Protein AF-A0A1Q7FDT1-F1 (afdb_monomer_lite)

pLDDT: mean 75.14, std 20.6, range [25.03, 98.06]

Radius of gyration: 31.57 Å; chains: 1; bounding box: 90×66×88 Å

Foldseek 3Di:
DALCVQLVQLLVLLVQLLVLCVVLVVCVDPPCNVVSNVVSPVSNVVSPVSNVCSCPVPHHHDDPVSNVSNVVSVVSVVVSVVVVLVVCCVPDVCSVVVVQLCCLPVVLVVVLSVCVVVVPVCSVVSNVVSVVSSVVVVVCCVVPVVPPPDPPDPPDDDDDDDDPDAFPAEAEKEQDAPLLDPPDAGIPPFAAEDEARHKYKYFYQYQDWWWWAWPDPPDDIQQTAHHGGMGMDGRNPPDAAKTKTATLVHRRGIGIYGYHHDPDPDPDDDDDDDDDDDDDDDDDDDDDDDDDDDDDDPPDPDPDQPAAEWEQDAVLLPLPDPDGTVVQEAEEAAFHKYKYFYQYQDKWKWAWADQDPNRTDGPSPDIQRIAHHGRMDMDHHHDADKTKTATSSRRSGIGIYGYD

Structure (mmCIF, N/CA/C/O backbone):
data_AF-A0A1Q7FDT1-F1
#
_entry.id   AF-A0A1Q7FDT1-F1
#
loop_
_atom_site.group_PDB
_atom_site.id
_atom_site.type_symbol
_atom_site.label_atom_id
_atom_site.label_alt_id
_atom_site.label_comp_id
_atom_site.label_asym_id
_atom_site.label_entity_id
_atom_site.label_seq_id
_atom_site.pdbx_PDB_ins_code
_atom_site.Cartn_x
_atom_site.Cartn_y
_atom_site.Cartn_z
_atom_site.occupancy
_atom_site.B_iso_or_equiv
_atom_site.auth_seq_id
_atom_site.auth_comp_id
_atom_site.auth_asym_id
_atom_site.auth_atom_id
_atom_site.pdbx_PDB_model_num
ATOM 1 N N . MET A 1 1 ? 12.452 3.078 -48.677 1.00 67.19 1 MET A N 1
ATOM 2 C CA . MET A 1 1 ? 11.956 3.765 -47.469 1.00 67.19 1 MET A CA 1
ATOM 3 C C . MET A 1 1 ? 13.178 4.310 -46.758 1.00 67.19 1 MET A C 1
ATOM 5 O O . MET A 1 1 ? 14.111 3.542 -46.562 1.00 67.19 1 MET A O 1
ATOM 9 N N . THR A 1 2 ? 13.249 5.619 -46.535 1.00 76.94 2 THR A N 1
ATOM 10 C CA . THR A 1 2 ? 14.420 6.261 -45.915 1.00 76.94 2 THR A CA 1
ATOM 11 C C . THR A 1 2 ? 14.437 6.009 -44.404 1.00 76.94 2 THR A C 1
ATOM 13 O O . THR A 1 2 ? 13.381 5.754 -43.825 1.00 76.94 2 THR A O 1
ATOM 16 N N . ASP A 1 3 ? 15.599 6.132 -43.746 1.00 71.25 3 ASP A N 1
ATOM 17 C CA . ASP A 1 3 ? 15.705 6.088 -42.272 1.00 71.25 3 ASP A CA 1
ATOM 18 C C . ASP A 1 3 ? 14.681 7.032 -41.613 1.00 71.25 3 ASP A C 1
ATOM 20 O O . ASP A 1 3 ? 14.102 6.738 -40.571 1.00 71.25 3 ASP A O 1
ATOM 24 N N . TRP A 1 4 ? 14.419 8.171 -42.258 1.00 79.06 4 TRP A N 1
ATOM 25 C CA . TRP A 1 4 ? 13.480 9.185 -41.794 1.00 79.06 4 TRP A CA 1
ATOM 26 C C . TRP A 1 4 ? 12.022 8.712 -41.816 1.00 79.06 4 TRP A C 1
ATOM 28 O O . TRP A 1 4 ? 11.289 8.961 -40.861 1.00 79.06 4 TRP A O 1
ATOM 38 N N . ASP A 1 5 ? 11.608 7.987 -42.855 1.00 81.62 5 ASP A N 1
ATOM 39 C CA . ASP A 1 5 ? 10.232 7.484 -42.993 1.00 81.62 5 ASP A CA 1
ATOM 40 C C . ASP A 1 5 ? 9.890 6.438 -41.917 1.00 81.62 5 ASP A C 1
ATOM 42 O O . ASP A 1 5 ? 8.732 6.271 -41.548 1.00 81.62 5 ASP A O 1
ATOM 46 N N . LEU A 1 6 ? 10.908 5.754 -41.388 1.00 76.62 6 LEU A N 1
ATOM 47 C CA . LEU A 1 6 ? 10.766 4.744 -40.335 1.00 76.62 6 LEU A CA 1
ATOM 48 C C . LEU A 1 6 ? 10.873 5.337 -38.928 1.00 76.62 6 LEU A C 1
ATOM 50 O O . LEU A 1 6 ? 10.201 4.877 -38.008 1.00 76.62 6 LEU A O 1
ATOM 54 N N . LEU A 1 7 ? 11.711 6.362 -38.753 1.00 80.81 7 LEU A N 1
ATOM 55 C CA . LEU A 1 7 ? 11.930 7.012 -37.459 1.00 80.81 7 LEU A CA 1
ATOM 56 C C . LEU A 1 7 ? 10.836 8.017 -37.107 1.00 80.81 7 LEU A C 1
ATOM 58 O O . LEU A 1 7 ? 10.502 8.162 -35.934 1.00 80.81 7 LEU A O 1
ATOM 62 N N . THR A 1 8 ? 10.282 8.728 -38.091 1.00 86.44 8 THR A N 1
ATOM 63 C CA . THR A 1 8 ? 9.351 9.839 -37.838 1.00 86.44 8 THR A CA 1
ATOM 64 C C . THR A 1 8 ? 8.101 9.462 -37.039 1.00 86.44 8 THR A C 1
ATOM 66 O O . THR A 1 8 ? 7.791 10.204 -36.101 1.00 86.44 8 THR A O 1
ATOM 69 N N . PRO A 1 9 ? 7.413 8.329 -37.293 1.00 86.62 9 PRO A N 1
ATOM 70 C CA . PRO A 1 9 ? 6.263 7.938 -36.481 1.00 86.62 9 PRO A CA 1
ATOM 71 C C . PRO A 1 9 ? 6.684 7.603 -35.046 1.00 86.62 9 PRO A C 1
ATOM 73 O O . PRO A 1 9 ? 6.027 8.014 -34.092 1.00 86.62 9 PRO A O 1
ATOM 76 N N . GLY A 1 10 ? 7.821 6.917 -34.886 1.00 86.81 10 GLY A N 1
ATOM 77 C CA . GLY A 1 10 ? 8.360 6.537 -33.582 1.00 86.81 10 GLY A CA 1
ATOM 78 C C . GLY A 1 10 ? 8.782 7.734 -32.738 1.00 86.81 10 GLY A C 1
ATOM 79 O O . GLY A 1 10 ? 8.407 7.827 -31.571 1.00 86.81 10 GLY A O 1
ATOM 80 N N . ILE A 1 11 ? 9.496 8.690 -33.334 1.00 86.25 11 ILE A N 1
ATOM 81 C CA . ILE A 1 11 ? 9.904 9.941 -32.683 1.00 86.25 11 ILE A CA 1
ATOM 82 C C . ILE A 1 11 ? 8.674 10.736 -32.236 1.00 86.25 11 ILE A C 1
ATOM 84 O O . ILE A 1 11 ? 8.596 11.120 -31.071 1.00 86.25 11 ILE A O 1
ATOM 88 N N . GLY A 1 12 ? 7.697 10.936 -33.127 1.00 86.38 12 GLY A N 1
ATOM 89 C CA . GLY A 1 12 ? 6.487 11.702 -32.821 1.00 86.38 12 GLY A CA 1
ATOM 90 C C . GLY A 1 12 ? 5.678 11.093 -31.676 1.00 86.38 12 GLY A C 1
ATOM 91 O O . GLY A 1 12 ? 5.370 11.780 -30.704 1.00 86.38 12 GLY A O 1
ATOM 92 N N . LEU A 1 13 ? 5.392 9.791 -31.750 1.00 89.19 13 LEU A N 1
ATOM 93 C CA . LEU A 1 13 ? 4.628 9.080 -30.720 1.00 89.19 13 LEU A CA 1
ATOM 94 C C . LEU A 1 13 ? 5.377 9.027 -29.382 1.00 89.19 13 LEU A C 1
ATOM 96 O O . LEU A 1 13 ? 4.776 9.256 -28.335 1.00 89.19 13 LEU A O 1
ATOM 100 N N . THR A 1 14 ? 6.695 8.810 -29.403 1.00 87.19 14 THR A N 1
ATOM 101 C CA . THR A 1 14 ? 7.515 8.810 -28.182 1.00 87.19 14 THR A CA 1
ATOM 102 C C . THR A 1 14 ? 7.484 10.179 -27.507 1.00 87.19 14 THR A C 1
ATOM 104 O O . THR A 1 14 ? 7.248 10.266 -26.306 1.00 87.19 14 THR A O 1
ATOM 107 N N . SER A 1 15 ? 7.665 11.260 -28.271 1.00 85.31 15 SER A N 1
ATOM 108 C CA . SER A 1 15 ? 7.631 12.625 -27.740 1.00 85.31 15 SER A CA 1
ATOM 109 C C . SER A 1 15 ? 6.257 13.006 -27.182 1.00 85.31 15 SER A C 1
ATOM 111 O O . SER A 1 15 ? 6.191 13.574 -26.093 1.00 85.31 15 SER A O 1
ATOM 113 N N . ILE A 1 16 ? 5.168 12.655 -27.875 1.00 87.00 16 ILE A N 1
ATOM 114 C CA . ILE A 1 16 ? 3.797 12.876 -27.383 1.00 87.00 16 ILE A CA 1
ATOM 115 C C . ILE A 1 16 ? 3.563 12.094 -26.088 1.00 87.00 16 ILE A C 1
ATOM 117 O O . ILE A 1 16 ? 3.038 12.648 -25.124 1.00 87.00 16 ILE A O 1
ATOM 121 N N . GLY A 1 17 ? 4.001 10.834 -26.039 1.00 84.88 17 GLY A N 1
ATOM 122 C CA . GLY A 1 17 ? 3.898 9.995 -24.852 1.00 84.88 17 GLY A CA 1
ATOM 123 C C . GLY A 1 17 ? 4.647 10.569 -23.646 1.00 84.88 17 GLY A C 1
ATOM 124 O O . GLY A 1 17 ? 4.066 10.671 -22.571 1.00 84.88 17 GLY A O 1
ATOM 125 N N . ILE A 1 18 ? 5.894 11.027 -23.822 1.00 82.38 18 ILE A N 1
ATOM 126 C CA . ILE A 1 18 ? 6.688 11.661 -22.748 1.00 82.38 18 ILE A CA 1
ATOM 127 C C . ILE A 1 18 ? 5.983 12.907 -22.204 1.00 82.38 18 ILE A C 1
ATOM 129 O O . ILE A 1 18 ? 5.871 13.071 -20.991 1.00 82.38 18 ILE A O 1
ATOM 133 N N . VAL A 1 19 ? 5.493 13.781 -23.089 1.00 82.88 19 VAL A N 1
ATOM 134 C CA . VAL A 1 19 ? 4.781 15.003 -22.685 1.00 82.88 19 VAL A CA 1
ATOM 135 C C . VAL A 1 19 ? 3.487 14.656 -21.953 1.00 82.88 19 VAL A C 1
ATOM 137 O O . VAL A 1 19 ? 3.210 15.239 -20.908 1.00 82.88 19 VAL A O 1
ATOM 140 N N . GLY A 1 20 ? 2.729 13.675 -22.449 1.00 80.75 20 GLY A N 1
ATOM 141 C CA . GLY A 1 20 ? 1.513 13.192 -21.799 1.00 80.75 20 GLY A CA 1
ATOM 142 C C . GLY A 1 20 ? 1.780 12.643 -20.398 1.00 80.75 20 GLY A C 1
ATOM 143 O O . GLY A 1 20 ? 1.111 13.039 -19.448 1.00 80.75 20 GLY A O 1
ATOM 144 N N . VAL A 1 21 ? 2.822 11.820 -20.232 1.00 76.19 21 VAL A N 1
ATOM 145 C CA . VAL A 1 21 ? 3.246 11.321 -18.913 1.00 76.19 21 VAL A CA 1
ATOM 146 C C . VAL A 1 21 ? 3.679 12.475 -18.004 1.00 76.19 21 VAL A C 1
ATOM 148 O O . VAL A 1 21 ? 3.282 12.505 -16.843 1.00 76.19 21 VAL A O 1
ATOM 151 N N . GLY A 1 22 ? 4.432 13.451 -18.516 1.00 73.25 22 GLY A N 1
ATOM 152 C CA . GLY A 1 22 ? 4.879 14.619 -17.750 1.00 73.25 22 GLY A CA 1
ATOM 153 C C . GLY A 1 22 ? 3.737 15.500 -17.251 1.00 73.25 22 GLY A C 1
ATOM 154 O O . GLY A 1 22 ? 3.700 15.840 -16.072 1.00 73.25 22 GLY A O 1
ATOM 155 N N . ILE A 1 23 ? 2.778 15.829 -18.119 1.00 76.50 23 ILE A N 1
ATOM 156 C CA . ILE A 1 23 ? 1.576 16.594 -17.748 1.00 76.50 23 ILE A CA 1
ATOM 157 C C . ILE A 1 23 ? 0.754 15.821 -16.719 1.00 76.50 23 ILE A C 1
ATOM 159 O O . ILE A 1 23 ? 0.248 16.406 -15.760 1.00 76.50 23 ILE A O 1
ATOM 163 N N . SER A 1 24 ? 0.654 14.505 -16.902 1.00 69.75 24 SER A N 1
ATOM 164 C CA . SER A 1 24 ? -0.118 13.656 -16.010 1.00 69.75 24 SER A CA 1
ATOM 165 C C . SER A 1 24 ? 0.511 13.579 -14.613 1.00 69.75 24 SER A C 1
ATOM 167 O O . SER A 1 24 ? -0.172 13.756 -13.609 1.00 69.75 24 SER A O 1
ATOM 169 N N . LEU A 1 25 ? 1.838 13.442 -14.534 1.00 69.69 25 LEU A N 1
ATOM 170 C CA . LEU A 1 25 ? 2.579 13.486 -13.268 1.00 69.69 25 LEU A CA 1
ATOM 171 C C . LEU A 1 25 ? 2.578 14.879 -12.610 1.00 69.69 25 LEU A C 1
ATOM 173 O O . LEU A 1 25 ? 2.716 14.972 -11.395 1.00 69.69 25 LEU A O 1
ATOM 177 N N . ALA A 1 26 ? 2.392 15.958 -13.377 1.00 71.19 26 ALA A N 1
ATOM 178 C CA . ALA A 1 26 ? 2.308 17.323 -12.854 1.00 71.19 26 ALA A CA 1
ATOM 179 C C . ALA A 1 26 ? 0.945 17.664 -12.211 1.00 71.19 26 ALA A C 1
ATOM 181 O O . ALA A 1 26 ? 0.790 18.752 -11.658 1.00 71.19 26 ALA A O 1
ATOM 182 N N . GLY A 1 27 ? -0.050 16.769 -12.279 1.00 63.94 27 GLY A N 1
ATOM 183 C CA . GLY A 1 27 ? -1.329 16.930 -11.577 1.00 63.94 27 GLY A CA 1
ATOM 184 C C . GLY A 1 27 ? -2.238 18.042 -12.118 1.00 63.94 27 GLY A C 1
ATOM 185 O O . GLY A 1 27 ? -3.147 18.483 -11.419 1.00 63.94 27 GLY A O 1
ATOM 186 N N . ILE A 1 28 ? -2.022 18.499 -13.357 1.00 66.00 28 ILE A N 1
ATOM 187 C CA . ILE A 1 28 ? -2.653 19.717 -13.902 1.00 66.00 28 ILE A CA 1
ATOM 188 C C . ILE A 1 28 ? -4.161 19.527 -14.237 1.00 66.00 28 ILE A C 1
ATOM 190 O O . ILE A 1 28 ? -4.861 20.518 -14.432 1.00 66.00 28 ILE A O 1
ATOM 194 N N . ALA A 1 29 ? -4.727 18.302 -14.235 1.00 50.84 29 ALA A N 1
ATOM 195 C CA . ALA A 1 29 ? -6.173 18.081 -14.468 1.00 50.84 29 ALA A CA 1
ATOM 196 C C . ALA A 1 29 ? -6.737 16.743 -13.917 1.00 50.84 29 ALA A C 1
ATOM 198 O O . ALA A 1 29 ? -6.808 15.748 -14.633 1.00 50.84 29 ALA A O 1
ATOM 199 N N . LYS A 1 30 ? -7.218 16.720 -12.665 1.00 53.75 30 LYS A N 1
ATOM 200 C CA . LYS A 1 30 ? -7.530 15.500 -11.875 1.00 53.75 30 LYS A CA 1
ATOM 201 C C . LYS A 1 30 ? -8.511 14.470 -12.482 1.00 53.75 30 LYS A C 1
ATOM 203 O O . LYS A 1 30 ? -8.391 13.298 -12.162 1.00 53.75 30 LYS A O 1
ATOM 208 N N . THR A 1 31 ? -9.459 14.854 -13.342 1.00 51.06 31 THR A N 1
ATOM 209 C CA . THR A 1 31 ? -10.462 13.927 -13.928 1.00 51.06 31 THR A CA 1
ATOM 210 C C . THR A 1 31 ? -10.051 13.315 -15.270 1.00 51.06 31 THR A C 1
ATOM 212 O O . THR A 1 31 ? -10.687 12.376 -15.738 1.00 51.06 31 THR A O 1
ATOM 215 N N . PHE A 1 32 ? -8.986 13.824 -15.892 1.00 50.81 32 PHE A N 1
ATOM 216 C CA . PHE A 1 32 ? -8.460 13.331 -17.171 1.00 50.81 32 PHE A CA 1
ATOM 217 C C . PHE A 1 32 ? -7.266 12.366 -16.974 1.00 50.81 32 PHE A C 1
ATOM 219 O O . PHE A 1 32 ? -6.875 11.650 -17.892 1.00 50.81 32 PHE A O 1
ATOM 226 N N . ILE A 1 33 ? -6.711 12.321 -15.758 1.00 55.12 33 ILE A N 1
ATOM 227 C CA . ILE A 1 33 ? -5.414 11.723 -15.391 1.00 55.12 33 ILE A CA 1
ATOM 228 C C . ILE A 1 33 ? -5.405 10.187 -15.475 1.00 55.12 33 ILE A C 1
ATOM 230 O O . ILE A 1 33 ? -4.479 9.630 -16.064 1.00 55.12 33 ILE A O 1
ATOM 234 N N . ASP A 1 34 ? -6.441 9.492 -14.993 1.00 54.19 34 ASP A N 1
ATOM 235 C CA . ASP A 1 34 ? -6.430 8.016 -14.937 1.00 54.19 34 ASP A CA 1
ATOM 236 C C . ASP A 1 34 ? -6.453 7.370 -16.334 1.00 54.19 34 ASP A C 1
ATOM 238 O O . ASP A 1 34 ? -5.762 6.383 -16.593 1.00 54.19 34 ASP A O 1
ATOM 242 N N . GLY A 1 35 ? -7.181 7.975 -17.281 1.00 60.34 35 GLY A N 1
ATOM 243 C CA . GLY A 1 35 ? -7.174 7.558 -18.688 1.00 60.34 35 GLY A CA 1
ATOM 244 C C . GLY A 1 35 ? -5.940 8.052 -19.452 1.00 60.34 35 GLY A C 1
ATOM 245 O O . GLY A 1 35 ? -5.367 7.317 -20.259 1.00 60.34 35 GLY A O 1
ATOM 246 N N . MET A 1 36 ? -5.494 9.285 -19.188 1.00 68.81 36 MET A N 1
ATOM 247 C CA . MET A 1 36 ? -4.364 9.900 -19.891 1.00 68.81 36 MET A CA 1
ATOM 248 C C . MET A 1 36 ? -3.031 9.237 -19.544 1.00 68.81 36 MET A C 1
ATOM 250 O O . MET A 1 36 ? -2.189 9.128 -20.432 1.00 68.81 36 MET A O 1
ATOM 254 N N . HIS A 1 37 ? -2.841 8.727 -18.323 1.00 70.44 37 HIS A N 1
ATOM 255 C CA . HIS A 1 37 ? -1.645 7.959 -17.964 1.00 70.44 37 HIS A CA 1
ATOM 256 C C . HIS A 1 37 ? -1.489 6.708 -18.829 1.00 70.44 37 HIS A C 1
ATOM 258 O O . HIS A 1 37 ? -0.452 6.529 -19.469 1.00 70.44 37 HIS A O 1
ATOM 264 N N . ALA A 1 38 ? -2.524 5.866 -18.887 1.00 74.56 38 ALA A N 1
ATOM 265 C CA . ALA A 1 38 ? -2.483 4.617 -19.641 1.00 74.56 38 ALA A CA 1
ATOM 266 C C . ALA A 1 38 ? -2.302 4.873 -21.144 1.00 74.56 38 ALA A C 1
ATOM 268 O O . ALA A 1 38 ? -1.466 4.240 -21.789 1.00 74.56 38 ALA A O 1
ATOM 269 N N . VAL A 1 39 ? -3.025 5.854 -21.695 1.00 82.88 39 VAL A N 1
ATOM 270 C CA . VAL A 1 39 ? -2.921 6.214 -23.115 1.00 82.88 39 VAL A CA 1
ATOM 271 C C . VAL A 1 39 ? -1.562 6.838 -23.437 1.00 82.88 39 VAL A C 1
ATOM 273 O O . VAL A 1 39 ? -0.982 6.512 -24.470 1.00 82.88 39 VAL A O 1
ATOM 276 N N . SER A 1 40 ? -1.004 7.681 -22.565 1.00 84.44 40 SER A N 1
ATOM 277 C CA . SER A 1 40 ? 0.315 8.297 -22.781 1.00 84.44 40 SER A CA 1
ATOM 278 C C . SER A 1 40 ? 1.442 7.275 -22.683 1.00 84.44 40 SER A C 1
ATOM 280 O O . SER A 1 40 ? 2.346 7.294 -23.515 1.00 84.44 40 SER A O 1
ATOM 282 N N . LEU A 1 41 ? 1.365 6.338 -21.731 1.00 80.88 41 LEU A N 1
ATOM 283 C CA . LEU A 1 41 ? 2.314 5.227 -21.619 1.00 80.88 41 LEU A CA 1
ATOM 284 C C . LEU A 1 41 ? 2.227 4.287 -22.822 1.00 80.88 41 LEU A C 1
ATOM 286 O O . LEU A 1 41 ? 3.258 3.906 -23.371 1.00 80.88 41 LEU A O 1
ATOM 290 N N . LEU A 1 42 ? 1.018 3.958 -23.281 1.00 85.12 42 LEU A N 1
ATOM 291 C CA . LEU A 1 42 ? 0.822 3.149 -24.483 1.00 85.12 42 LEU A CA 1
ATOM 292 C C . LEU A 1 42 ? 1.348 3.867 -25.736 1.00 85.12 42 LEU A C 1
ATOM 294 O O . LEU A 1 42 ? 2.035 3.261 -26.553 1.00 85.12 42 LEU A O 1
ATOM 298 N N . THR A 1 43 ? 1.088 5.170 -25.864 1.00 88.88 43 THR A N 1
ATOM 299 C CA . THR A 1 43 ? 1.583 6.005 -26.973 1.00 88.88 43 THR A CA 1
ATOM 300 C C . THR A 1 43 ? 3.110 6.082 -26.960 1.00 88.88 43 THR A C 1
ATOM 302 O O . THR A 1 43 ? 3.747 5.904 -27.998 1.00 88.88 43 THR A O 1
ATOM 305 N N . MET A 1 44 ? 3.708 6.259 -25.779 1.00 87.69 44 MET A N 1
ATOM 306 C CA . MET A 1 44 ? 5.156 6.223 -25.582 1.00 87.69 44 MET A CA 1
ATOM 307 C C . MET A 1 44 ? 5.734 4.856 -25.963 1.00 87.69 44 MET A C 1
ATOM 309 O O . MET A 1 44 ? 6.726 4.798 -26.683 1.00 87.69 44 MET A O 1
ATOM 313 N N . LEU A 1 45 ? 5.108 3.759 -25.524 1.00 85.25 45 LEU A N 1
ATOM 314 C CA . LEU A 1 45 ? 5.538 2.390 -25.815 1.00 85.25 45 LEU A CA 1
ATOM 315 C C . LEU A 1 45 ? 5.509 2.097 -27.318 1.00 85.25 45 LEU A C 1
ATOM 317 O O . LEU A 1 45 ? 6.504 1.634 -27.873 1.00 85.25 45 LEU A O 1
ATOM 321 N N . ILE A 1 46 ? 4.395 2.401 -27.987 1.00 85.75 46 ILE A N 1
ATOM 322 C CA . ILE A 1 46 ? 4.250 2.232 -29.439 1.00 85.75 46 ILE A CA 1
ATOM 323 C C . ILE A 1 46 ? 5.290 3.091 -30.170 1.00 85.75 46 ILE A C 1
ATOM 325 O O . ILE A 1 46 ? 5.946 2.618 -31.100 1.00 85.75 46 ILE A O 1
ATOM 329 N N . GLY A 1 47 ? 5.500 4.327 -29.710 1.00 86.50 47 GLY A N 1
ATOM 330 C CA . GLY A 1 47 ? 6.551 5.198 -30.221 1.00 86.50 47 GLY A CA 1
ATOM 331 C C . GLY A 1 47 ? 7.943 4.586 -30.095 1.00 86.50 47 GLY A C 1
ATOM 332 O O . GLY A 1 47 ? 8.688 4.584 -31.073 1.00 86.50 47 GLY A O 1
ATOM 333 N N . MET A 1 48 ? 8.275 4.002 -28.942 1.00 84.94 48 MET A N 1
ATOM 334 C CA . MET A 1 48 ? 9.568 3.356 -28.713 1.00 84.94 48 MET A CA 1
ATOM 335 C C . MET A 1 48 ? 9.766 2.107 -29.578 1.00 84.94 48 MET A C 1
ATOM 337 O O . MET A 1 48 ? 10.882 1.870 -30.034 1.00 84.94 48 MET A O 1
ATOM 341 N N . ILE A 1 49 ? 8.707 1.344 -29.867 1.00 83.25 49 ILE A N 1
ATOM 342 C CA . ILE A 1 49 ? 8.769 0.191 -30.782 1.00 83.25 49 ILE A CA 1
ATOM 343 C C . ILE A 1 49 ? 9.142 0.654 -32.195 1.00 83.25 49 ILE A C 1
ATOM 345 O O . ILE A 1 49 ? 10.089 0.133 -32.791 1.00 83.25 49 ILE A O 1
ATOM 349 N N . PHE A 1 50 ? 8.452 1.671 -32.718 1.00 82.00 50 PHE A N 1
ATOM 350 C CA . PHE A 1 50 ? 8.771 2.223 -34.036 1.00 82.00 50 PHE A CA 1
ATOM 351 C C . PHE A 1 50 ? 10.148 2.890 -34.057 1.00 82.00 50 PHE A C 1
ATOM 353 O O . PHE A 1 50 ? 10.921 2.668 -34.989 1.00 82.00 50 PHE A O 1
ATOM 360 N N . LEU A 1 51 ? 10.500 3.628 -33.002 1.00 82.62 51 LEU A N 1
ATOM 361 C CA . LEU A 1 51 ? 11.807 4.262 -32.856 1.00 82.62 51 LEU A CA 1
ATOM 362 C C . LEU A 1 51 ? 12.933 3.223 -32.871 1.00 82.62 51 LEU A C 1
ATOM 364 O O . LEU A 1 51 ? 13.897 3.396 -33.609 1.00 82.62 51 LEU A O 1
ATOM 368 N N . ALA A 1 52 ? 12.793 2.127 -32.122 1.00 78.12 52 ALA A N 1
ATOM 369 C CA . ALA A 1 52 ? 13.755 1.030 -32.109 1.00 78.12 52 ALA A CA 1
ATOM 370 C C . ALA A 1 52 ? 13.859 0.363 -33.486 1.00 78.12 52 ALA A C 1
ATOM 372 O O . ALA A 1 52 ? 14.962 0.147 -33.985 1.00 78.12 52 ALA A O 1
ATOM 373 N N . SER A 1 53 ? 12.726 0.100 -34.146 1.00 74.56 53 SER A N 1
ATOM 374 C CA . SER A 1 53 ? 12.730 -0.494 -35.486 1.00 74.56 53 SER A CA 1
ATOM 375 C C . SER A 1 53 ? 13.448 0.390 -36.516 1.00 74.56 53 SER A C 1
ATOM 377 O O . SER A 1 53 ? 14.244 -0.116 -37.303 1.00 74.56 53 SER A O 1
ATOM 379 N N . GLY A 1 54 ? 13.255 1.713 -36.460 1.00 73.00 54 GLY A N 1
ATOM 380 C CA . GLY A 1 54 ? 13.940 2.670 -37.330 1.00 73.00 54 GLY A CA 1
ATOM 381 C C . GLY A 1 54 ? 15.416 2.867 -36.977 1.00 73.00 54 GLY A C 1
ATOM 382 O O . GLY A 1 54 ? 16.227 3.100 -37.868 1.00 73.00 54 GLY A O 1
ATOM 383 N N . LEU A 1 55 ? 15.784 2.735 -35.699 1.00 73.81 55 LEU A N 1
ATOM 384 C CA . LEU A 1 55 ? 17.161 2.891 -35.222 1.00 73.81 55 LEU A CA 1
ATOM 385 C C . LEU A 1 55 ? 18.071 1.724 -35.627 1.00 73.81 55 LEU A C 1
ATOM 387 O O . LEU A 1 55 ? 19.283 1.906 -35.734 1.00 73.81 55 LEU A O 1
ATOM 391 N N . PHE A 1 56 ? 17.495 0.534 -35.820 1.00 69.62 56 PHE A N 1
ATOM 392 C CA . PHE A 1 56 ? 18.250 -0.699 -36.045 1.00 69.62 56 PHE A CA 1
ATOM 393 C C . PHE A 1 56 ? 18.015 -1.353 -37.413 1.00 69.62 56 PHE A C 1
ATOM 395 O O . PHE A 1 56 ? 18.690 -2.340 -37.698 1.00 69.62 56 PHE A O 1
ATOM 402 N N . LYS A 1 57 ? 17.125 -0.827 -38.276 1.00 66.62 57 LYS A N 1
ATOM 403 C CA . LYS A 1 57 ? 16.805 -1.469 -39.568 1.00 66.62 57 LYS A CA 1
ATOM 404 C C . LYS A 1 57 ? 18.039 -1.669 -40.456 1.00 66.62 57 LYS A C 1
ATOM 406 O O . LYS A 1 57 ? 18.221 -2.762 -40.975 1.00 66.62 57 LYS A O 1
ATOM 411 N N . ASP A 1 58 ? 18.878 -0.637 -40.586 1.00 67.56 58 ASP A N 1
ATOM 412 C CA . ASP A 1 58 ? 20.084 -0.641 -41.437 1.00 67.56 58 ASP A CA 1
ATOM 413 C C . ASP A 1 58 ? 21.334 -0.136 -40.671 1.00 67.56 58 ASP A C 1
ATOM 415 O O . ASP A 1 58 ? 22.338 0.262 -41.263 1.00 67.56 58 ASP A O 1
ATOM 419 N N . GLY A 1 59 ? 21.279 -0.144 -39.334 1.00 63.88 59 GLY A N 1
ATOM 420 C CA . GLY A 1 59 ? 22.269 0.486 -38.455 1.00 63.88 59 GLY A CA 1
ATOM 421 C C . GLY A 1 59 ? 21.907 1.918 -38.050 1.00 63.88 59 GLY A C 1
ATOM 422 O O . GLY A 1 59 ? 20.795 2.384 -38.286 1.00 63.88 59 GLY A O 1
ATOM 423 N N . PHE A 1 60 ? 22.840 2.612 -37.385 1.00 69.06 60 PHE A N 1
ATOM 424 C CA . PHE A 1 60 ? 22.578 3.944 -36.824 1.00 69.06 60 PHE A CA 1
ATOM 425 C C . PHE A 1 60 ? 22.189 4.943 -37.935 1.00 69.06 60 PHE A C 1
ATOM 427 O O . PHE A 1 60 ? 22.834 4.923 -38.988 1.00 69.06 60 PHE A O 1
ATOM 434 N N . PRO A 1 61 ? 21.220 5.857 -37.706 1.00 76.75 61 PRO A N 1
ATOM 435 C CA . PRO A 1 61 ? 20.692 6.730 -38.750 1.00 76.75 61 PRO A CA 1
ATOM 436 C C . PRO A 1 61 ? 21.796 7.454 -39.515 1.00 76.75 61 PRO A C 1
ATOM 438 O O . PRO A 1 61 ? 22.712 8.018 -38.913 1.00 76.75 61 PRO A O 1
ATOM 441 N N . SER A 1 62 ? 21.719 7.448 -40.843 1.00 75.19 62 SER A N 1
ATOM 442 C CA . SER A 1 62 ? 22.798 7.932 -41.712 1.00 75.19 62 SER A CA 1
ATOM 443 C C . SER A 1 62 ? 22.703 9.437 -41.993 1.00 75.19 62 SER A C 1
ATOM 445 O O . SER A 1 62 ? 23.718 10.147 -42.002 1.00 75.19 62 SER A O 1
ATOM 447 N N . THR A 1 63 ? 21.477 9.948 -42.140 1.00 83.25 63 THR A N 1
ATOM 448 C CA . THR A 1 63 ? 21.202 11.352 -42.474 1.00 83.25 63 THR A CA 1
ATOM 449 C C . THR A 1 63 ? 21.354 12.28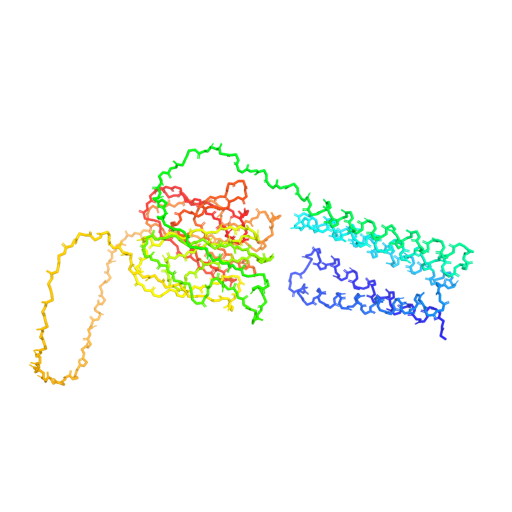0 -41.265 1.00 83.25 63 THR A C 1
ATOM 451 O O . THR A 1 63 ? 21.050 11.912 -40.131 1.00 83.25 63 THR A O 1
ATOM 454 N N . GLY A 1 64 ? 21.795 13.524 -41.497 1.00 79.44 64 GLY A N 1
ATOM 455 C CA . GLY A 1 64 ? 21.967 14.514 -40.424 1.00 79.44 64 GLY A CA 1
ATOM 456 C C . GLY A 1 64 ? 20.673 14.801 -39.655 1.00 79.44 64 GLY A C 1
ATOM 457 O O . GLY A 1 64 ? 20.683 14.839 -38.430 1.00 79.44 64 GLY A O 1
ATOM 458 N N . ARG A 1 65 ? 19.542 14.908 -40.367 1.00 80.31 65 ARG A N 1
ATOM 459 C CA . ARG A 1 65 ? 18.219 15.137 -39.761 1.00 80.31 65 ARG A CA 1
ATOM 460 C C . ARG A 1 65 ? 17.793 13.984 -38.853 1.00 80.31 65 ARG A C 1
ATOM 462 O O . ARG A 1 65 ? 17.370 14.230 -37.728 1.00 80.31 65 ARG A O 1
ATOM 469 N N . ALA A 1 66 ? 17.954 12.743 -39.313 1.00 77.81 66 ALA A N 1
ATOM 470 C CA . ALA A 1 66 ? 17.608 11.566 -38.525 1.00 77.81 66 ALA A CA 1
ATOM 471 C C . ALA A 1 66 ? 18.500 11.427 -37.281 1.00 77.81 66 ALA A C 1
ATOM 473 O O . ALA A 1 66 ? 17.987 11.188 -36.195 1.00 77.81 66 ALA A O 1
ATOM 474 N N . LYS A 1 67 ? 19.813 11.675 -37.404 1.00 79.31 67 LYS A N 1
ATOM 475 C CA . LYS A 1 67 ? 20.738 11.689 -36.256 1.00 79.31 67 LYS A CA 1
ATOM 476 C C . LYS A 1 67 ? 20.307 12.698 -35.198 1.00 79.31 67 LYS A C 1
ATOM 478 O O . LYS A 1 67 ? 20.150 12.332 -34.038 1.00 79.31 67 LYS A O 1
ATOM 483 N N . SER A 1 68 ? 20.104 13.955 -35.595 1.00 78.69 68 SER A N 1
ATOM 484 C CA . SER A 1 68 ? 19.718 15.020 -34.667 1.00 78.69 68 SER A CA 1
ATOM 485 C C . SER A 1 68 ? 18.400 14.708 -33.965 1.00 78.69 68 SER A C 1
ATOM 487 O O . SER A 1 68 ? 18.333 14.815 -32.745 1.00 78.69 68 SER A O 1
ATOM 489 N N . ALA A 1 69 ? 17.381 14.270 -34.708 1.00 77.62 69 ALA A N 1
ATOM 490 C CA . ALA A 1 69 ? 16.080 13.949 -34.131 1.00 77.62 69 ALA A CA 1
ATOM 491 C C . ALA A 1 69 ? 16.174 12.784 -33.129 1.00 77.62 69 ALA A C 1
ATOM 493 O O . ALA A 1 69 ? 15.698 12.909 -32.006 1.00 77.62 69 ALA A O 1
ATOM 494 N N . THR A 1 70 ? 16.887 11.709 -33.475 1.00 77.25 70 THR A N 1
ATOM 495 C CA . THR A 1 70 ? 17.131 10.578 -32.571 1.00 77.25 70 THR A CA 1
ATOM 496 C C . THR A 1 70 ? 17.854 10.997 -31.289 1.00 77.25 70 THR A C 1
ATOM 498 O O . THR A 1 70 ? 17.427 10.617 -30.200 1.00 77.25 70 THR A O 1
ATOM 501 N N . PHE A 1 71 ? 18.930 11.790 -31.380 1.00 80.62 71 PHE A N 1
ATOM 502 C CA . PHE A 1 71 ? 19.665 12.238 -30.190 1.00 80.62 71 PHE A CA 1
ATOM 503 C C . PHE A 1 71 ? 18.820 13.131 -29.284 1.00 80.62 71 PHE A C 1
ATOM 505 O O . PHE A 1 71 ? 18.885 12.989 -28.065 1.00 80.62 71 PHE A O 1
ATOM 512 N N . ILE A 1 72 ? 18.007 14.012 -29.867 1.00 79.31 72 ILE A N 1
ATOM 513 C CA . ILE A 1 72 ? 17.088 14.867 -29.114 1.00 79.31 72 ILE A CA 1
ATOM 514 C C . ILE A 1 72 ? 16.059 14.001 -28.374 1.00 79.31 72 ILE A C 1
ATOM 516 O O . ILE A 1 72 ? 15.897 14.152 -27.165 1.00 79.31 72 ILE A O 1
ATOM 520 N N . THR A 1 73 ? 15.415 13.048 -29.054 1.00 76.19 73 THR A N 1
ATOM 521 C CA . THR A 1 73 ? 14.415 12.159 -28.439 1.00 76.19 73 THR A CA 1
ATOM 522 C C . THR A 1 73 ? 15.010 11.292 -27.328 1.00 76.19 73 THR A C 1
ATOM 524 O O . THR A 1 73 ? 14.425 11.201 -26.250 1.00 76.19 73 THR A O 1
ATOM 527 N N . LEU A 1 74 ? 16.190 10.701 -27.542 1.00 78.94 74 LEU A N 1
ATOM 528 C CA . LEU A 1 74 ? 16.891 9.928 -26.508 1.00 78.94 74 LEU A CA 1
ATOM 529 C C . LEU A 1 74 ? 17.322 10.811 -25.329 1.00 78.94 74 LEU A C 1
ATOM 531 O O . LEU A 1 74 ? 17.188 10.402 -24.179 1.00 78.94 74 LEU A O 1
ATOM 535 N N . GLY A 1 75 ? 17.784 12.036 -25.593 1.00 78.69 75 GLY A N 1
ATOM 536 C CA . GLY A 1 75 ? 18.128 13.006 -24.554 1.00 78.69 75 GLY A CA 1
ATOM 537 C C . GLY A 1 75 ? 16.928 13.368 -23.677 1.00 78.69 75 GLY A C 1
ATOM 538 O O . GLY A 1 75 ? 17.052 13.403 -22.451 1.00 78.69 75 GLY A O 1
ATOM 539 N N . PHE A 1 76 ? 15.749 13.548 -24.281 1.00 79.25 76 PHE A N 1
ATOM 540 C CA . PHE A 1 76 ? 14.503 13.755 -23.542 1.00 79.25 76 PHE A CA 1
ATOM 541 C C . PHE A 1 76 ? 14.108 12.527 -22.720 1.00 79.25 76 PHE A C 1
ATOM 543 O O . PHE A 1 76 ? 13.777 12.685 -21.548 1.00 79.25 76 PHE A O 1
ATOM 550 N N . LEU A 1 77 ? 14.197 11.317 -23.283 1.00 78.56 77 LEU A N 1
ATOM 551 C CA . LEU A 1 77 ? 13.907 10.072 -22.560 1.00 78.56 77 LEU A CA 1
ATOM 552 C C . LEU A 1 77 ? 14.791 9.900 -21.323 1.00 78.56 77 LEU A C 1
ATOM 554 O O . LEU A 1 77 ? 14.286 9.592 -20.247 1.00 78.56 77 LEU A O 1
ATOM 558 N N . VAL A 1 78 ? 16.098 10.127 -21.463 1.00 80.31 78 VAL A N 1
ATOM 559 C CA . VAL A 1 78 ? 17.053 9.996 -20.354 1.00 80.31 78 VAL A CA 1
ATOM 560 C C . VAL A 1 78 ? 16.803 11.064 -19.295 1.00 80.31 78 VAL A C 1
ATOM 562 O O . VAL A 1 78 ? 16.725 10.743 -18.112 1.00 80.31 78 VAL A O 1
ATOM 565 N N . THR A 1 79 ? 16.628 12.322 -19.706 1.00 77.62 79 THR A N 1
ATOM 566 C CA . THR A 1 79 ? 16.381 13.433 -18.772 1.00 77.62 79 THR A CA 1
ATOM 567 C C . THR A 1 79 ? 15.078 13.232 -18.004 1.00 77.62 79 THR A C 1
ATOM 569 O O . THR A 1 79 ? 15.050 13.370 -16.783 1.00 77.62 79 THR A O 1
ATOM 572 N N . PHE A 1 80 ? 14.007 12.860 -18.706 1.00 76.38 80 PHE A N 1
ATOM 573 C CA . PHE A 1 80 ? 12.706 12.614 -18.098 1.00 76.38 80 PHE A CA 1
ATOM 574 C C . PHE A 1 80 ? 12.725 11.372 -17.203 1.00 76.38 80 PHE A C 1
ATOM 576 O O . PHE A 1 80 ? 12.228 11.421 -16.082 1.00 76.38 80 PHE A O 1
ATOM 583 N N . GLY A 1 81 ? 13.355 10.282 -17.651 1.00 76.81 81 GLY A N 1
ATOM 584 C CA . GLY A 1 81 ? 13.517 9.065 -16.857 1.00 76.81 81 GLY A CA 1
ATOM 585 C C . GLY A 1 81 ? 14.313 9.305 -15.574 1.00 76.81 81 GLY A C 1
ATOM 586 O O . GLY A 1 81 ? 13.936 8.807 -14.517 1.00 76.81 81 GLY A O 1
ATOM 587 N N . PHE A 1 82 ? 15.369 10.121 -15.638 1.00 75.75 82 PHE A N 1
ATOM 588 C CA . PHE A 1 82 ? 16.144 10.508 -14.460 1.00 75.75 82 PHE A CA 1
ATOM 589 C C . PHE A 1 82 ? 15.341 11.407 -13.511 1.00 75.75 82 PHE A C 1
ATOM 591 O O . PHE A 1 82 ? 15.325 11.162 -12.308 1.00 75.75 82 PHE A O 1
ATOM 598 N N . ALA A 1 83 ? 14.630 12.410 -14.034 1.00 72.75 83 ALA A N 1
ATOM 599 C CA . ALA A 1 83 ? 13.761 13.262 -13.223 1.00 72.75 83 ALA A CA 1
ATOM 600 C C . ALA A 1 83 ? 12.666 12.442 -12.516 1.00 72.75 83 ALA A C 1
ATOM 602 O O . ALA A 1 83 ? 12.485 12.577 -11.307 1.00 72.75 83 ALA A O 1
ATOM 603 N N . ALA A 1 84 ? 12.009 11.528 -13.238 1.00 69.50 84 ALA A N 1
ATOM 604 C CA . ALA A 1 84 ? 11.011 10.617 -12.681 1.00 69.50 84 ALA A CA 1
ATOM 605 C C . ALA A 1 84 ? 11.613 9.708 -11.594 1.00 69.50 84 ALA A C 1
ATOM 607 O O . ALA A 1 84 ? 11.050 9.577 -10.507 1.00 69.50 84 ALA A O 1
ATOM 608 N N . ALA A 1 85 ? 12.794 9.139 -11.841 1.00 67.12 85 ALA A N 1
ATOM 609 C CA . ALA A 1 85 ? 13.518 8.337 -10.861 1.00 67.12 85 ALA A CA 1
ATOM 610 C C . ALA A 1 85 ? 13.809 9.104 -9.561 1.00 67.12 85 ALA A C 1
ATOM 612 O O . ALA A 1 85 ? 13.592 8.564 -8.479 1.00 67.12 85 ALA A O 1
ATOM 613 N N . VAL A 1 86 ? 14.254 10.362 -9.657 1.00 69.62 86 VAL A N 1
ATOM 614 C CA . VAL A 1 86 ? 14.511 11.224 -8.491 1.00 69.62 86 VAL A CA 1
ATOM 615 C C . VAL A 1 86 ? 13.220 11.548 -7.736 1.00 69.62 86 VAL A C 1
ATOM 617 O O . VAL A 1 86 ? 13.220 11.571 -6.511 1.00 69.62 86 VAL A O 1
ATOM 620 N N . THR A 1 87 ? 12.104 11.763 -8.435 1.00 66.12 87 THR A N 1
ATOM 621 C CA . THR A 1 87 ? 10.817 12.009 -7.761 1.00 66.12 87 THR A CA 1
ATOM 622 C C . THR A 1 87 ? 10.278 10.771 -7.038 1.00 66.12 87 THR A C 1
ATOM 624 O O . THR A 1 87 ? 9.730 10.889 -5.946 1.00 66.12 87 THR A O 1
ATOM 627 N N . VAL A 1 88 ? 10.471 9.576 -7.606 1.00 64.56 88 VAL A N 1
ATOM 628 C CA . VAL A 1 88 ? 9.971 8.308 -7.045 1.00 64.56 88 VAL A CA 1
ATOM 629 C C . VAL A 1 88 ? 10.889 7.765 -5.943 1.00 64.56 88 VAL A C 1
ATOM 631 O O . VAL A 1 88 ? 10.438 7.026 -5.067 1.00 64.56 88 VAL A O 1
ATOM 634 N N . SER A 1 89 ? 12.168 8.146 -5.921 1.00 62.38 89 SER A N 1
ATOM 635 C CA . SER A 1 89 ? 13.129 7.622 -4.944 1.00 62.38 89 SER A CA 1
ATOM 636 C C . SER A 1 89 ? 12.849 8.002 -3.495 1.00 62.38 89 SER A C 1
ATOM 638 O O . SER A 1 89 ? 13.284 7.288 -2.594 1.00 62.38 89 SER A O 1
ATOM 640 N N . GLY A 1 90 ? 12.075 9.064 -3.259 1.00 61.00 90 GLY A N 1
ATOM 641 C CA . GLY A 1 90 ? 11.565 9.397 -1.927 1.00 61.00 90 GLY A CA 1
ATOM 642 C C . GLY A 1 90 ? 10.488 8.433 -1.412 1.00 61.00 90 GLY A C 1
ATOM 643 O O . GLY A 1 90 ? 10.223 8.410 -0.215 1.00 61.00 90 GLY A O 1
ATOM 644 N N . GLN A 1 91 ? 9.873 7.639 -2.293 1.00 65.00 91 GLN A N 1
ATOM 645 C CA . GLN A 1 91 ? 8.762 6.734 -1.972 1.00 65.00 91 GLN A CA 1
ATOM 646 C C . GLN A 1 91 ? 9.171 5.260 -2.031 1.00 65.00 91 GLN A C 1
ATOM 648 O O . GLN A 1 91 ? 8.653 4.441 -1.276 1.00 65.00 91 GLN A O 1
ATOM 653 N N . VAL A 1 92 ? 10.109 4.917 -2.917 1.00 58.66 92 VAL A N 1
ATOM 654 C CA . VAL A 1 92 ? 10.528 3.533 -3.161 1.00 58.66 92 VAL A CA 1
ATOM 655 C C . VAL A 1 92 ? 12.054 3.438 -3.056 1.00 58.66 92 VAL A C 1
ATOM 657 O O . VAL A 1 92 ? 12.752 3.631 -4.053 1.00 58.66 92 VAL A O 1
ATOM 660 N N . PRO A 1 93 ? 12.611 3.110 -1.873 1.00 60.66 93 PRO A N 1
ATOM 661 C CA . PRO A 1 93 ? 14.063 3.034 -1.669 1.00 60.66 93 PRO A CA 1
ATOM 662 C C . PRO A 1 93 ? 14.775 2.031 -2.592 1.00 60.66 93 PRO A C 1
ATOM 664 O O . PRO A 1 93 ? 15.949 2.206 -2.921 1.00 60.66 93 PRO A O 1
ATOM 667 N N . SER A 1 94 ? 14.065 1.000 -3.064 1.00 69.62 94 SER A N 1
ATOM 668 C CA . SER A 1 94 ? 14.582 0.005 -4.012 1.00 69.62 94 SER A CA 1
ATOM 669 C C . SER A 1 94 ? 14.770 0.538 -5.440 1.00 69.62 94 SER A C 1
ATOM 671 O O . SER A 1 94 ? 15.379 -0.145 -6.265 1.00 69.62 94 SER A O 1
ATOM 673 N N . ILE A 1 95 ? 14.332 1.763 -5.756 1.00 68.62 95 ILE A N 1
ATOM 674 C CA . ILE A 1 95 ? 14.495 2.321 -7.105 1.00 68.62 95 ILE A CA 1
ATOM 675 C C . ILE A 1 95 ? 15.973 2.494 -7.484 1.00 68.62 95 ILE A C 1
ATOM 677 O O . ILE A 1 95 ? 16.3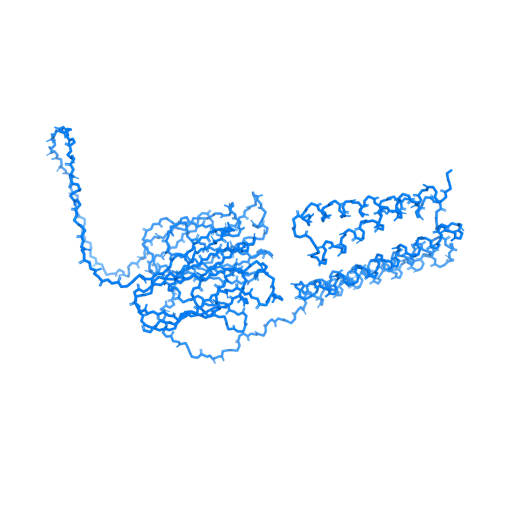42 2.279 -8.635 1.00 68.62 95 ILE A O 1
ATOM 681 N N . TYR A 1 96 ? 16.850 2.805 -6.522 1.00 66.38 96 TYR A N 1
ATOM 682 C CA . TYR A 1 96 ? 18.287 2.955 -6.777 1.00 66.38 96 TYR A CA 1
ATOM 683 C C . TYR A 1 96 ? 18.954 1.628 -7.140 1.00 66.38 96 TYR A C 1
ATOM 685 O O . TYR A 1 96 ? 19.823 1.593 -8.011 1.00 66.38 96 TYR A O 1
ATOM 693 N N . ALA A 1 97 ? 18.506 0.534 -6.518 1.00 67.25 97 ALA A N 1
ATOM 694 C CA . ALA A 1 97 ? 18.928 -0.817 -6.866 1.00 67.25 97 ALA A CA 1
ATOM 695 C C . ALA A 1 97 ? 18.542 -1.152 -8.313 1.00 67.25 97 ALA A C 1
ATOM 697 O O . ALA A 1 97 ? 19.379 -1.592 -9.100 1.00 67.25 97 ALA A O 1
ATOM 698 N N . TYR A 1 98 ? 17.292 -0.866 -8.685 1.00 69.88 98 TYR A N 1
ATOM 699 C CA . TYR A 1 98 ? 16.793 -1.075 -10.041 1.00 69.88 98 TYR A CA 1
ATOM 700 C C . TYR A 1 98 ? 17.556 -0.242 -11.085 1.00 69.88 98 TYR A C 1
ATOM 702 O O . TYR A 1 98 ? 17.995 -0.780 -12.102 1.00 69.88 98 TYR A O 1
ATOM 710 N N . ILE A 1 99 ? 17.779 1.051 -10.821 1.00 70.94 99 ILE A N 1
ATOM 711 C CA . ILE A 1 99 ? 18.551 1.944 -11.702 1.00 70.94 99 ILE A CA 1
ATOM 712 C C . ILE A 1 99 ? 19.990 1.444 -11.852 1.00 70.94 99 ILE A C 1
ATOM 714 O O . ILE A 1 99 ? 20.504 1.387 -12.969 1.00 70.94 99 ILE A O 1
ATOM 718 N N . GLY A 1 100 ? 20.630 1.041 -10.751 1.00 71.19 100 GLY A N 1
ATOM 719 C CA . GLY A 1 100 ? 21.981 0.484 -10.766 1.00 71.19 100 GLY A CA 1
ATOM 720 C C . GLY A 1 100 ? 22.085 -0.751 -11.661 1.00 71.19 100 GLY A C 1
ATOM 721 O O . GLY A 1 100 ? 22.950 -0.804 -12.535 1.00 71.19 100 GLY A O 1
ATOM 722 N N . ILE A 1 101 ? 21.156 -1.702 -11.519 1.00 72.88 101 ILE A N 1
ATOM 723 C CA . ILE A 1 101 ? 21.091 -2.902 -12.367 1.00 72.88 101 ILE A CA 1
ATOM 724 C C . ILE A 1 101 ? 20.877 -2.524 -13.839 1.00 72.88 101 ILE A C 1
ATOM 726 O O . ILE A 1 101 ? 21.580 -3.025 -14.718 1.00 72.88 101 ILE A O 1
ATOM 730 N N . MET A 1 102 ? 19.950 -1.608 -14.123 1.00 76.56 102 MET A N 1
ATOM 731 C CA . MET A 1 102 ? 19.668 -1.170 -15.492 1.00 76.56 102 MET A CA 1
ATOM 732 C C . MET A 1 102 ? 20.873 -0.494 -16.152 1.00 76.56 102 MET A C 1
ATOM 734 O O . MET A 1 102 ? 21.122 -0.729 -17.335 1.00 76.56 102 MET A O 1
ATOM 738 N N . LEU A 1 103 ? 21.667 0.291 -15.420 1.00 75.56 103 LEU A N 1
ATOM 739 C CA . LEU A 1 103 ? 22.902 0.893 -15.940 1.00 75.56 103 LEU A CA 1
ATOM 740 C C . LEU A 1 103 ? 23.997 -0.152 -16.191 1.00 75.56 103 LEU A C 1
ATOM 742 O O . LEU A 1 103 ? 24.664 -0.094 -17.226 1.00 75.56 103 LEU A O 1
ATOM 746 N N . ILE A 1 104 ? 24.137 -1.138 -15.297 1.00 75.88 104 ILE A N 1
ATOM 747 C CA . ILE A 1 104 ? 25.087 -2.254 -15.451 1.00 75.88 104 ILE A CA 1
ATOM 748 C C . ILE A 1 104 ? 24.782 -3.081 -16.705 1.00 75.88 104 ILE A C 1
ATOM 750 O O . ILE A 1 104 ? 25.706 -3.590 -17.328 1.00 75.88 104 ILE A O 1
ATOM 754 N N . ILE A 1 105 ? 23.516 -3.200 -17.109 1.00 74.69 105 ILE A N 1
ATOM 755 C CA . ILE A 1 105 ? 23.128 -3.943 -18.318 1.00 74.69 105 ILE A CA 1
ATOM 756 C C . ILE A 1 105 ? 23.204 -3.053 -19.567 1.00 74.69 105 ILE A C 1
ATOM 758 O O . ILE A 1 105 ? 23.770 -3.445 -20.591 1.00 74.69 105 ILE A O 1
ATOM 762 N N . SER A 1 106 ? 22.644 -1.844 -19.502 1.00 73.81 106 SER A N 1
ATOM 763 C CA . SER A 1 106 ? 22.450 -0.989 -20.680 1.00 73.81 106 SER A CA 1
ATOM 764 C C . SER A 1 106 ? 23.734 -0.344 -21.206 1.00 73.81 106 SER A C 1
ATOM 766 O O . SER A 1 106 ? 23.905 -0.249 -22.426 1.00 73.81 106 SER A O 1
ATOM 768 N N . ILE A 1 107 ? 24.661 0.071 -20.334 1.00 77.81 107 ILE A N 1
ATOM 769 C CA . ILE A 1 107 ? 25.918 0.707 -20.761 1.00 77.81 107 ILE A CA 1
ATOM 770 C C . ILE A 1 107 ? 26.781 -0.289 -21.559 1.00 77.81 107 ILE A C 1
ATOM 772 O O . ILE A 1 107 ? 27.137 0.030 -22.698 1.00 77.81 107 ILE A O 1
ATOM 776 N N . PRO A 1 108 ? 27.062 -1.511 -21.059 1.00 77.69 108 PRO A N 1
ATOM 777 C CA . PRO A 1 108 ? 27.776 -2.526 -21.830 1.00 77.69 108 PRO A CA 1
ATOM 778 C C . PRO A 1 108 ? 27.094 -2.893 -23.144 1.00 77.69 108 PRO A C 1
ATOM 780 O O . PRO A 1 108 ? 27.757 -2.958 -24.179 1.00 77.69 108 PRO A O 1
ATOM 783 N N . ALA A 1 109 ? 25.770 -3.080 -23.131 1.00 75.69 109 ALA A N 1
ATOM 784 C CA . ALA A 1 109 ? 25.009 -3.398 -24.337 1.00 75.69 109 ALA A CA 1
ATOM 785 C C . ALA A 1 109 ? 25.167 -2.308 -25.410 1.00 75.69 109 ALA A C 1
ATOM 787 O O . ALA A 1 109 ? 25.404 -2.615 -26.578 1.00 75.69 109 ALA A O 1
ATOM 788 N N . THR A 1 110 ? 25.122 -1.035 -25.008 1.00 73.50 110 THR A N 1
ATOM 789 C CA . THR A 1 110 ? 25.305 0.108 -25.913 1.00 73.50 110 THR A CA 1
ATOM 790 C C . THR A 1 110 ? 26.719 0.147 -26.490 1.00 73.50 110 THR A C 1
ATOM 792 O O . THR A 1 110 ? 26.891 0.317 -27.699 1.00 73.50 110 THR A O 1
ATOM 795 N N . VAL A 1 111 ? 27.745 -0.050 -25.654 1.00 76.25 111 VAL A N 1
ATOM 796 C CA . VAL A 1 111 ? 29.142 -0.069 -26.111 1.00 76.25 111 VAL A CA 1
ATOM 797 C C . VAL A 1 111 ? 29.372 -1.206 -27.106 1.00 76.25 111 VAL A C 1
ATOM 799 O O . VAL A 1 111 ? 29.989 -0.983 -28.147 1.00 76.25 111 VAL A O 1
ATOM 802 N N . LEU A 1 112 ? 28.842 -2.400 -26.834 1.00 76.69 112 LEU A N 1
ATOM 803 C CA . LEU A 1 112 ? 28.971 -3.555 -27.722 1.00 76.69 112 LEU A CA 1
ATOM 804 C C . LEU A 1 112 ? 28.210 -3.380 -29.035 1.00 76.69 112 LEU A C 1
ATOM 806 O O . LEU A 1 112 ? 28.749 -3.723 -30.087 1.00 76.69 112 LEU A O 1
ATOM 810 N N . ALA A 1 113 ? 27.014 -2.792 -29.003 1.00 71.94 113 ALA A N 1
ATOM 811 C CA . ALA A 1 113 ? 26.258 -2.472 -30.209 1.00 71.94 113 ALA A CA 1
ATOM 812 C C . ALA A 1 113 ? 27.023 -1.482 -31.109 1.00 71.94 113 ALA A C 1
ATOM 814 O O . ALA A 1 113 ? 27.180 -1.720 -32.308 1.00 71.94 113 ALA A O 1
ATOM 815 N N . VAL A 1 114 ? 27.577 -0.407 -30.534 1.00 71.00 114 VAL A N 1
ATOM 816 C CA . VAL A 1 114 ? 28.367 0.589 -31.282 1.00 71.00 114 VAL A CA 1
ATOM 817 C C . VAL A 1 114 ? 29.677 -0.004 -31.804 1.00 71.00 114 VAL A C 1
ATOM 819 O O . VAL A 1 114 ? 30.052 0.237 -32.952 1.00 71.00 114 VAL A O 1
ATOM 822 N N . ALA A 1 115 ? 30.374 -0.787 -30.981 1.00 74.88 115 ALA A N 1
ATOM 823 C CA . ALA A 1 115 ? 31.605 -1.472 -31.357 1.00 74.88 115 ALA A CA 1
ATOM 824 C C . ALA A 1 115 ? 31.367 -2.461 -32.511 1.00 74.88 115 ALA A C 1
ATOM 826 O O . ALA A 1 115 ? 32.132 -2.485 -33.477 1.00 74.88 115 ALA A O 1
ATOM 827 N N . SER A 1 116 ? 30.281 -3.235 -32.441 1.00 78.12 116 SER A N 1
ATOM 828 C CA . SER A 1 116 ? 29.880 -4.170 -33.491 1.00 78.12 116 SER A CA 1
ATOM 829 C C . SER A 1 116 ? 29.621 -3.445 -34.807 1.00 78.12 116 SER A C 1
ATOM 831 O O . SER A 1 116 ? 30.171 -3.830 -35.838 1.00 78.12 116 SER A O 1
ATOM 833 N N . TYR A 1 117 ? 28.887 -2.332 -34.755 1.00 73.88 117 TYR A N 1
ATOM 834 C CA . TYR A 1 117 ? 28.595 -1.523 -35.933 1.00 73.88 117 TYR A CA 1
ATOM 835 C C . TYR A 1 117 ? 29.847 -0.887 -36.555 1.00 73.88 117 TYR A C 1
ATOM 837 O O . TYR A 1 117 ? 30.004 -0.875 -37.773 1.00 73.88 117 TYR A O 1
ATOM 845 N N . ARG A 1 118 ? 30.779 -0.386 -35.733 1.00 78.25 118 ARG A N 1
ATOM 846 C CA . ARG A 1 118 ? 32.040 0.213 -36.209 1.00 78.25 118 ARG A CA 1
ATOM 847 C C . ARG A 1 118 ? 33.105 -0.809 -36.615 1.00 78.25 118 ARG A C 1
ATOM 849 O O . ARG A 1 118 ? 34.215 -0.398 -36.939 1.00 78.25 118 ARG A O 1
ATOM 856 N N . GLN A 1 119 ? 32.789 -2.106 -36.577 1.00 80.88 119 GLN A N 1
ATOM 857 C CA . GLN A 1 119 ? 33.710 -3.200 -36.894 1.00 80.88 119 GLN A CA 1
ATOM 858 C C . GLN A 1 119 ? 35.060 -3.076 -36.169 1.00 80.88 119 GLN A C 1
ATOM 860 O O . GLN A 1 119 ? 36.120 -3.297 -36.755 1.00 80.88 119 GLN A O 1
ATOM 865 N N . VAL A 1 120 ? 35.049 -2.690 -34.885 1.00 82.06 120 VAL A N 1
ATOM 866 C CA . VAL A 1 120 ? 36.314 -2.532 -34.154 1.00 82.06 120 VAL A CA 1
ATOM 867 C C . VAL A 1 120 ? 37.043 -3.878 -34.046 1.00 82.06 120 VAL A C 1
ATOM 869 O O . VAL A 1 120 ? 36.423 -4.892 -33.708 1.00 82.06 120 VAL A O 1
ATOM 872 N N . PRO A 1 121 ? 38.371 -3.910 -34.264 1.00 80.94 121 PRO A N 1
ATOM 873 C CA . PRO A 1 121 ? 39.131 -5.161 -34.328 1.00 80.94 121 PRO A CA 1
ATOM 874 C C . PRO A 1 121 ? 39.117 -5.941 -33.003 1.00 80.94 121 PRO A C 1
ATOM 876 O O . PRO A 1 121 ? 39.288 -7.157 -32.989 1.00 80.94 121 PRO A O 1
ATOM 879 N N . TYR A 1 122 ? 38.846 -5.261 -31.885 1.00 83.31 122 TYR A N 1
ATOM 880 C CA . TYR A 1 122 ? 38.838 -5.837 -30.538 1.00 83.31 122 TYR A CA 1
ATOM 881 C C . TYR A 1 122 ? 37.435 -6.193 -30.019 1.00 83.31 122 TYR A C 1
ATOM 883 O O . TYR A 1 122 ? 37.274 -6.421 -28.822 1.00 83.31 122 TYR A O 1
ATOM 891 N N . LEU A 1 123 ? 36.410 -6.251 -30.880 1.00 83.38 123 LEU A N 1
ATOM 892 C CA . LEU A 1 123 ? 35.017 -6.493 -30.472 1.00 83.38 123 LEU A CA 1
ATOM 893 C C . LEU A 1 123 ? 34.855 -7.727 -29.569 1.00 83.38 123 LEU A C 1
ATOM 895 O O . LEU A 1 123 ? 34.175 -7.657 -28.550 1.00 83.38 123 LEU A O 1
ATOM 899 N N . LYS A 1 124 ? 35.510 -8.844 -29.917 1.00 76.25 124 LYS A N 1
ATOM 900 C CA . LYS A 1 124 ? 35.449 -10.090 -29.134 1.00 76.25 124 LYS A CA 1
ATOM 901 C C . LYS A 1 124 ? 36.035 -9.913 -27.730 1.00 76.25 124 LYS A C 1
ATOM 903 O O . LYS A 1 124 ? 35.455 -10.398 -26.767 1.00 76.25 124 LYS A O 1
ATOM 908 N N . ALA A 1 125 ? 37.148 -9.187 -27.612 1.00 76.06 125 ALA A N 1
ATOM 909 C CA . ALA A 1 125 ? 37.774 -8.898 -26.324 1.00 76.06 125 ALA A CA 1
ATOM 910 C C . ALA A 1 125 ? 36.898 -7.965 -25.471 1.00 76.06 125 ALA A C 1
ATOM 912 O O . ALA A 1 125 ? 36.684 -8.237 -24.293 1.00 76.06 125 ALA A O 1
ATOM 913 N N . LEU A 1 126 ? 36.318 -6.921 -26.076 1.00 76.50 126 LEU A N 1
ATOM 914 C CA . LEU A 1 126 ? 35.371 -6.028 -25.400 1.00 76.50 126 LEU A CA 1
ATOM 915 C C . LEU A 1 126 ? 34.126 -6.782 -24.911 1.00 76.50 126 LEU A C 1
ATOM 917 O O . LEU A 1 126 ? 33.722 -6.596 -23.768 1.00 76.50 126 LEU A O 1
ATOM 921 N N . ALA A 1 127 ? 33.549 -7.665 -25.733 1.00 76.88 127 ALA A N 1
ATOM 922 C CA . ALA A 1 127 ? 32.392 -8.483 -25.358 1.00 76.88 127 ALA A CA 1
ATOM 923 C C . ALA A 1 127 ? 32.676 -9.356 -24.133 1.00 76.88 127 ALA A C 1
ATOM 925 O O . ALA A 1 127 ? 31.887 -9.363 -2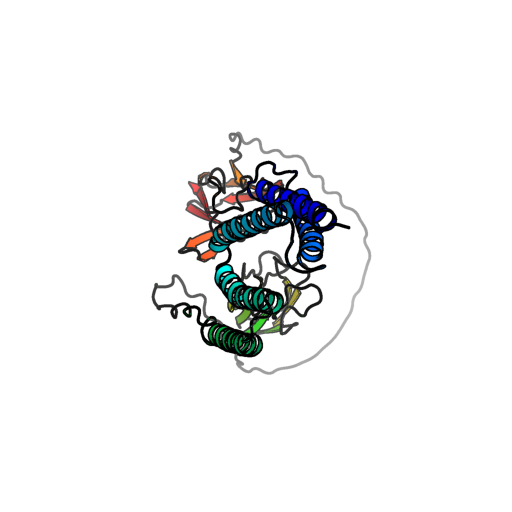3.191 1.00 76.88 127 ALA A O 1
ATOM 926 N N . VAL A 1 128 ? 33.830 -10.028 -24.106 1.00 79.25 128 VAL A N 1
ATOM 927 C CA . VAL A 1 128 ? 34.244 -10.846 -22.958 1.00 79.25 128 VAL A CA 1
ATOM 928 C C . VAL A 1 128 ? 34.410 -9.988 -21.703 1.00 79.25 128 VAL A C 1
ATOM 930 O O . VAL A 1 128 ? 33.890 -10.363 -20.655 1.00 79.25 128 VAL A O 1
ATOM 933 N N . ILE A 1 129 ? 35.063 -8.825 -21.795 1.00 81.62 129 ILE A N 1
ATOM 934 C CA . ILE A 1 129 ? 35.257 -7.916 -20.651 1.00 81.62 129 ILE A CA 1
ATOM 935 C C . ILE A 1 129 ? 33.913 -7.457 -20.083 1.00 81.62 129 ILE A C 1
ATOM 937 O O . ILE A 1 129 ? 33.696 -7.532 -18.877 1.00 81.62 129 ILE A O 1
ATOM 941 N N . PHE A 1 130 ? 32.995 -7.020 -20.942 1.00 81.00 130 PHE A N 1
ATOM 942 C CA . PHE A 1 130 ? 31.697 -6.503 -20.521 1.00 81.00 130 PHE A CA 1
ATOM 943 C C . PHE A 1 130 ? 30.783 -7.577 -19.929 1.00 81.00 130 PHE A C 1
ATOM 945 O O . PHE A 1 130 ? 30.150 -7.327 -18.908 1.00 81.00 130 PHE A O 1
ATOM 952 N N . VAL A 1 131 ? 30.752 -8.780 -20.510 1.00 77.56 131 VAL A N 1
ATOM 953 C CA . VAL A 1 131 ? 30.003 -9.913 -19.944 1.00 77.56 131 VAL A CA 1
ATOM 954 C C . VAL A 1 131 ? 30.597 -10.322 -18.597 1.00 77.56 131 VAL A C 1
ATOM 956 O O . VAL A 1 131 ? 29.857 -10.500 -17.634 1.00 77.56 131 VAL A O 1
ATOM 959 N N . SER A 1 132 ? 31.927 -10.389 -18.490 1.00 75.94 132 SER A N 1
ATOM 960 C CA . SER A 1 132 ? 32.611 -10.708 -17.230 1.00 75.94 132 SER A CA 1
ATOM 961 C C . SER A 1 132 ? 32.322 -9.659 -16.154 1.00 75.94 132 SER A C 1
ATOM 963 O O . SER A 1 132 ? 31.989 -10.005 -15.026 1.00 75.94 132 SER A O 1
ATOM 965 N N . ALA A 1 133 ? 32.384 -8.372 -16.506 1.00 75.94 133 AL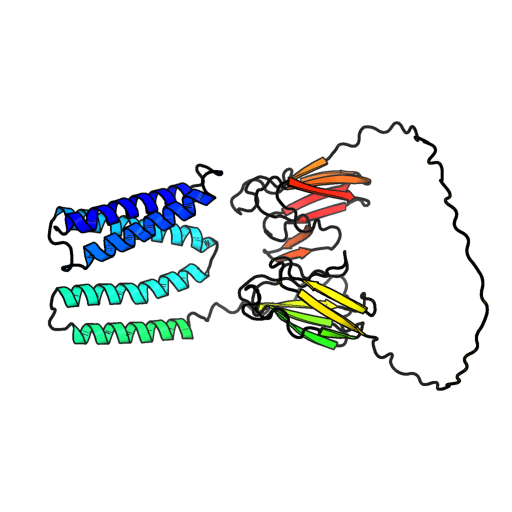A A N 1
ATOM 966 C CA . ALA A 1 133 ? 32.089 -7.268 -15.601 1.00 75.94 133 ALA A CA 1
ATOM 967 C C . ALA A 1 133 ? 30.610 -7.220 -15.187 1.00 75.94 133 ALA A C 1
ATOM 969 O O . ALA A 1 133 ? 30.324 -6.928 -14.031 1.00 75.94 133 ALA A O 1
ATOM 970 N N . ALA A 1 134 ? 29.672 -7.538 -16.085 1.00 74.00 134 ALA A N 1
ATOM 971 C CA . ALA A 1 134 ? 28.247 -7.612 -15.764 1.00 74.00 134 ALA A CA 1
ATOM 972 C C . ALA A 1 134 ? 27.933 -8.794 -14.836 1.00 74.00 134 ALA A C 1
ATOM 974 O O . ALA A 1 134 ? 27.166 -8.631 -13.890 1.00 74.00 134 ALA A O 1
ATOM 975 N N . VAL A 1 135 ? 28.562 -9.956 -15.055 1.00 75.62 135 VAL A N 1
ATOM 976 C CA . VAL A 1 135 ? 28.447 -11.111 -14.154 1.00 75.62 135 VAL A CA 1
ATOM 977 C C . VAL A 1 135 ? 29.015 -10.758 -12.784 1.00 75.62 135 VAL A C 1
ATOM 979 O O . VAL A 1 135 ? 28.297 -10.883 -11.802 1.00 75.62 135 VAL A O 1
ATOM 982 N N . VAL A 1 136 ? 30.244 -10.234 -12.709 1.00 78.56 136 VAL A N 1
ATOM 983 C CA . VAL A 1 136 ? 30.880 -9.847 -11.436 1.00 78.56 136 VAL A CA 1
ATOM 984 C C . VAL A 1 136 ? 30.100 -8.735 -10.731 1.00 78.56 136 VAL A C 1
ATOM 986 O O . VAL A 1 136 ? 29.872 -8.811 -9.525 1.00 78.56 136 VAL A O 1
ATOM 989 N N . GLY A 1 137 ? 29.659 -7.712 -11.463 1.00 69.75 137 GLY A N 1
ATOM 990 C CA . GLY A 1 137 ? 28.862 -6.605 -10.938 1.00 69.75 137 GLY A CA 1
ATOM 991 C C . GLY A 1 137 ? 27.500 -7.070 -10.431 1.00 69.75 137 GLY A C 1
ATOM 992 O O . GLY A 1 137 ? 27.123 -6.728 -9.316 1.00 69.75 137 GLY A O 1
ATOM 993 N N . GLY A 1 138 ? 26.807 -7.920 -11.192 1.00 68.31 138 GLY A N 1
ATOM 994 C CA . GLY A 1 138 ? 25.539 -8.533 -10.800 1.00 68.31 138 GLY A CA 1
ATOM 995 C C . GLY A 1 138 ? 25.677 -9.460 -9.592 1.00 68.31 138 GLY A C 1
ATOM 996 O O . GLY A 1 138 ? 24.882 -9.362 -8.662 1.00 68.31 138 GLY A O 1
ATOM 997 N N . THR A 1 139 ? 26.717 -10.300 -9.536 1.00 66.94 139 THR A N 1
ATOM 998 C CA . THR A 1 139 ? 26.975 -11.176 -8.381 1.00 66.94 139 THR A CA 1
ATOM 999 C C . THR A 1 139 ? 27.402 -10.391 -7.149 1.00 66.94 139 THR A C 1
ATOM 1001 O O . THR A 1 139 ? 26.987 -10.732 -6.050 1.00 66.94 139 THR A O 1
ATOM 1004 N N . THR A 1 140 ? 28.189 -9.321 -7.304 1.00 69.00 140 THR A N 1
ATOM 1005 C CA . THR A 1 140 ? 28.585 -8.442 -6.188 1.00 69.00 140 THR A CA 1
ATOM 1006 C C . THR A 1 140 ? 27.381 -7.662 -5.676 1.00 69.00 140 THR A C 1
ATOM 1008 O O . THR A 1 140 ? 27.174 -7.571 -4.473 1.00 69.00 140 THR A O 1
ATOM 1011 N N . PHE A 1 141 ? 26.537 -7.157 -6.574 1.00 63.38 141 PHE A N 1
ATOM 1012 C CA . PHE A 1 141 ? 25.284 -6.504 -6.215 1.00 63.38 141 PHE A CA 1
ATOM 1013 C C . PHE A 1 141 ? 24.312 -7.471 -5.522 1.00 63.38 141 PHE A C 1
ATOM 1015 O O . PHE A 1 141 ? 23.684 -7.108 -4.538 1.00 63.38 141 PHE A O 1
ATOM 1022 N N . TYR A 1 142 ? 24.225 -8.724 -5.964 1.00 61.47 142 TYR A N 1
ATOM 1023 C CA . TYR A 1 142 ? 23.404 -9.740 -5.305 1.00 61.47 142 TYR A CA 1
ATOM 1024 C C . TYR A 1 142 ? 23.973 -10.158 -3.937 1.00 61.47 142 TYR A C 1
ATOM 1026 O O . TYR A 1 142 ? 23.230 -10.283 -2.968 1.00 61.47 142 TYR A O 1
ATOM 1034 N N . ALA A 1 143 ? 25.295 -10.321 -3.829 1.00 60.38 143 ALA A N 1
ATOM 1035 C CA . ALA A 1 143 ? 25.967 -10.743 -2.600 1.00 60.38 143 ALA A CA 1
ATOM 1036 C C . ALA A 1 143 ? 26.080 -9.630 -1.541 1.00 60.38 143 ALA A C 1
ATOM 1038 O O . ALA A 1 143 ? 25.999 -9.916 -0.350 1.00 60.38 143 ALA A O 1
ATOM 1039 N N . PHE A 1 144 ? 26.259 -8.371 -1.956 1.00 54.09 144 PHE A N 1
ATOM 1040 C CA . PHE A 1 144 ? 26.499 -7.228 -1.063 1.00 54.09 144 PHE A CA 1
ATOM 1041 C C . PHE A 1 144 ? 25.397 -6.158 -1.101 1.00 54.09 144 PHE A C 1
ATOM 1043 O O . PHE A 1 144 ? 25.238 -5.425 -0.132 1.00 54.09 144 PHE A O 1
ATOM 1050 N N . GLY A 1 145 ? 24.603 -6.061 -2.170 1.00 50.88 145 GLY A N 1
ATOM 1051 C CA . GLY A 1 145 ? 23.494 -5.101 -2.300 1.00 50.88 145 GLY A CA 1
ATOM 1052 C C . GLY A 1 145 ? 22.197 -5.531 -1.602 1.00 50.88 145 GLY A C 1
ATOM 1053 O O . GLY A 1 145 ? 21.342 -4.686 -1.351 1.00 50.88 145 GLY A O 1
ATOM 1054 N N . LEU A 1 146 ? 22.070 -6.807 -1.212 1.00 47.53 146 LEU A N 1
ATOM 1055 C CA . LEU A 1 146 ? 21.057 -7.273 -0.249 1.00 47.53 146 LEU A CA 1
ATOM 1056 C C . LEU A 1 146 ? 21.447 -6.995 1.211 1.00 47.53 146 LEU A C 1
ATOM 1058 O O . LEU A 1 146 ? 20.636 -7.194 2.114 1.00 47.53 146 LEU A O 1
ATOM 1062 N N . VAL A 1 147 ? 22.655 -6.479 1.462 1.00 46.53 147 VAL A N 1
ATOM 1063 C CA . VAL A 1 147 ? 23.036 -5.938 2.770 1.00 46.53 147 VAL A CA 1
ATOM 1064 C C . VAL A 1 147 ? 22.555 -4.490 2.843 1.00 46.53 147 VAL A C 1
ATOM 1066 O O . VAL A 1 147 ? 23.329 -3.543 2.967 1.00 46.53 147 VAL A O 1
ATOM 1069 N N . THR A 1 148 ? 21.237 -4.296 2.791 1.00 48.53 148 THR A N 1
ATOM 1070 C CA . THR A 1 148 ? 20.663 -3.152 3.504 1.00 48.53 148 THR A CA 1
ATOM 1071 C C . THR A 1 148 ? 21.164 -3.254 4.944 1.00 48.53 148 THR A C 1
ATOM 1073 O O . THR A 1 148 ? 21.156 -4.375 5.469 1.00 48.53 148 THR A O 1
ATOM 1076 N N . PRO A 1 149 ? 21.620 -2.171 5.600 1.00 40.06 149 PRO A N 1
ATOM 1077 C CA . PRO A 1 149 ? 21.943 -2.248 7.015 1.00 40.06 149 PRO A CA 1
ATOM 1078 C C . PRO A 1 149 ? 20.747 -2.886 7.713 1.00 40.06 149 PRO A C 1
ATOM 1080 O O . PRO A 1 149 ? 19.633 -2.361 7.652 1.00 40.06 149 PRO A O 1
ATOM 1083 N N . LYS A 1 150 ? 20.971 -4.075 8.289 1.00 35.25 150 LYS A N 1
ATOM 1084 C CA . LYS A 1 150 ? 19.997 -4.733 9.151 1.00 35.25 150 LYS A CA 1
ATOM 1085 C C . LYS A 1 150 ? 19.507 -3.644 10.104 1.00 35.25 150 LYS A C 1
ATOM 1087 O O . LYS A 1 150 ? 20.373 -3.002 10.711 1.00 35.25 150 LYS A O 1
ATOM 1092 N N . PRO A 1 151 ? 18.188 -3.384 10.206 1.00 45.94 151 PRO A N 1
ATOM 1093 C CA . PRO A 1 151 ? 17.682 -2.480 11.224 1.00 45.94 151 PRO A CA 1
ATOM 1094 C C . PRO A 1 151 ? 18.361 -2.871 12.527 1.00 45.94 151 PRO A C 1
ATOM 1096 O O . PRO A 1 151 ? 18.416 -4.067 12.842 1.00 45.94 151 PRO A O 1
ATOM 1099 N N . ALA A 1 152 ? 18.989 -1.898 13.190 1.00 38.28 152 ALA A N 1
ATOM 1100 C CA . ALA A 1 152 ? 19.706 -2.156 14.428 1.00 38.28 152 ALA A CA 1
ATOM 1101 C C . ALA A 1 152 ? 18.821 -3.043 15.323 1.00 38.28 152 ALA A C 1
ATOM 1103 O O . ALA A 1 152 ? 17.605 -2.815 15.354 1.00 38.28 152 ALA A O 1
ATOM 1104 N N . PRO A 1 153 ? 19.380 -4.070 15.998 1.00 40.84 153 PRO A N 1
ATOM 1105 C CA . PRO A 1 153 ? 18.609 -4.828 16.973 1.00 40.84 153 PRO A CA 1
ATOM 1106 C C . PRO A 1 153 ? 17.893 -3.821 17.876 1.00 40.84 153 PRO A C 1
ATOM 1108 O O . PRO A 1 153 ? 18.536 -2.825 18.233 1.00 40.84 153 PRO A O 1
ATOM 1111 N N . PRO A 1 154 ? 16.602 -4.015 18.201 1.00 39.59 154 PRO A N 1
ATOM 1112 C CA . PRO A 1 154 ? 15.905 -3.106 19.090 1.00 39.59 154 PRO A CA 1
ATOM 1113 C C . PRO A 1 154 ? 16.765 -2.909 20.334 1.00 39.59 154 PRO A C 1
ATOM 1115 O O . PRO A 1 154 ? 17.041 -3.866 21.057 1.00 39.59 154 PRO A O 1
ATOM 1118 N N . GLN A 1 155 ? 17.258 -1.686 20.530 1.00 34.03 155 GLN A N 1
ATOM 1119 C CA . GLN A 1 155 ? 17.826 -1.317 21.809 1.00 34.03 155 GLN A CA 1
ATOM 1120 C C . GLN A 1 155 ? 16.667 -1.330 22.794 1.00 34.03 155 GLN A C 1
ATOM 1122 O O . GLN A 1 155 ? 15.743 -0.518 22.725 1.00 34.03 155 GLN A O 1
ATOM 1127 N N . GLU A 1 156 ? 16.710 -2.333 23.654 1.00 37.75 156 GLU A N 1
ATOM 1128 C CA . GLU A 1 156 ? 15.951 -2.412 24.881 1.00 37.75 156 GLU A CA 1
ATOM 1129 C C . GLU A 1 156 ? 16.242 -1.146 25.697 1.00 37.75 156 GLU A C 1
ATOM 1131 O O . GLU A 1 156 ? 17.388 -0.868 26.038 1.00 37.75 156 GLU A O 1
ATOM 1136 N N . GLU A 1 157 ? 15.228 -0.301 25.884 1.00 33.94 157 GLU A N 1
ATOM 1137 C CA . GLU A 1 157 ? 14.599 -0.072 27.190 1.00 33.94 157 GLU A CA 1
ATOM 1138 C C . GLU A 1 157 ? 13.780 1.235 27.154 1.00 33.94 157 GLU A C 1
ATOM 1140 O O . GLU A 1 157 ? 14.302 2.348 27.203 1.00 33.94 157 GLU A O 1
ATOM 1145 N N . ALA A 1 158 ? 12.454 1.105 27.086 1.00 31.92 158 ALA A N 1
ATOM 1146 C CA . ALA A 1 158 ? 11.533 2.144 27.529 1.00 31.92 158 ALA A CA 1
ATOM 1147 C C . ALA A 1 158 ? 10.360 1.460 28.235 1.00 31.92 158 ALA A C 1
ATOM 1149 O O . ALA A 1 158 ? 9.570 0.730 27.639 1.00 31.92 158 ALA A O 1
ATOM 1150 N N . LYS A 1 159 ? 10.332 1.663 29.550 1.00 38.59 159 LYS A N 1
ATOM 1151 C CA . LYS A 1 159 ? 9.441 1.080 30.553 1.00 38.59 159 LYS A CA 1
ATOM 1152 C C . LYS A 1 159 ? 7.981 1.003 30.073 1.00 38.59 159 LYS A C 1
ATOM 1154 O O . LYS A 1 159 ? 7.327 2.024 29.868 1.00 38.59 159 LYS A O 1
ATOM 1159 N N . ALA A 1 160 ? 7.484 -0.223 29.927 1.00 31.22 160 ALA A N 1
ATOM 1160 C CA . ALA A 1 160 ? 6.108 -0.528 29.557 1.00 31.22 160 ALA A CA 1
ATOM 1161 C C . ALA A 1 160 ? 5.102 -0.051 30.625 1.00 31.22 160 ALA A C 1
ATOM 1163 O O . ALA A 1 160 ? 5.305 -0.325 31.812 1.00 31.22 160 ALA A O 1
ATOM 1164 N N . PRO A 1 161 ? 3.973 0.573 30.245 1.00 37.25 161 PRO A N 1
ATOM 1165 C CA . PRO A 1 161 ? 2.780 0.573 31.075 1.00 37.25 161 PRO A CA 1
ATOM 1166 C C . PRO A 1 161 ? 2.019 -0.751 30.879 1.00 37.25 161 PRO A C 1
ATOM 1168 O O . PRO A 1 161 ? 1.696 -1.122 29.755 1.00 37.25 161 PRO A O 1
ATOM 1171 N N . ALA A 1 162 ? 1.746 -1.427 32.001 1.00 33.69 162 ALA A N 1
ATOM 1172 C CA . ALA A 1 162 ? 0.848 -2.571 32.214 1.00 33.69 162 ALA A CA 1
ATOM 1173 C C . ALA A 1 162 ? 0.961 -3.766 31.237 1.00 33.69 162 ALA A C 1
ATOM 1175 O O . ALA A 1 162 ? 0.315 -3.836 30.195 1.00 33.69 162 ALA A O 1
ATOM 1176 N N . VAL A 1 163 ? 1.731 -4.767 31.673 1.00 36.59 163 VAL A N 1
ATOM 1177 C CA . VAL A 1 163 ? 1.848 -6.114 31.100 1.00 36.59 163 VAL A CA 1
ATOM 1178 C C . VAL A 1 163 ? 0.463 -6.771 30.986 1.00 36.59 163 VAL A C 1
ATOM 1180 O O . VAL A 1 163 ? -0.105 -7.213 31.984 1.00 36.59 163 VAL A O 1
ATOM 1183 N N . GLN A 1 164 ? -0.074 -6.886 29.767 1.00 47.03 164 GLN A N 1
ATOM 1184 C CA . GLN A 1 164 ? -0.947 -8.021 29.455 1.00 47.03 164 GLN A CA 1
ATOM 1185 C C . GLN A 1 164 ? -0.074 -9.273 29.570 1.00 47.03 164 GLN A C 1
ATOM 1187 O O . GLN A 1 164 ? 1.006 -9.312 28.982 1.00 47.03 164 GLN A O 1
ATOM 1192 N N . ALA A 1 165 ? -0.493 -10.254 30.372 1.00 52.75 165 ALA A N 1
ATOM 1193 C CA . ALA A 1 165 ? 0.281 -11.474 30.578 1.00 52.75 165 ALA A CA 1
ATOM 1194 C C . ALA A 1 165 ? 0.629 -12.110 29.222 1.00 52.75 165 ALA A C 1
ATOM 1196 O O . ALA A 1 165 ? -0.257 -12.335 28.392 1.00 52.75 165 ALA A O 1
ATOM 1197 N N . ALA A 1 166 ? 1.922 -12.347 28.987 1.00 59.62 166 ALA A N 1
ATOM 1198 C CA . ALA A 1 166 ? 2.387 -13.023 27.784 1.00 59.62 166 ALA A CA 1
ATOM 1199 C C . ALA A 1 166 ? 1.730 -14.417 27.698 1.00 59.62 166 ALA A C 1
ATOM 1201 O O . ALA A 1 166 ? 1.619 -15.087 28.730 1.00 59.62 166 ALA A O 1
ATOM 1202 N N . PRO A 1 167 ? 1.258 -14.842 26.513 1.00 74.06 167 PRO A N 1
ATOM 1203 C CA . PRO A 1 167 ? 0.608 -16.139 26.360 1.00 74.06 167 PRO A CA 1
ATOM 1204 C C . PRO A 1 167 ? 1.568 -17.288 26.702 1.00 74.06 167 PRO A C 1
ATOM 1206 O O . PRO A 1 167 ? 2.771 -17.192 26.457 1.00 74.06 167 PRO A O 1
ATOM 1209 N N . ALA A 1 168 ? 1.031 -18.374 27.267 1.00 66.00 168 ALA A N 1
ATOM 1210 C CA . ALA A 1 168 ? 1.826 -19.489 27.793 1.00 66.00 168 ALA A CA 1
ATOM 1211 C C . ALA A 1 168 ? 2.566 -20.274 26.695 1.00 66.00 168 ALA A C 1
ATOM 1213 O O . ALA A 1 168 ? 3.702 -20.694 26.904 1.00 66.00 168 ALA A O 1
ATOM 1214 N N . ASN A 1 169 ? 1.946 -20.431 25.522 1.00 89.44 169 ASN A N 1
ATOM 1215 C CA . ASN A 1 169 ? 2.568 -20.971 24.314 1.00 89.44 169 ASN A CA 1
ATOM 1216 C C . ASN A 1 169 ? 2.253 -20.067 23.121 1.00 89.44 169 ASN A C 1
ATOM 1218 O O . ASN A 1 169 ? 1.207 -19.422 23.100 1.00 89.44 169 ASN A O 1
ATOM 1222 N N . VAL A 1 170 ? 3.131 -20.042 22.115 1.00 92.62 170 VAL A N 1
ATOM 1223 C CA . VAL A 1 170 ? 2.917 -19.297 20.865 1.00 92.62 170 VAL A CA 1
ATOM 1224 C C . VAL A 1 170 ? 2.945 -20.262 19.686 1.00 92.62 170 VAL A C 1
ATOM 1226 O O . VAL A 1 170 ? 3.926 -20.979 19.488 1.00 92.62 170 VAL A O 1
ATOM 1229 N N . ILE A 1 171 ? 1.870 -20.268 18.901 1.00 94.50 171 ILE A N 1
ATOM 1230 C CA . ILE A 1 171 ? 1.770 -20.991 17.634 1.00 94.50 171 ILE A CA 1
ATOM 1231 C C . ILE A 1 171 ? 2.122 -20.030 16.501 1.00 94.50 171 ILE A C 1
ATOM 1233 O O . ILE A 1 171 ? 1.638 -18.901 16.463 1.00 94.50 171 ILE A O 1
ATOM 1237 N N . ASN A 1 172 ? 2.966 -20.472 15.574 1.00 95.94 172 ASN A N 1
ATOM 1238 C CA . ASN A 1 172 ? 3.384 -19.649 14.445 1.00 95.94 172 ASN A CA 1
ATOM 1239 C C . ASN A 1 172 ? 2.474 -19.879 13.238 1.00 95.94 172 ASN A C 1
ATOM 1241 O O . ASN A 1 172 ? 2.182 -21.020 12.885 1.00 95.94 172 ASN A O 1
ATOM 1245 N N . ALA A 1 173 ? 2.100 -18.787 12.585 1.00 96.88 173 ALA A N 1
ATOM 1246 C CA . ALA A 1 173 ? 1.401 -18.754 11.314 1.00 96.88 173 ALA A CA 1
ATOM 1247 C C . ALA A 1 173 ? 2.143 -17.829 10.338 1.00 96.88 173 ALA A C 1
ATOM 1249 O O . ALA A 1 173 ? 2.958 -16.984 10.723 1.00 96.88 173 ALA A O 1
ATOM 1250 N N . THR A 1 174 ? 1.894 -17.996 9.049 1.00 97.75 174 THR A N 1
ATOM 1251 C CA . THR A 1 174 ? 2.596 -17.294 7.977 1.00 97.75 174 THR A CA 1
ATOM 1252 C C . THR A 1 174 ? 1.588 -16.716 6.997 1.00 97.75 174 THR A C 1
ATOM 1254 O O . THR A 1 174 ? 0.655 -17.401 6.599 1.00 97.75 174 THR A O 1
ATOM 1257 N N . ILE A 1 175 ? 1.807 -15.470 6.581 1.00 97.94 175 ILE A N 1
ATOM 1258 C CA . ILE A 1 175 ? 1.237 -14.938 5.341 1.00 97.94 175 ILE A CA 1
ATOM 1259 C C . ILE A 1 175 ? 2.251 -15.243 4.242 1.00 97.94 175 ILE A C 1
ATOM 1261 O O . ILE A 1 175 ? 3.407 -14.813 4.326 1.00 97.94 175 ILE A O 1
ATOM 1265 N N . LEU A 1 176 ? 1.854 -16.071 3.283 1.00 96.25 176 LEU A N 1
ATOM 1266 C CA . LEU A 1 176 ? 2.738 -16.692 2.307 1.00 96.25 176 LEU A CA 1
ATOM 1267 C C . LEU A 1 176 ? 3.248 -15.691 1.264 1.00 96.25 176 LEU A C 1
ATOM 1269 O O . LEU A 1 176 ? 2.607 -14.692 0.946 1.00 96.25 176 LEU A O 1
ATOM 1273 N N . ALA A 1 177 ? 4.420 -15.978 0.698 1.00 90.69 177 ALA A N 1
ATOM 1274 C CA . ALA A 1 177 ? 4.943 -15.191 -0.410 1.00 90.69 177 ALA A CA 1
ATOM 1275 C C . ALA A 1 177 ? 4.019 -15.308 -1.633 1.00 90.69 177 ALA A C 1
ATOM 1277 O O . ALA A 1 177 ? 3.687 -16.417 -2.051 1.00 90.69 177 ALA A O 1
ATOM 1278 N N . GLY A 1 178 ? 3.630 -14.173 -2.218 1.00 87.50 178 GLY A N 1
ATOM 1279 C CA . GLY A 1 178 ? 2.686 -14.120 -3.333 1.00 87.50 178 GLY A CA 1
ATOM 1280 C C . GLY A 1 178 ? 1.209 -14.226 -2.941 1.00 87.50 178 GLY A C 1
ATOM 1281 O O . GLY A 1 178 ? 0.382 -14.346 -3.845 1.00 87.50 178 GLY A O 1
ATOM 1282 N N . ALA A 1 179 ? 0.862 -14.164 -1.650 1.00 91.19 179 ALA A N 1
ATOM 1283 C CA . ALA A 1 179 ? -0.522 -14.167 -1.159 1.00 91.19 179 ALA A CA 1
ATOM 1284 C C . ALA A 1 179 ? -1.368 -12.996 -1.705 1.00 91.19 179 ALA A C 1
ATOM 1286 O O . ALA A 1 179 ? -2.584 -13.093 -1.863 1.00 91.19 179 ALA A O 1
ATOM 1287 N N . SER A 1 180 ? -0.711 -11.891 -2.059 1.00 87.88 180 SER A N 1
ATOM 1288 C CA . SER A 1 180 ? -1.313 -10.744 -2.749 1.00 87.88 180 SER A CA 1
ATOM 1289 C C . SER A 1 180 ? -1.785 -11.026 -4.183 1.00 87.88 180 SER A C 1
ATOM 1291 O O . SER A 1 180 ? -2.414 -10.160 -4.786 1.00 87.88 180 SER A O 1
ATOM 1293 N N . ALA A 1 181 ? -1.527 -12.203 -4.760 1.00 83.50 181 ALA A N 1
ATOM 1294 C CA . ALA A 1 181 ? -2.110 -12.587 -6.043 1.00 83.50 181 ALA A CA 1
ATOM 1295 C C . ALA A 1 181 ? -3.362 -13.449 -5.833 1.00 83.50 181 ALA A C 1
ATOM 1297 O O . ALA A 1 181 ? -3.353 -14.426 -5.086 1.00 83.50 181 ALA A O 1
ATOM 1298 N N . GLN A 1 182 ? -4.446 -13.114 -6.528 1.00 80.06 182 GLN A N 1
ATOM 1299 C CA . GLN A 1 182 ? -5.692 -13.868 -6.437 1.00 80.06 182 GLN A CA 1
ATOM 1300 C C . GLN A 1 182 ? -5.496 -15.327 -6.889 1.00 80.06 182 GLN A C 1
ATOM 1302 O O . GLN A 1 182 ? -4.888 -15.582 -7.930 1.00 80.06 182 GLN A O 1
ATOM 1307 N N . ASN A 1 183 ? -6.074 -16.267 -6.133 1.00 85.94 183 ASN A N 1
ATOM 1308 C CA . ASN A 1 183 ? -5.950 -17.729 -6.275 1.00 85.94 183 ASN A CA 1
ATOM 1309 C C . ASN A 1 183 ? -4.623 -18.347 -5.799 1.00 85.94 183 ASN A C 1
ATOM 1311 O O . ASN A 1 183 ? -4.475 -19.567 -5.887 1.00 85.94 183 ASN A O 1
ATOM 1315 N N . ASN A 1 184 ? -3.678 -17.558 -5.283 1.00 85.81 184 ASN A N 1
ATOM 1316 C CA . ASN A 1 184 ? -2.524 -18.121 -4.588 1.00 85.81 184 ASN A CA 1
ATOM 1317 C C . ASN A 1 184 ? -2.890 -18.517 -3.147 1.00 85.81 184 ASN A C 1
ATOM 1319 O O . ASN A 1 184 ? -3.775 -17.895 -2.559 1.00 85.81 184 ASN A O 1
ATOM 1323 N N . PRO A 1 185 ? -2.190 -19.506 -2.559 1.00 93.81 185 PRO A N 1
ATOM 1324 C CA . PRO A 1 185 ? -2.248 -19.754 -1.121 1.00 93.81 185 PRO A CA 1
ATOM 1325 C C . PRO A 1 185 ? -1.873 -18.495 -0.327 1.00 93.81 185 PRO A C 1
ATOM 1327 O O . PRO A 1 185 ? -0.904 -17.815 -0.673 1.00 93.81 185 PRO A O 1
ATOM 1330 N N . ASP A 1 186 ? -2.615 -18.201 0.738 1.00 95.00 186 ASP A N 1
ATOM 1331 C CA . ASP A 1 186 ? -2.536 -16.946 1.482 1.00 95.00 186 ASP A CA 1
ATOM 1332 C C . ASP A 1 186 ? -2.011 -17.116 2.916 1.00 95.00 186 ASP A C 1
ATOM 1334 O O . ASP A 1 186 ? -0.907 -16.655 3.216 1.00 95.00 186 ASP A O 1
ATOM 1338 N N . TYR A 1 187 ? -2.759 -17.785 3.791 1.00 97.75 187 TYR A N 1
ATOM 1339 C CA . TYR A 1 187 ? -2.406 -18.043 5.183 1.00 97.75 187 TYR A CA 1
ATOM 1340 C C . TYR A 1 187 ? -2.023 -19.513 5.389 1.00 97.75 187 TYR A C 1
ATOM 1342 O O . TYR A 1 187 ? -2.642 -20.416 4.836 1.00 97.75 187 TYR A O 1
ATOM 1350 N N . ASP A 1 188 ? -1.001 -19.764 6.211 1.00 97.06 188 ASP A N 1
ATOM 1351 C CA . ASP A 1 188 ? -0.568 -21.118 6.578 1.00 97.06 188 ASP A CA 1
ATOM 1352 C C . ASP A 1 188 ? -0.179 -21.203 8.068 1.00 97.06 188 ASP A C 1
ATOM 1354 O O . ASP A 1 188 ? 0.614 -20.377 8.535 1.00 97.06 188 ASP A O 1
ATOM 1358 N N . PRO A 1 189 ? -0.686 -22.186 8.835 1.00 97.81 189 PRO A N 1
ATOM 1359 C CA . PRO A 1 189 ? -1.702 -23.161 8.434 1.00 97.81 189 PRO A CA 1
ATOM 1360 C C . PRO A 1 189 ? -3.099 -22.536 8.307 1.00 97.81 189 PRO A C 1
ATOM 1362 O O . PRO A 1 189 ? -3.436 -21.601 9.035 1.00 97.81 189 PRO A O 1
ATOM 1365 N N . ASP A 1 190 ? -3.928 -23.112 7.434 1.00 94.81 190 ASP A N 1
ATOM 1366 C CA . ASP A 1 190 ? -5.357 -22.805 7.326 1.00 94.81 190 ASP A CA 1
ATOM 1367 C C . ASP A 1 190 ? -6.180 -24.106 7.146 1.00 94.81 190 ASP A C 1
ATOM 1369 O O . ASP A 1 190 ? -6.011 -24.801 6.140 1.00 94.81 190 ASP A O 1
ATOM 1373 N N . PRO A 1 191 ? -7.029 -24.514 8.117 1.00 96.12 191 PRO A N 1
ATOM 1374 C CA . PRO A 1 191 ? -7.339 -23.826 9.371 1.00 96.12 191 PRO A CA 1
ATOM 1375 C C . PRO A 1 191 ? -6.197 -23.896 10.394 1.00 96.12 191 PRO A C 1
ATOM 1377 O O . PRO A 1 191 ? -5.572 -24.939 10.598 1.00 96.12 191 PRO A O 1
ATOM 1380 N N . LEU A 1 192 ? -6.004 -22.806 11.133 1.00 95.81 192 LEU A N 1
ATOM 1381 C CA . LEU A 1 192 ? -5.116 -22.745 12.289 1.00 95.81 192 LEU A CA 1
ATOM 1382 C C . LEU A 1 192 ? -5.880 -23.134 13.559 1.00 95.81 192 LEU A C 1
ATOM 1384 O O . LEU A 1 192 ? -6.934 -22.576 13.839 1.00 95.81 192 LEU A O 1
ATOM 1388 N N . THR A 1 193 ? -5.337 -24.046 14.367 1.00 96.38 193 THR A N 1
ATOM 1389 C CA . THR A 1 193 ? -5.937 -24.447 15.654 1.00 96.38 193 THR A CA 1
ATOM 1390 C C . THR A 1 193 ? -5.047 -24.037 16.824 1.00 96.38 193 THR A C 1
ATOM 1392 O O . THR A 1 193 ? -3.849 -24.310 16.810 1.00 96.38 193 THR A O 1
ATOM 1395 N N . VAL A 1 194 ? -5.632 -23.411 17.848 1.00 95.38 194 VAL A N 1
ATOM 1396 C CA . VAL A 1 194 ? -4.945 -22.917 19.052 1.00 95.38 194 VAL A CA 1
ATOM 1397 C C . VAL A 1 194 ? -5.811 -23.130 20.293 1.00 95.38 194 VAL A C 1
ATOM 1399 O O . VAL A 1 194 ? -7.035 -23.164 20.199 1.00 95.38 194 VAL A O 1
ATOM 1402 N N . LYS A 1 195 ? -5.206 -23.269 21.475 1.00 94.56 195 LYS A N 1
ATOM 1403 C CA . LYS A 1 195 ? -5.964 -23.341 22.732 1.00 94.56 195 LYS A CA 1
ATOM 1404 C C . LYS A 1 195 ? -6.236 -21.941 23.272 1.00 94.56 195 LYS A C 1
ATOM 1406 O O . LYS A 1 195 ? -5.378 -21.067 23.186 1.00 94.56 195 LYS A O 1
ATOM 1411 N N . LYS A 1 196 ? -7.397 -21.736 23.895 1.00 92.94 196 LYS A N 1
ATOM 1412 C CA . LYS A 1 196 ? -7.718 -20.483 24.592 1.00 92.94 196 LYS A CA 1
ATOM 1413 C C . LYS A 1 196 ? -6.629 -20.145 25.615 1.00 92.94 196 LYS A C 1
ATOM 1415 O O . LYS A 1 196 ? -6.326 -20.952 26.493 1.00 92.94 196 LYS A O 1
ATOM 1420 N N . GLY A 1 197 ? -6.068 -18.943 25.504 1.00 87.75 197 GLY A N 1
ATOM 1421 C CA . GLY A 1 197 ? -4.977 -18.449 26.351 1.00 87.75 197 GLY A CA 1
ATOM 1422 C C . GLY A 1 197 ? -3.577 -18.599 25.746 1.00 87.75 197 GLY A C 1
ATOM 1423 O O . GLY A 1 197 ? -2.650 -17.937 26.215 1.00 87.75 197 GLY A O 1
ATOM 1424 N N . ASP A 1 198 ? -3.422 -19.397 24.686 1.00 92.50 198 ASP A N 1
ATOM 1425 C CA . ASP A 1 198 ? -2.202 -19.402 23.881 1.00 92.50 198 ASP A CA 1
ATOM 1426 C C . ASP A 1 198 ? -2.178 -18.188 22.932 1.00 92.50 198 ASP A C 1
ATOM 1428 O O . ASP A 1 198 ? -3.172 -17.480 22.718 1.00 92.50 198 ASP A O 1
ATOM 1432 N N . GLY A 1 199 ? -1.004 -17.926 22.373 1.00 92.94 199 GLY A N 1
ATOM 1433 C CA . GLY A 1 199 ? -0.752 -16.874 21.409 1.00 92.94 199 GLY A CA 1
ATOM 1434 C C . GLY A 1 199 ? -0.645 -17.425 19.997 1.00 92.94 199 GLY A C 1
ATOM 1435 O O . GLY A 1 199 ? -0.183 -18.547 19.796 1.00 92.94 199 GLY A O 1
ATOM 1436 N N . VAL A 1 200 ? -1.007 -16.613 19.010 1.00 96.38 200 VAL A N 1
ATOM 1437 C CA . VAL A 1 200 ? -0.709 -16.893 17.604 1.00 96.38 200 VAL A CA 1
ATOM 1438 C C . VAL A 1 200 ? 0.123 -15.760 17.031 1.00 96.38 200 VAL A C 1
ATOM 1440 O O . VAL A 1 200 ? -0.313 -14.612 17.054 1.00 96.38 200 VAL A O 1
ATOM 1443 N N . GLN A 1 201 ? 1.304 -16.078 16.505 1.00 95.31 201 GLN A N 1
ATOM 1444 C CA . GLN A 1 201 ? 2.173 -15.119 15.838 1.00 95.31 201 GLN A CA 1
ATOM 1445 C C . GLN A 1 201 ? 2.138 -15.320 14.323 1.00 95.31 201 GLN A C 1
ATOM 1447 O O . GLN A 1 201 ? 2.665 -16.309 13.817 1.00 95.31 201 GLN A O 1
ATOM 1452 N N . TRP A 1 202 ? 1.579 -14.357 13.592 1.00 97.56 202 TRP A N 1
ATOM 1453 C CA . TRP A 1 202 ? 1.677 -14.315 12.135 1.00 97.56 202 TRP A CA 1
ATOM 1454 C C . TRP A 1 202 ? 2.953 -13.604 11.707 1.00 97.56 202 TRP A C 1
ATOM 1456 O O . TRP A 1 202 ? 3.276 -12.546 12.241 1.00 97.56 202 TRP A O 1
ATOM 1466 N N . THR A 1 203 ? 3.652 -14.155 10.718 1.00 94.94 203 THR A N 1
ATOM 1467 C CA . THR A 1 203 ? 4.782 -13.508 10.035 1.00 94.94 203 THR A CA 1
ATOM 1468 C C . THR A 1 203 ? 4.407 -13.199 8.595 1.00 94.94 203 THR A C 1
ATOM 1470 O O . THR A 1 203 ? 3.999 -14.103 7.866 1.00 94.94 203 THR A O 1
ATOM 1473 N N . ASN A 1 204 ? 4.594 -11.954 8.154 1.00 94.50 204 ASN A N 1
ATOM 1474 C CA . ASN A 1 204 ? 4.409 -11.601 6.751 1.00 94.50 204 ASN A CA 1
ATOM 1475 C C . ASN A 1 204 ? 5.655 -11.960 5.926 1.00 94.50 204 ASN A C 1
ATOM 1477 O O . ASN A 1 204 ? 6.683 -11.295 6.044 1.00 94.50 204 ASN A O 1
ATOM 1481 N N . LYS A 1 205 ? 5.576 -13.013 5.100 1.00 91.25 205 LYS A N 1
ATOM 1482 C CA . LYS A 1 205 ? 6.637 -13.398 4.150 1.00 91.25 205 LYS A CA 1
ATOM 1483 C C . LYS A 1 205 ? 6.369 -12.929 2.719 1.00 91.25 205 LYS A C 1
ATOM 1485 O O . LYS A 1 205 ? 7.191 -13.198 1.843 1.00 91.25 205 LYS A O 1
ATOM 1490 N N . ASP A 1 206 ? 5.255 -12.250 2.477 1.00 86.06 206 ASP A N 1
ATOM 1491 C CA . ASP A 1 206 ? 4.997 -11.596 1.202 1.00 86.06 206 ASP A CA 1
ATOM 1492 C C . ASP A 1 206 ? 5.760 -10.268 1.094 1.00 86.06 206 ASP A C 1
ATOM 1494 O O . ASP A 1 206 ? 6.235 -9.705 2.083 1.00 86.06 206 ASP A O 1
ATOM 1498 N N . ASN A 1 207 ? 5.881 -9.757 -0.128 1.00 77.88 207 ASN A N 1
ATOM 1499 C CA . ASN A 1 207 ? 6.422 -8.424 -0.392 1.00 77.88 207 ASN A CA 1
ATOM 1500 C C . ASN A 1 207 ? 5.352 -7.317 -0.312 1.00 77.88 207 ASN A C 1
ATOM 1502 O O . ASN A 1 207 ? 5.698 -6.136 -0.366 1.00 77.88 207 ASN A O 1
ATOM 1506 N N . ALA A 1 208 ? 4.078 -7.689 -0.168 1.00 72.75 208 ALA A N 1
ATOM 1507 C CA . ALA A 1 208 ? 2.949 -6.791 0.028 1.00 72.75 208 ALA A CA 1
ATOM 1508 C C . ALA A 1 208 ? 2.611 -6.613 1.519 1.00 72.75 208 ALA A C 1
ATOM 1510 O O . ALA A 1 208 ? 2.936 -7.452 2.361 1.00 72.75 208 ALA A O 1
ATOM 1511 N N . VAL A 1 209 ? 1.945 -5.505 1.852 1.00 71.62 209 VAL A N 1
ATOM 1512 C CA . VAL A 1 209 ? 1.385 -5.272 3.193 1.00 71.62 209 VAL A CA 1
ATOM 1513 C C . VAL A 1 209 ? 0.107 -6.092 3.347 1.00 71.62 209 VAL A C 1
ATOM 1515 O O . VAL A 1 209 ? -0.714 -6.134 2.435 1.00 71.62 209 VAL A O 1
ATOM 1518 N N . HIS A 1 210 ? -0.069 -6.715 4.510 1.00 88.81 210 HIS A N 1
ATOM 1519 C CA . HIS A 1 210 ? -1.201 -7.600 4.793 1.00 88.81 210 HIS A CA 1
ATOM 1520 C C . HIS A 1 210 ? -1.814 -7.324 6.165 1.00 88.81 210 HIS A C 1
ATOM 1522 O O . HIS A 1 210 ? -1.266 -6.546 6.939 1.00 88.81 210 HIS A O 1
ATOM 1528 N N . SER A 1 211 ? -2.938 -7.960 6.482 1.00 93.75 211 SER A N 1
ATOM 1529 C CA . SER A 1 211 ? -3.504 -7.977 7.834 1.00 93.75 211 SER A CA 1
ATOM 1530 C C . SER A 1 211 ? -4.047 -9.360 8.197 1.00 93.75 211 SER A C 1
ATOM 1532 O O . SER A 1 211 ? -4.138 -10.256 7.357 1.00 93.75 211 SER A O 1
ATOM 1534 N N . VAL A 1 212 ? -4.397 -9.523 9.467 1.00 95.69 212 VAL A N 1
ATOM 1535 C CA . VAL A 1 212 ? -5.135 -10.634 10.058 1.00 95.69 212 VAL A CA 1
ATOM 1536 C C . VAL A 1 212 ? -6.259 -9.994 10.863 1.00 95.69 212 VAL A C 1
ATOM 1538 O O . VAL A 1 212 ? -6.062 -9.544 11.995 1.00 95.69 212 VAL A O 1
ATOM 1541 N N . THR A 1 213 ? -7.429 -9.891 10.245 1.00 91.94 213 THR A N 1
ATOM 1542 C CA . THR A 1 213 ? -8.555 -9.130 10.790 1.00 91.94 213 THR A CA 1
ATOM 1543 C C . THR A 1 213 ? -9.781 -10.024 10.872 1.00 91.94 213 THR A C 1
ATOM 1545 O O . THR A 1 213 ? -10.153 -10.660 9.889 1.00 91.94 213 THR A O 1
ATOM 1548 N N . SER A 1 214 ? -10.408 -10.105 12.045 1.00 94.19 214 SER A N 1
ATOM 1549 C CA . SER A 1 214 ? -11.606 -10.924 12.234 1.00 94.19 214 SER A CA 1
ATOM 1550 C C . SER A 1 214 ? -12.751 -10.429 11.351 1.00 94.19 214 SER A C 1
ATOM 1552 O O . SER A 1 214 ? -12.967 -9.225 11.206 1.00 94.19 214 SER A O 1
ATOM 1554 N N . ARG A 1 215 ? -13.528 -11.357 10.783 1.00 88.94 215 ARG A N 1
ATOM 1555 C CA . ARG A 1 215 ? -14.805 -11.024 10.131 1.00 88.94 215 ARG A CA 1
ATOM 1556 C C . ARG A 1 215 ? -15.888 -10.647 11.136 1.00 88.94 215 ARG A C 1
ATOM 1558 O O . ARG A 1 215 ? -16.850 -9.972 10.776 1.00 88.94 215 ARG A O 1
ATOM 1565 N N . GLN A 1 216 ? -15.746 -11.091 12.380 1.00 86.88 216 GLN A N 1
ATOM 1566 C CA . GLN A 1 216 ? -16.645 -10.714 13.456 1.00 86.88 216 GLN A CA 1
ATOM 1567 C C . GLN A 1 216 ? -16.198 -9.366 14.023 1.00 86.88 216 GLN A C 1
ATOM 1569 O O . GLN A 1 216 ? -15.011 -9.120 14.246 1.00 86.88 216 GLN A O 1
ATOM 1574 N N . LYS A 1 217 ? -17.170 -8.478 14.231 1.00 73.56 217 LYS A N 1
ATOM 1575 C CA . LYS A 1 217 ? -16.918 -7.101 14.650 1.00 73.56 217 LYS A CA 1
ATOM 1576 C C . LYS A 1 217 ? -16.193 -7.065 16.005 1.00 73.56 217 LYS A C 1
ATOM 1578 O O . LYS A 1 217 ? -16.576 -7.780 16.925 1.00 73.56 217 LYS A O 1
ATOM 1583 N N . ASP A 1 218 ? -15.179 -6.207 16.105 1.00 77.81 218 ASP A N 1
ATOM 1584 C CA . ASP A 1 218 ? -14.469 -5.850 17.343 1.00 77.81 218 ASP A CA 1
ATOM 1585 C C . ASP A 1 218 ? -13.749 -7.007 18.078 1.00 77.81 218 ASP A C 1
ATOM 1587 O O . ASP A 1 218 ? -13.417 -6.868 19.254 1.00 77.81 218 ASP A O 1
ATOM 1591 N N . LEU A 1 219 ? -13.459 -8.137 17.412 1.00 84.75 219 LEU A N 1
ATOM 1592 C CA . LEU A 1 219 ? -12.733 -9.250 18.048 1.00 84.75 219 LEU A CA 1
ATOM 1593 C C . LEU A 1 219 ? -11.211 -9.103 18.010 1.00 84.75 219 LEU A C 1
ATOM 1595 O O . LEU A 1 219 ? -10.552 -9.141 19.048 1.00 84.75 219 LEU A O 1
ATOM 1599 N N . PHE A 1 220 ? -10.636 -8.987 16.815 1.00 88.62 220 PHE A N 1
ATOM 1600 C CA . PHE A 1 220 ? -9.201 -8.782 16.638 1.00 88.62 220 PHE A CA 1
ATOM 1601 C C . PHE A 1 220 ? -8.893 -8.184 15.267 1.00 88.62 220 PHE A C 1
ATOM 1603 O O . PHE A 1 220 ? -9.543 -8.505 14.270 1.00 88.62 220 PHE A O 1
ATOM 1610 N N . ASP A 1 221 ? -7.870 -7.336 15.228 1.00 89.12 221 ASP A N 1
ATOM 1611 C CA . ASP A 1 221 ? -7.340 -6.733 14.012 1.00 89.12 221 ASP A CA 1
ATOM 1612 C C . ASP A 1 221 ? -5.841 -6.492 14.186 1.00 89.12 221 ASP A C 1
ATOM 1614 O O . ASP A 1 221 ? -5.416 -5.766 15.090 1.00 89.12 221 ASP A O 1
ATOM 1618 N N . SER A 1 222 ? -5.031 -7.101 13.324 1.00 84.50 222 SER A N 1
ATOM 1619 C CA . SER A 1 222 ? -3.591 -6.868 13.325 1.00 84.50 222 SER A CA 1
ATOM 1620 C C . SER A 1 222 ? -3.189 -5.488 12.836 1.00 84.50 222 SER A C 1
ATOM 1622 O O . SER A 1 222 ? -2.027 -5.120 12.991 1.00 84.50 222 SER A O 1
ATOM 1624 N N . SER A 1 223 ? -4.105 -4.748 12.200 1.00 83.06 223 SER A N 1
ATOM 1625 C CA . SER A 1 223 ? -3.753 -3.612 11.350 1.00 83.06 223 SER A CA 1
ATOM 1626 C C . SER A 1 223 ? -2.807 -4.045 10.215 1.00 83.06 223 SER A C 1
ATOM 1628 O O . SER A 1 223 ? -2.764 -5.218 9.836 1.00 83.06 223 SER A O 1
ATOM 1630 N N . ALA A 1 224 ? -2.039 -3.105 9.662 1.00 75.38 224 ALA A N 1
ATOM 1631 C CA . ALA A 1 224 ? -1.014 -3.393 8.668 1.00 75.38 224 ALA A CA 1
ATOM 1632 C C . ALA A 1 224 ? 0.168 -4.177 9.264 1.00 75.38 224 ALA A C 1
ATOM 1634 O O . ALA A 1 224 ? 0.843 -3.717 10.184 1.00 75.38 224 ALA A O 1
ATOM 1635 N N . ILE A 1 225 ? 0.469 -5.325 8.665 1.00 77.94 225 ILE A N 1
ATOM 1636 C CA . ILE A 1 225 ? 1.681 -6.106 8.882 1.00 77.94 225 ILE A CA 1
ATOM 1637 C C . ILE A 1 225 ? 2.582 -5.888 7.666 1.00 77.94 225 ILE A C 1
ATOM 1639 O O . ILE A 1 225 ? 2.334 -6.422 6.581 1.00 77.94 225 ILE A O 1
ATOM 1643 N N . SER A 1 226 ? 3.633 -5.089 7.837 1.00 76.00 226 SER A N 1
ATOM 1644 C CA . SER A 1 226 ? 4.636 -4.835 6.796 1.00 76.00 226 SER A CA 1
ATOM 1645 C C . SER A 1 226 ? 5.408 -6.107 6.410 1.00 76.00 226 SER A C 1
ATOM 1647 O O . SER A 1 226 ? 5.524 -7.017 7.238 1.00 76.00 226 SER A O 1
ATOM 1649 N N . PRO A 1 227 ? 6.000 -6.174 5.202 1.00 79.44 227 PRO A N 1
ATOM 1650 C CA . PRO A 1 227 ? 6.872 -7.279 4.803 1.00 79.44 227 PRO A CA 1
ATOM 1651 C C . PRO A 1 227 ? 7.945 -7.588 5.858 1.00 79.44 227 PRO A C 1
ATOM 1653 O O . PRO A 1 227 ? 8.630 -6.690 6.351 1.00 79.44 227 PRO A O 1
ATOM 1656 N N . GLY A 1 228 ? 8.068 -8.859 6.239 1.00 74.81 228 GLY A N 1
ATOM 1657 C CA . GLY A 1 228 ? 9.006 -9.353 7.253 1.00 74.81 228 GLY A CA 1
ATOM 1658 C C . GLY A 1 228 ? 8.624 -9.071 8.711 1.00 74.81 228 GLY A C 1
ATOM 1659 O O . GLY A 1 228 ? 9.314 -9.547 9.613 1.00 74.81 228 GLY A O 1
ATOM 1660 N N . SER A 1 229 ? 7.551 -8.318 8.970 1.00 78.69 229 SER A N 1
ATOM 1661 C CA . SER A 1 229 ? 7.066 -8.049 10.328 1.00 78.69 229 SER A CA 1
ATOM 1662 C C . SER A 1 229 ? 6.190 -9.181 10.861 1.00 78.69 229 SER A C 1
ATOM 1664 O O . SER A 1 229 ? 5.702 -10.032 10.112 1.00 78.69 229 SER A O 1
ATOM 1666 N N . THR A 1 230 ? 5.994 -9.181 12.180 1.00 85.50 230 THR A N 1
ATOM 1667 C CA . THR A 1 230 ? 5.146 -10.152 12.871 1.00 85.50 230 THR A CA 1
ATOM 1668 C C . THR A 1 230 ? 4.052 -9.462 13.672 1.00 85.50 230 THR A C 1
ATOM 1670 O O . THR A 1 230 ? 4.213 -8.317 14.095 1.00 85.50 230 THR A O 1
ATOM 1673 N N . TRP A 1 231 ? 2.948 -10.168 13.898 1.00 92.38 231 TRP A N 1
ATOM 1674 C CA . TRP A 1 231 ? 1.882 -9.741 14.799 1.00 92.38 231 TRP A CA 1
ATOM 1675 C C . TRP A 1 231 ? 1.439 -10.905 15.684 1.00 92.38 231 TRP A C 1
ATOM 1677 O O . TRP A 1 231 ? 1.289 -12.022 15.194 1.00 92.38 231 TRP A O 1
ATOM 1687 N N . LEU A 1 232 ? 1.253 -10.646 16.982 1.00 89.50 232 LEU A N 1
ATOM 1688 C CA . LEU A 1 232 ? 0.884 -11.642 17.990 1.00 89.50 232 LEU A CA 1
ATOM 1689 C C . LEU A 1 232 ? -0.533 -11.377 18.513 1.00 89.50 232 LEU A C 1
ATOM 1691 O O . LEU A 1 232 ? -0.777 -10.352 19.149 1.00 89.50 232 LEU A O 1
ATOM 1695 N N . LEU A 1 233 ? -1.433 -12.338 18.323 1.00 91.81 233 LEU A N 1
ATOM 1696 C CA . LEU A 1 233 ? -2.745 -12.380 18.967 1.00 91.81 233 LEU A CA 1
ATOM 1697 C C . LEU A 1 233 ? -2.660 -13.163 20.274 1.00 91.81 233 LEU A C 1
ATOM 1699 O O . LEU A 1 233 ? -2.224 -14.310 20.263 1.00 91.81 233 LEU A O 1
ATOM 1703 N N . ASN A 1 234 ? -3.133 -12.592 21.383 1.00 89.88 234 ASN A N 1
ATOM 1704 C CA . ASN A 1 234 ? -3.390 -13.342 22.613 1.00 89.88 234 ASN A CA 1
ATOM 1705 C C . ASN A 1 234 ? -4.858 -13.792 22.638 1.00 89.88 234 ASN A C 1
ATOM 1707 O O . ASN A 1 234 ? -5.765 -12.960 22.681 1.00 89.88 234 ASN A O 1
ATOM 1711 N N . THR A 1 235 ? -5.094 -15.103 22.641 1.00 93.25 235 THR A N 1
ATOM 1712 C CA . THR A 1 235 ? -6.451 -15.666 22.568 1.00 93.25 235 THR A CA 1
ATOM 1713 C C . THR A 1 235 ? -7.169 -15.741 23.917 1.00 93.25 235 THR A C 1
ATOM 1715 O O . THR A 1 235 ? -8.305 -16.197 23.971 1.00 93.25 235 THR A O 1
ATOM 1718 N N . ALA A 1 236 ? -6.568 -15.279 25.020 1.00 89.38 236 ALA A N 1
ATOM 1719 C CA . ALA A 1 236 ? -7.163 -15.368 26.359 1.00 89.38 236 ALA A CA 1
ATOM 1720 C C . ALA A 1 236 ? -8.553 -14.713 26.470 1.00 89.38 236 ALA A C 1
ATOM 1722 O O . ALA A 1 236 ? -9.384 -15.160 27.260 1.00 89.38 236 ALA A O 1
ATOM 1723 N N . LYS A 1 237 ? -8.801 -13.659 25.679 1.00 87.62 237 LYS A N 1
ATOM 1724 C CA . LYS A 1 237 ? -10.082 -12.935 25.633 1.00 87.62 237 LYS A CA 1
ATOM 1725 C C . LYS A 1 237 ? -11.053 -13.455 24.572 1.00 87.62 237 LYS A C 1
ATOM 1727 O O . LYS A 1 237 ? -12.171 -12.961 24.512 1.00 87.62 237 LYS A O 1
ATOM 1732 N N . LEU A 1 238 ? -10.632 -14.405 23.740 1.00 91.44 238 LEU A N 1
ATOM 1733 C CA . LEU A 1 238 ? -11.514 -15.042 22.772 1.00 91.44 238 LEU A CA 1
ATOM 1734 C C . LEU A 1 238 ? -12.261 -16.188 23.446 1.00 91.44 238 LEU A C 1
ATOM 1736 O O . LEU A 1 238 ? -11.746 -16.857 24.348 1.00 91.44 238 LEU A O 1
ATOM 1740 N N . ASP A 1 239 ? -13.495 -16.405 23.024 1.00 93.88 239 ASP A N 1
ATOM 1741 C CA . ASP A 1 239 ? -14.243 -17.589 23.409 1.00 93.88 239 ASP A CA 1
ATOM 1742 C C . ASP A 1 239 ? -13.796 -18.801 22.591 1.00 93.88 239 ASP A C 1
ATOM 1744 O O . ASP A 1 239 ? -13.017 -18.706 21.644 1.00 93.88 239 ASP A O 1
ATOM 1748 N N . VAL A 1 240 ? -14.208 -19.982 23.036 1.00 95.44 240 VAL A N 1
ATOM 1749 C CA . VAL A 1 240 ? -13.969 -21.210 22.276 1.00 95.44 240 VAL A CA 1
ATOM 1750 C C . VAL A 1 240 ? -14.876 -21.166 21.053 1.00 95.44 240 VAL A C 1
ATOM 1752 O O . VAL A 1 240 ? -16.075 -20.919 21.185 1.00 95.44 240 VAL A O 1
ATOM 1755 N N . GLY A 1 241 ? -14.312 -21.399 19.874 1.00 95.06 241 GLY A N 1
ATOM 1756 C CA . GLY A 1 241 ? -15.057 -21.306 18.628 1.00 95.06 241 GLY A CA 1
ATOM 1757 C C . GLY A 1 241 ? -14.181 -21.116 17.400 1.00 95.06 241 GLY A C 1
ATOM 1758 O O . GLY A 1 241 ? -12.951 -21.071 17.478 1.00 95.06 241 GLY A O 1
ATOM 1759 N N . ASP A 1 242 ? -14.862 -20.994 16.267 1.00 96.94 242 ASP A N 1
ATOM 1760 C CA . ASP A 1 242 ? -14.264 -20.788 14.957 1.00 96.94 242 ASP A CA 1
ATOM 1761 C C . ASP A 1 242 ? -14.394 -19.308 14.563 1.00 96.94 242 ASP A C 1
ATOM 1763 O O . ASP A 1 242 ? -15.473 -18.710 14.620 1.00 96.94 242 ASP A O 1
ATOM 1767 N N . TYR A 1 243 ? -13.274 -18.712 14.164 1.00 95.38 243 TYR A N 1
ATOM 1768 C CA . TYR A 1 243 ? -13.149 -17.307 13.808 1.00 95.38 243 TYR A CA 1
ATOM 1769 C C . TYR A 1 243 ? -12.593 -17.181 12.396 1.00 95.38 243 TYR A C 1
ATOM 1771 O O . TYR A 1 243 ? -11.391 -17.329 12.167 1.00 95.38 243 TYR A O 1
ATOM 1779 N N . GLU A 1 244 ? -13.468 -16.858 11.448 1.00 96.56 244 GLU A N 1
ATOM 1780 C CA . GLU A 1 244 ? -13.038 -16.434 10.120 1.00 96.56 244 GLU A CA 1
ATOM 1781 C C . GLU A 1 244 ? -12.322 -15.086 10.208 1.00 96.56 244 GLU A C 1
ATOM 1783 O O . GLU A 1 244 ? -12.790 -14.143 10.859 1.00 96.56 244 GLU A O 1
ATOM 1788 N N . TYR A 1 245 ? -11.197 -14.983 9.515 1.00 96.56 245 TYR A N 1
ATOM 1789 C CA . TYR A 1 245 ? -10.432 -13.756 9.376 1.00 96.56 245 TYR A CA 1
ATOM 1790 C C . TYR A 1 245 ? -10.037 -13.529 7.919 1.00 96.56 245 TYR A C 1
ATOM 1792 O O . TYR A 1 245 ? -10.142 -14.418 7.074 1.00 96.56 245 TYR A O 1
ATOM 1800 N N . TYR A 1 246 ? -9.646 -12.302 7.603 1.00 95.31 246 TYR A N 1
ATOM 1801 C CA . TYR A 1 246 ? -9.320 -11.881 6.248 1.00 95.31 246 TYR A CA 1
ATOM 1802 C C . TYR A 1 246 ? -8.244 -10.793 6.241 1.00 95.31 246 TYR A C 1
ATOM 1804 O O . TYR A 1 246 ? -7.941 -10.193 7.280 1.00 95.31 246 TYR A O 1
ATOM 1812 N N . CYS A 1 247 ? -7.689 -10.536 5.056 1.00 93.38 247 CYS A N 1
ATOM 1813 C CA . CYS A 1 247 ? -6.805 -9.399 4.818 1.00 93.38 247 CYS A CA 1
ATOM 1814 C C . CYS A 1 247 ? -7.625 -8.182 4.381 1.00 93.38 247 CYS A C 1
ATOM 1816 O O . CYS A 1 247 ? -8.383 -8.251 3.414 1.00 93.38 247 CYS A O 1
ATOM 1818 N N . ILE A 1 248 ? -7.429 -7.034 5.029 1.00 83.31 248 ILE A N 1
ATOM 1819 C CA . ILE A 1 248 ? -8.146 -5.793 4.689 1.00 83.31 248 ILE A CA 1
ATOM 1820 C C . ILE A 1 248 ? -7.700 -5.187 3.352 1.00 83.31 248 ILE A C 1
ATOM 1822 O O . ILE A 1 248 ? -8.447 -4.417 2.755 1.00 83.31 248 ILE A O 1
ATOM 1826 N N . PHE A 1 249 ? -6.492 -5.517 2.880 1.00 77.88 249 PHE A N 1
ATOM 1827 C CA . PHE A 1 249 ? -5.933 -4.988 1.629 1.00 77.88 249 PHE A CA 1
ATOM 1828 C C . PHE A 1 249 ? -6.309 -5.835 0.407 1.00 77.88 249 PHE A C 1
ATOM 1830 O O . PHE A 1 249 ? -6.370 -5.317 -0.706 1.00 77.88 249 PHE A O 1
ATOM 1837 N N . HIS A 1 250 ? -6.585 -7.127 0.609 1.00 83.06 250 HIS A N 1
ATOM 1838 C CA . HIS A 1 250 ? -6.823 -8.099 -0.457 1.00 83.06 250 HIS A CA 1
ATOM 1839 C C . HIS A 1 250 ? -8.071 -8.920 -0.124 1.00 83.06 250 HIS A C 1
ATOM 1841 O O . HIS A 1 250 ? -8.034 -9.843 0.687 1.00 83.06 250 HIS A O 1
ATOM 1847 N N . SER A 1 251 ? -9.194 -8.584 -0.758 1.00 82.31 251 SER A N 1
ATOM 1848 C CA . SER A 1 251 ? -10.529 -9.083 -0.395 1.00 82.31 251 SER A CA 1
ATOM 1849 C C . SER A 1 251 ? -10.730 -10.598 -0.543 1.00 82.31 251 SER A C 1
ATOM 1851 O O . SER A 1 251 ? -11.671 -11.137 0.041 1.00 82.31 251 SER A O 1
ATOM 1853 N N . TRP A 1 252 ? -9.871 -11.282 -1.304 1.00 86.44 252 TRP A N 1
ATOM 1854 C CA . TRP A 1 252 ? -9.896 -12.739 -1.486 1.00 86.44 252 TRP A CA 1
ATOM 1855 C C . TRP A 1 252 ? -9.091 -13.512 -0.442 1.00 86.44 252 TRP A C 1
ATOM 1857 O O . TRP A 1 252 ? -9.257 -14.724 -0.373 1.00 86.44 252 TRP A O 1
ATOM 1867 N N . MET A 1 253 ? -8.225 -12.855 0.337 1.00 96.75 253 MET A N 1
ATOM 1868 C CA . MET A 1 253 ? -7.411 -13.551 1.332 1.00 96.75 253 MET A CA 1
ATOM 1869 C C . MET A 1 253 ? -8.237 -13.829 2.584 1.00 96.75 253 MET A C 1
ATOM 1871 O O . MET A 1 253 ? -8.701 -12.891 3.242 1.00 96.75 253 MET A O 1
ATOM 1875 N N . THR A 1 254 ? -8.408 -15.099 2.930 1.00 96.31 254 THR A N 1
ATOM 1876 C CA . THR A 1 254 ? -9.249 -15.550 4.042 1.00 96.31 254 THR A CA 1
ATOM 1877 C C . THR A 1 254 ? -8.612 -16.717 4.766 1.00 96.31 254 THR A C 1
ATOM 1879 O O . THR A 1 254 ? -8.070 -17.596 4.118 1.00 96.31 254 THR A O 1
ATOM 1882 N N . GLY A 1 255 ? -8.748 -16.766 6.086 1.00 96.81 255 GLY A N 1
ATOM 1883 C CA . GLY A 1 255 ? -8.339 -17.923 6.872 1.00 96.81 255 GLY A CA 1
ATOM 1884 C C . GLY A 1 255 ? -9.297 -18.205 8.022 1.00 96.81 255 GLY A C 1
ATOM 1885 O O . GLY A 1 255 ? -10.180 -17.403 8.342 1.00 96.81 255 GLY A O 1
ATOM 1886 N N . MET A 1 256 ? -9.111 -19.355 8.660 1.00 97.38 256 MET A N 1
ATOM 1887 C CA . MET A 1 256 ? -9.914 -19.817 9.787 1.00 97.38 256 MET A CA 1
ATOM 1888 C C . MET A 1 256 ? -9.043 -20.058 11.022 1.00 97.38 256 MET A C 1
ATOM 1890 O O . MET A 1 256 ? -8.093 -20.842 10.994 1.00 97.38 256 MET A O 1
ATOM 1894 N N . LEU A 1 257 ? -9.394 -19.412 12.135 1.00 97.56 257 LEU A N 1
ATOM 1895 C CA . LEU A 1 257 ? -8.801 -19.638 13.451 1.00 97.56 257 LEU A CA 1
ATOM 1896 C C . LEU A 1 257 ? -9.769 -20.443 14.322 1.00 97.56 257 LEU A C 1
ATOM 1898 O O . LEU A 1 257 ? -10.850 -19.966 14.647 1.00 97.56 257 LEU A O 1
ATOM 1902 N N . LYS A 1 258 ? -9.359 -21.630 14.759 1.00 97.62 258 LYS A N 1
ATOM 1903 C CA . LYS A 1 258 ? -10.108 -22.484 15.684 1.00 97.62 258 LYS A CA 1
ATOM 1904 C C . LYS A 1 258 ? -9.522 -22.373 17.082 1.00 97.62 258 LYS A C 1
ATOM 1906 O O . LYS A 1 258 ? -8.403 -22.831 17.322 1.00 97.62 258 LYS A O 1
ATOM 1911 N N . VAL A 1 259 ? -10.270 -21.779 18.005 1.00 96.56 259 VAL A N 1
ATOM 1912 C CA . VAL A 1 259 ? -9.902 -21.682 19.420 1.00 96.56 259 VAL A CA 1
ATOM 1913 C C . VAL A 1 259 ? -10.564 -22.830 20.175 1.00 96.56 259 VAL A C 1
ATOM 1915 O O . VAL A 1 259 ? -11.786 -22.883 20.271 1.00 96.56 259 VAL A O 1
ATOM 1918 N N . THR A 1 260 ? -9.769 -23.750 20.723 1.00 95.69 260 THR A N 1
ATOM 1919 C CA . THR A 1 260 ? -10.245 -24.896 21.517 1.00 95.69 260 THR A CA 1
ATOM 1920 C C . THR A 1 260 ? -10.085 -24.647 23.014 1.00 95.69 260 THR A C 1
ATOM 1922 O O . THR A 1 260 ? -9.367 -23.737 23.432 1.00 95.69 260 THR A O 1
ATOM 1925 N N . GLU A 1 261 ? -10.691 -25.490 23.853 1.00 90.75 261 GLU A N 1
ATOM 1926 C CA . GLU A 1 261 ? -10.466 -25.414 25.298 1.00 90.75 261 GLU A CA 1
ATOM 1927 C C . GLU A 1 261 ? -8.976 -25.549 25.657 1.00 90.75 261 GLU A C 1
ATOM 1929 O O . GLU A 1 261 ? -8.243 -26.393 25.127 1.00 90.75 261 GLU A O 1
ATOM 1934 N N . GLY A 1 262 ? -8.523 -24.683 26.565 1.00 69.94 262 GLY A N 1
ATOM 1935 C CA . GLY A 1 262 ? -7.247 -24.844 27.244 1.00 69.94 262 GLY A CA 1
ATOM 1936 C C . GLY A 1 262 ? -7.354 -26.005 28.222 1.00 69.94 262 GLY A C 1
ATOM 1937 O O . GLY A 1 262 ? -8.342 -26.122 28.941 1.00 69.94 262 GLY A O 1
ATOM 1938 N N . SER A 1 263 ? -6.346 -26.878 28.262 1.00 50.97 263 SER A N 1
ATOM 1939 C CA . SER A 1 263 ? -6.324 -27.939 29.266 1.00 50.97 263 SER A CA 1
ATOM 1940 C C . SER A 1 263 ? -6.225 -27.272 30.635 1.00 50.97 263 SER A C 1
ATOM 1942 O O . SER A 1 263 ? -5.174 -26.729 30.978 1.00 50.97 263 SER A O 1
ATOM 1944 N N . ALA A 1 264 ? -7.309 -27.296 31.410 1.00 43.09 264 ALA A N 1
ATOM 1945 C CA . ALA A 1 264 ? -7.228 -27.018 32.831 1.00 43.09 264 ALA A CA 1
ATOM 1946 C C . ALA A 1 264 ? -6.164 -27.955 33.415 1.00 43.09 264 ALA A C 1
ATOM 1948 O O . ALA A 1 264 ? -6.166 -29.159 33.134 1.00 43.09 264 ALA A O 1
ATOM 1949 N N . ALA A 1 265 ? -5.227 -27.406 34.186 1.00 37.47 265 ALA A N 1
ATOM 1950 C CA . ALA A 1 265 ? -4.366 -28.220 35.025 1.00 37.47 265 ALA A CA 1
ATOM 1951 C C . ALA A 1 265 ? -5.277 -29.129 35.863 1.00 37.47 265 ALA A C 1
ATOM 1953 O O . ALA A 1 265 ? -6.116 -28.654 36.627 1.00 37.47 265 ALA A O 1
ATOM 1954 N N . SER A 1 266 ? -5.162 -30.435 35.639 1.00 32.06 266 SER A N 1
ATOM 1955 C CA . SER A 1 266 ? -6.015 -31.441 36.250 1.00 32.06 266 SER A CA 1
ATOM 1956 C C . SER A 1 266 ? -5.805 -31.464 37.764 1.00 32.06 266 SER A C 1
ATOM 1958 O O . SER A 1 266 ? -4.761 -31.917 38.236 1.00 32.06 266 SER A O 1
ATOM 1960 N N . SER A 1 267 ? -6.813 -31.064 38.532 1.00 31.78 267 SER A N 1
ATOM 1961 C CA . SER A 1 267 ? -7.089 -31.698 39.819 1.00 31.78 267 SER A CA 1
ATOM 1962 C C . SER A 1 267 ? -8.158 -32.764 39.581 1.00 31.78 267 SER A C 1
ATOM 1964 O O . SER A 1 267 ? -9.226 -32.504 39.032 1.00 31.78 267 SER A O 1
ATOM 1966 N N . GLY A 1 268 ? -7.794 -34.009 39.885 1.00 31.34 268 GLY A N 1
ATOM 1967 C CA . GLY A 1 268 ? -8.598 -35.189 39.599 1.00 31.34 268 GLY A CA 1
ATOM 1968 C C . GLY A 1 268 ? -9.909 -35.245 40.380 1.00 31.34 268 GLY A C 1
ATOM 1969 O O . GLY A 1 268 ? -10.033 -34.706 41.477 1.00 31.34 268 GLY A O 1
ATOM 1970 N N . GLY A 1 269 ? -10.867 -35.970 39.810 1.00 28.11 269 GLY A N 1
ATOM 1971 C CA . GLY A 1 269 ? -12.137 -36.272 40.456 1.00 28.11 269 GLY A CA 1
ATOM 1972 C C . GLY A 1 269 ? -13.103 -36.960 39.505 1.00 28.11 269 GLY A C 1
ATOM 1973 O O . GLY A 1 269 ? -14.018 -36.337 38.981 1.00 28.11 269 GLY A O 1
ATOM 1974 N N . SER A 1 270 ? -12.877 -38.248 39.263 1.00 32.53 270 SER A N 1
ATOM 1975 C CA . SER A 1 270 ? -13.816 -39.151 38.602 1.00 32.53 270 SER A CA 1
ATOM 1976 C C . SER A 1 270 ? -15.193 -39.118 39.276 1.00 32.53 270 SER A C 1
ATOM 1978 O O . SER A 1 270 ? -15.268 -39.333 40.482 1.00 32.53 270 SER A O 1
ATOM 1980 N N . ASN A 1 271 ? -16.275 -38.983 38.506 1.00 28.77 271 ASN A N 1
ATOM 1981 C CA . ASN A 1 271 ? -17.263 -40.062 38.409 1.00 28.77 271 ASN A CA 1
ATOM 1982 C C . ASN A 1 271 ? -18.248 -39.837 37.254 1.00 28.77 271 ASN A C 1
ATOM 1984 O O . ASN A 1 271 ? -18.906 -38.805 37.156 1.00 28.77 271 ASN A O 1
ATOM 1988 N N . ALA A 1 272 ? -18.363 -40.853 36.406 1.00 31.19 272 ALA A N 1
ATOM 1989 C CA . ALA A 1 272 ? -19.423 -41.004 35.425 1.00 31.19 272 ALA A CA 1
ATOM 1990 C C . ALA A 1 272 ? -20.698 -41.513 36.109 1.00 31.19 272 ALA A C 1
ATOM 1992 O O . ALA A 1 272 ? -20.588 -42.375 36.974 1.00 31.19 272 ALA A O 1
ATOM 1993 N N . THR A 1 273 ? -21.890 -41.096 35.665 1.00 27.03 273 THR A N 1
ATOM 1994 C CA . THR A 1 273 ? -23.019 -42.014 35.402 1.00 27.03 273 THR A CA 1
ATOM 1995 C C . THR A 1 273 ? -24.037 -41.361 34.454 1.00 27.03 273 THR A C 1
ATOM 1997 O O . THR A 1 273 ? -24.381 -40.190 34.574 1.00 27.03 273 THR A O 1
ATOM 2000 N N . VAL A 1 274 ? -24.479 -42.172 33.499 1.00 29.95 274 VAL A N 1
ATOM 2001 C CA . VAL A 1 274 ? -25.464 -41.974 32.427 1.00 29.95 274 VAL A CA 1
ATOM 2002 C C . VAL A 1 274 ? -26.904 -42.020 32.967 1.00 29.95 274 VAL A C 1
ATOM 2004 O O . VAL A 1 274 ? -27.174 -42.858 33.819 1.00 29.95 274 VAL A O 1
ATOM 2007 N N . SER A 1 275 ? -27.844 -41.240 32.407 1.00 29.44 275 SER A N 1
ATOM 2008 C CA . SER A 1 275 ? -29.152 -41.769 31.951 1.00 29.44 275 SER A CA 1
ATOM 2009 C C . SER A 1 275 ? -29.990 -40.753 31.165 1.00 29.44 275 SER A C 1
ATOM 2011 O O . SER A 1 275 ? -30.187 -39.614 31.578 1.00 29.44 275 SER A O 1
ATOM 2013 N N . GLN A 1 276 ? -30.522 -41.248 30.048 1.00 27.44 276 GLN A N 1
ATOM 2014 C CA . GLN A 1 276 ? -31.603 -40.712 29.219 1.00 27.44 276 GLN A CA 1
ATOM 2015 C C . GLN A 1 276 ? -32.982 -40.769 29.913 1.00 27.44 276 GLN A C 1
ATOM 2017 O O . GLN A 1 276 ? -33.168 -41.533 30.861 1.00 27.44 276 GLN A O 1
ATOM 2022 N N . GLY A 1 277 ? -33.958 -40.052 29.331 1.00 25.19 277 GLY A N 1
ATOM 2023 C CA . GLY A 1 277 ? -35.414 -40.214 29.523 1.00 25.19 277 GLY A CA 1
ATOM 2024 C C . GLY A 1 277 ? -36.126 -38.854 29.623 1.00 25.19 277 GLY A C 1
ATOM 2025 O O . GLY A 1 277 ? -36.065 -38.232 30.669 1.00 25.19 277 GLY A O 1
ATOM 2026 N N . SER A 1 278 ? -36.591 -38.214 28.542 1.00 27.33 278 SER A N 1
ATOM 2027 C CA . SER A 1 278 ? -37.770 -38.477 27.683 1.00 27.33 278 SER A CA 1
ATOM 2028 C C . SER A 1 278 ? -39.097 -37.855 28.172 1.00 27.33 278 SER A C 1
ATOM 2030 O O . SER A 1 278 ? -39.542 -38.097 29.289 1.00 27.33 278 SER A O 1
ATOM 2032 N N . SER A 1 279 ? -39.759 -37.183 27.217 1.00 27.31 279 SER A N 1
ATOM 2033 C CA . SER A 1 279 ? -41.211 -36.965 27.015 1.00 27.31 279 SER A CA 1
ATOM 2034 C C . SER A 1 279 ? -41.958 -35.787 27.674 1.00 27.31 279 SER A C 1
ATOM 2036 O O . SER A 1 279 ? -42.152 -35.737 28.883 1.00 27.31 279 SER A O 1
ATOM 2038 N N . ASN A 1 280 ? -42.436 -34.880 26.801 1.00 28.12 280 ASN A N 1
ATOM 2039 C CA . ASN A 1 280 ? -43.839 -34.455 26.552 1.00 28.12 280 ASN A CA 1
ATOM 2040 C C . ASN A 1 280 ? -43.846 -32.997 26.047 1.00 28.12 280 ASN A C 1
ATOM 2042 O O . ASN A 1 280 ? -43.454 -32.093 26.771 1.00 28.12 280 ASN A O 1
ATOM 2046 N N . GLN A 1 281 ? -44.024 -32.717 24.752 1.00 27.11 281 GLN A N 1
ATOM 2047 C CA . GLN A 1 281 ? -45.223 -32.793 23.892 1.00 27.11 281 GLN A CA 1
ATOM 2048 C C . GLN A 1 281 ? -46.236 -31.647 24.112 1.00 27.11 281 GLN A C 1
ATOM 2050 O O . GLN A 1 281 ? -46.703 -31.418 25.223 1.00 27.11 281 GLN A O 1
ATOM 2055 N N . SER A 1 282 ? -46.641 -31.060 22.970 1.00 28.72 282 SER A N 1
ATOM 2056 C CA . SER A 1 282 ? -47.746 -30.115 22.678 1.00 28.72 282 SER A CA 1
ATOM 2057 C C . SER A 1 282 ? -47.412 -28.618 22.754 1.00 28.72 282 SER A C 1
ATOM 2059 O O . SER A 1 282 ? -46.654 -28.195 23.609 1.00 28.72 282 SER A O 1
ATOM 2061 N N . SER A 1 283 ? -47.958 -27.720 21.932 1.00 27.03 283 SER A N 1
ATOM 2062 C CA . SER A 1 283 ? -48.631 -27.754 20.623 1.00 27.03 283 SER A CA 1
ATOM 2063 C C . SER A 1 283 ? -48.874 -26.285 20.231 1.00 27.03 283 SER A C 1
ATOM 2065 O O . SER A 1 283 ? -49.236 -25.488 21.086 1.00 27.03 283 SER A O 1
ATOM 2067 N N . ALA A 1 284 ? -48.676 -25.977 18.948 1.00 26.28 284 ALA A N 1
ATOM 2068 C CA . ALA A 1 284 ? -49.233 -24.893 18.126 1.00 26.28 284 ALA A CA 1
ATOM 2069 C C . ALA A 1 284 ? -49.962 -23.698 18.788 1.00 26.28 284 ALA A C 1
ATOM 2071 O O . ALA A 1 284 ? -50.994 -23.850 19.436 1.00 26.28 284 ALA A O 1
ATOM 2072 N N . GLY A 1 285 ? -49.532 -22.487 18.417 1.00 25.03 285 GLY A N 1
ATOM 2073 C CA . GLY A 1 285 ? -50.288 -21.251 18.623 1.00 25.03 285 GLY A CA 1
ATOM 2074 C C . GLY A 1 285 ? -49.691 -20.074 17.857 1.00 25.03 285 GLY A C 1
ATOM 2075 O O . GLY A 1 285 ? -48.850 -19.350 18.373 1.00 25.03 285 GLY A O 1
ATOM 2076 N N . ASN A 1 286 ? -50.121 -19.901 16.608 1.00 30.45 286 ASN A N 1
ATOM 2077 C CA . ASN A 1 286 ? -49.918 -18.690 15.820 1.00 30.45 286 ASN A CA 1
ATOM 2078 C C . ASN A 1 286 ? -50.758 -17.557 16.427 1.00 30.45 286 ASN A C 1
ATOM 2080 O O . ASN A 1 286 ? -51.975 -17.720 16.500 1.00 30.45 286 ASN A O 1
ATOM 2084 N N . GLN A 1 287 ? -50.153 -16.427 16.806 1.00 30.08 287 GLN A N 1
ATOM 2085 C CA . GLN A 1 287 ? -50.820 -15.126 16.715 1.00 30.08 287 GLN A CA 1
ATOM 2086 C C . GLN A 1 287 ? -49.858 -13.940 16.850 1.00 30.08 287 GLN A C 1
ATOM 2088 O O . GLN A 1 287 ? -49.103 -13.795 17.808 1.00 30.08 287 GLN A O 1
ATOM 2093 N N . SER A 1 288 ? -49.965 -13.091 15.832 1.00 29.06 288 SER A N 1
ATOM 2094 C CA . SER A 1 288 ? -49.557 -11.695 15.756 1.00 29.06 288 SER A CA 1
ATOM 2095 C C . SER A 1 288 ? -49.960 -10.899 17.002 1.00 29.06 288 SER A C 1
ATOM 2097 O O . SER A 1 288 ? -51.123 -10.923 17.402 1.00 29.06 288 SER A O 1
ATOM 2099 N N . ALA A 1 289 ? -49.017 -10.137 17.557 1.00 28.02 289 ALA A N 1
ATOM 2100 C CA . ALA A 1 289 ? -49.298 -9.063 18.500 1.00 28.02 289 ALA A CA 1
ATOM 2101 C C . ALA A 1 289 ? -48.483 -7.822 18.113 1.00 28.02 289 ALA A C 1
ATOM 2103 O O . ALA A 1 289 ? -47.300 -7.683 18.414 1.00 28.02 289 ALA A O 1
ATOM 2104 N N . SER A 1 290 ? -49.174 -6.930 17.409 1.00 26.62 290 SER A N 1
ATOM 2105 C CA . SER A 1 290 ? -48.869 -5.511 17.273 1.00 26.62 290 SER A CA 1
ATOM 2106 C C . SER A 1 290 ? -48.645 -4.880 18.651 1.00 26.62 290 SER A C 1
ATOM 2108 O O . SER A 1 290 ? -49.564 -4.871 19.471 1.00 26.62 290 SER A O 1
ATOM 2110 N N . VAL A 1 291 ? -47.469 -4.289 18.881 1.00 30.72 291 VAL A N 1
ATOM 2111 C CA . VAL A 1 291 ? -47.247 -3.367 20.002 1.00 30.72 291 VAL A CA 1
ATOM 2112 C C . VAL A 1 291 ? -47.043 -1.957 19.457 1.00 30.72 291 VAL A C 1
ATOM 2114 O O . VAL A 1 291 ? -46.016 -1.594 18.892 1.00 30.72 291 VAL A O 1
ATOM 2117 N N . ASN A 1 292 ? -48.122 -1.211 19.645 1.00 25.97 292 ASN A N 1
ATOM 2118 C CA . ASN A 1 292 ? -48.319 0.227 19.620 1.00 25.97 292 ASN A CA 1
ATOM 2119 C C . ASN A 1 292 ? -47.084 1.022 20.105 1.00 25.97 292 ASN A C 1
ATOM 2121 O O . ASN A 1 292 ? -46.835 1.100 21.308 1.00 25.97 292 ASN A O 1
ATOM 2125 N N . GLN A 1 293 ? -46.328 1.648 19.193 1.00 29.75 293 GLN A N 1
ATOM 2126 C CA . GLN A 1 293 ? -45.407 2.725 19.566 1.00 29.75 293 GLN A CA 1
ATOM 2127 C C . GLN A 1 293 ? -46.196 4.029 19.675 1.00 29.75 293 GLN A C 1
ATOM 2129 O O . GLN A 1 293 ? -46.403 4.756 18.706 1.00 29.75 293 GLN A O 1
ATOM 2134 N N . THR A 1 294 ? -46.646 4.310 20.892 1.00 25.84 294 THR A N 1
ATOM 2135 C CA . THR A 1 294 ? -47.065 5.642 21.312 1.00 25.84 294 THR A CA 1
ATOM 2136 C C . THR A 1 294 ? -45.873 6.589 21.271 1.00 25.84 294 THR A C 1
ATOM 2138 O O . THR A 1 294 ? -44.909 6.450 22.022 1.00 25.84 294 THR A O 1
ATOM 2141 N N . SER A 1 295 ? -45.993 7.578 20.396 1.00 33.06 295 SER A N 1
ATOM 2142 C CA . SER A 1 295 ? -45.259 8.834 20.376 1.00 33.06 295 SER A CA 1
ATOM 2143 C C . SER A 1 295 ? -45.282 9.514 21.748 1.00 33.06 295 SER A C 1
ATOM 2145 O O . SER A 1 295 ? -46.306 10.050 22.170 1.00 33.06 295 SER A O 1
ATOM 2147 N N . GLY A 1 296 ? -44.132 9.508 22.419 1.00 26.67 296 GLY A N 1
ATOM 2148 C CA . GLY A 1 296 ? -43.835 10.317 23.595 1.00 26.67 296 GLY A CA 1
ATOM 2149 C C . GLY A 1 296 ? -42.543 11.084 23.351 1.00 26.67 296 GLY A C 1
ATOM 2150 O O . GLY A 1 296 ? -41.459 10.569 23.598 1.00 26.67 296 GLY A O 1
ATOM 2151 N N . ALA A 1 297 ? -42.661 12.301 22.824 1.00 27.89 297 ALA A N 1
ATOM 2152 C CA . ALA A 1 297 ? -41.551 13.240 22.746 1.00 27.89 297 ALA A CA 1
ATOM 2153 C C . ALA A 1 297 ? -41.237 13.770 24.156 1.00 27.89 297 ALA A C 1
ATOM 2155 O O . ALA A 1 297 ? -42.131 14.340 24.788 1.00 27.89 297 ALA A O 1
ATOM 2156 N N . PRO A 1 298 ? -39.995 13.664 24.659 1.00 36.31 298 PRO A N 1
ATOM 2157 C CA . PRO A 1 298 ? -39.559 14.505 25.754 1.00 36.31 298 PRO A CA 1
ATOM 2158 C C . PRO A 1 298 ? -39.202 15.873 25.171 1.00 36.31 298 PRO A C 1
ATOM 2160 O O . PRO A 1 298 ? -38.239 16.022 24.420 1.00 36.31 298 PRO A O 1
ATOM 2163 N N . ASN A 1 299 ? -39.995 16.883 25.519 1.00 37.25 299 ASN A N 1
ATOM 2164 C CA . ASN A 1 299 ? -39.595 18.273 25.372 1.00 37.25 299 ASN A CA 1
ATOM 2165 C C . ASN A 1 299 ? -38.471 18.548 26.382 1.00 37.25 299 ASN A C 1
ATOM 2167 O O . ASN A 1 299 ? -38.731 18.721 27.572 1.00 37.25 299 ASN A O 1
ATOM 2171 N N . ALA A 1 300 ? -37.230 18.557 25.905 1.00 32.72 300 ALA A N 1
ATOM 2172 C CA . ALA A 1 300 ? -36.094 19.103 26.625 1.00 32.72 300 ALA A CA 1
ATOM 2173 C C . ALA A 1 300 ? -35.460 20.186 25.753 1.00 32.72 300 ALA A C 1
ATOM 2175 O O . ALA A 1 300 ? -34.832 19.927 24.730 1.00 32.72 300 ALA A O 1
ATOM 2176 N N . ASN A 1 301 ? -35.678 21.418 26.187 1.00 39.75 301 ASN A N 1
ATOM 2177 C CA . ASN A 1 301 ? -35.017 22.622 25.728 1.00 39.75 301 ASN A CA 1
ATOM 2178 C C . ASN A 1 301 ? -33.495 22.448 25.932 1.00 39.75 301 ASN A C 1
ATOM 2180 O O . ASN A 1 301 ? -32.999 22.574 27.050 1.00 39.75 301 ASN A O 1
ATOM 2184 N N . GLY A 1 302 ? -32.760 22.109 24.875 1.00 30.06 302 GLY A N 1
ATOM 2185 C CA . GLY A 1 302 ? -31.304 21.972 24.877 1.00 30.06 302 GLY A CA 1
ATOM 2186 C C . GLY A 1 302 ? -30.776 22.426 23.524 1.00 30.06 302 GLY A C 1
ATOM 2187 O O . GLY A 1 302 ? -31.220 21.921 22.497 1.00 30.06 302 GLY A O 1
ATOM 2188 N N . GLY A 1 303 ? -29.912 23.443 23.519 1.00 30.69 303 GLY A N 1
ATOM 2189 C CA . GLY A 1 303 ? -29.427 24.100 22.303 1.00 30.69 303 GLY A CA 1
ATOM 2190 C C . GLY A 1 303 ? -28.937 23.104 21.253 1.00 30.69 303 GLY A C 1
ATOM 2191 O O . GLY A 1 303 ? -28.329 22.094 21.599 1.00 30.69 303 GLY A O 1
ATOM 2192 N N . ALA A 1 304 ? -29.225 23.392 19.980 1.00 36.91 304 ALA A N 1
ATOM 2193 C CA . ALA A 1 304 ? -28.822 22.573 18.842 1.00 36.91 304 ALA A CA 1
ATOM 2194 C C . ALA A 1 304 ? -27.375 22.086 19.016 1.00 36.91 304 ALA A C 1
ATOM 2196 O O . ALA A 1 304 ? -26.447 22.898 19.050 1.00 36.91 304 ALA A O 1
ATOM 2197 N N . ALA A 1 305 ? -27.195 20.769 19.170 1.00 47.72 305 ALA A N 1
ATOM 2198 C CA . ALA A 1 305 ? -25.876 20.169 19.275 1.00 47.72 305 ALA A CA 1
ATOM 2199 C C . ALA A 1 305 ? -25.063 20.604 18.050 1.00 47.72 305 ALA A C 1
ATOM 2201 O O . ALA A 1 305 ? -25.453 20.357 16.907 1.00 47.72 305 ALA A O 1
ATOM 2202 N N . LYS A 1 306 ? -23.965 21.321 18.292 1.00 49.72 306 LYS A N 1
ATOM 2203 C CA . LYS A 1 306 ? -23.072 21.817 17.248 1.00 49.72 306 LYS A CA 1
ATOM 2204 C C . LYS A 1 306 ? -22.487 20.612 16.508 1.00 49.72 306 LYS A C 1
ATOM 2206 O O . LYS A 1 306 ? -21.560 19.974 17.005 1.00 49.72 306 LYS A O 1
ATOM 2211 N N . LEU A 1 307 ? -23.039 20.301 15.334 1.00 64.88 307 LEU A N 1
ATOM 2212 C CA . LEU A 1 307 ? -22.543 19.240 14.459 1.00 64.88 307 LEU A CA 1
ATOM 2213 C C . LEU A 1 307 ? -21.083 19.534 14.116 1.00 64.88 307 LEU A C 1
ATOM 2215 O O . LEU A 1 307 ? -20.776 20.466 13.373 1.00 64.88 307 LEU A O 1
ATOM 2219 N N . THR A 1 308 ? -20.177 18.757 14.699 1.00 88.81 308 THR A N 1
ATOM 2220 C CA . THR A 1 308 ? -18.741 18.919 14.498 1.00 88.81 308 THR A CA 1
ATOM 2221 C C . THR A 1 308 ? -18.294 17.892 13.474 1.00 88.81 308 THR A C 1
ATOM 2223 O O . THR A 1 308 ? -18.287 16.694 13.750 1.00 88.81 308 THR A O 1
ATOM 2226 N N . THR A 1 309 ? -17.981 18.364 12.266 1.00 93.69 309 THR A N 1
ATOM 2227 C CA . THR A 1 309 ? -17.546 17.509 11.156 1.00 93.69 309 THR A CA 1
ATOM 2228 C C . THR A 1 309 ? -16.070 17.736 10.855 1.00 93.69 309 THR A C 1
ATOM 2230 O O . THR A 1 309 ? -15.634 18.881 10.754 1.00 93.69 309 THR A O 1
ATOM 2233 N N . VAL A 1 310 ? -15.325 16.648 10.680 1.00 97.06 310 VAL A N 1
ATOM 2234 C CA . VAL A 1 310 ? -13.942 16.631 10.201 1.00 97.06 310 VAL A CA 1
ATOM 2235 C C . VAL A 1 310 ? -13.928 16.066 8.785 1.00 97.06 310 VAL A C 1
ATOM 2237 O O . VAL A 1 310 ? -14.348 14.939 8.539 1.00 97.06 310 VAL A O 1
ATOM 2240 N N . SER A 1 311 ? -13.444 16.845 7.830 1.00 96.94 311 SER A N 1
ATOM 2241 C CA . SER A 1 311 ? -13.218 16.391 6.463 1.00 96.94 311 SER A CA 1
ATOM 2242 C C . SER A 1 311 ? -11.854 15.721 6.359 1.00 96.94 311 SER A C 1
ATOM 2244 O O . SER A 1 311 ? -10.851 16.313 6.745 1.00 96.94 311 SER A O 1
ATOM 2246 N N . ILE A 1 312 ? -11.786 14.539 5.758 1.00 97.56 312 ILE A N 1
ATOM 2247 C CA . ILE A 1 312 ? -10.541 14.036 5.174 1.00 97.56 312 ILE A CA 1
ATOM 2248 C C . ILE A 1 312 ? -10.398 14.732 3.823 1.00 97.56 312 ILE A C 1
ATOM 2250 O O . ILE A 1 312 ? -11.246 14.560 2.945 1.00 97.56 312 ILE A O 1
ATOM 2254 N N . ALA A 1 313 ? -9.422 15.629 3.714 1.00 93.44 313 ALA A N 1
ATOM 2255 C CA . ALA A 1 313 ? -9.295 16.545 2.588 1.00 93.44 313 ALA A CA 1
ATOM 2256 C C . ALA A 1 313 ? -8.947 15.818 1.281 1.00 93.44 313 ALA A C 1
ATOM 2258 O O . ALA A 1 313 ? -8.280 14.786 1.267 1.00 93.44 313 ALA A O 1
ATOM 2259 N N . VAL A 1 314 ? -9.360 16.398 0.155 1.00 89.38 314 VAL A N 1
ATOM 2260 C CA . VAL A 1 314 ? -8.969 15.909 -1.171 1.00 89.38 314 VAL A CA 1
ATOM 2261 C C . VAL A 1 314 ? -7.442 15.936 -1.295 1.00 89.38 314 VAL A C 1
ATOM 2263 O O . VAL A 1 314 ? -6.825 16.980 -1.102 1.00 89.38 314 VAL A O 1
ATOM 2266 N N . GLY A 1 315 ? -6.836 14.808 -1.670 1.00 87.62 315 GLY A N 1
ATOM 2267 C CA . GLY A 1 315 ? -5.382 14.653 -1.749 1.00 87.62 315 GLY A CA 1
ATOM 2268 C C . GLY A 1 315 ? -4.697 14.317 -0.422 1.00 87.62 315 GLY A C 1
ATOM 2269 O O . GLY A 1 315 ? -3.468 14.275 -0.396 1.00 87.62 315 GLY A O 1
ATOM 2270 N N . ALA A 1 316 ? -5.440 14.047 0.657 1.00 90.75 316 ALA A N 1
ATOM 2271 C CA . ALA A 1 316 ? -4.868 13.687 1.954 1.00 90.75 316 ALA A CA 1
ATOM 2272 C C . ALA A 1 316 ? -4.000 12.415 1.906 1.00 90.75 316 ALA A C 1
ATOM 2274 O O . ALA A 1 316 ? -3.084 12.270 2.713 1.00 90.75 316 ALA A O 1
ATOM 2275 N N . SER A 1 317 ? -4.209 11.530 0.925 1.00 88.38 317 SER A N 1
ATOM 2276 C CA . SER A 1 317 ? -3.327 10.382 0.676 1.00 88.38 317 SER A CA 1
ATOM 2277 C C . SER A 1 317 ? -1.936 10.744 0.139 1.00 88.38 317 SER A C 1
ATOM 2279 O O . SER A 1 317 ? -1.127 9.849 -0.076 1.00 88.38 317 SER A O 1
ATOM 2281 N N . VAL A 1 318 ? -1.615 12.017 -0.098 1.00 86.38 318 VAL A N 1
ATOM 2282 C CA . VAL A 1 318 ? -0.286 12.452 -0.555 1.00 86.38 318 VAL A CA 1
ATOM 2283 C C . VAL A 1 318 ? 0.456 13.126 0.608 1.00 86.38 318 VAL A C 1
ATOM 2285 O O . VAL A 1 318 ? -0.043 14.121 1.128 1.00 86.38 318 VAL A O 1
ATOM 2288 N N . PRO A 1 319 ? 1.663 12.670 1.006 1.00 83.00 319 PRO A N 1
ATOM 2289 C CA . PRO A 1 319 ? 2.384 13.231 2.157 1.00 83.00 319 PRO A CA 1
ATOM 2290 C C . PRO A 1 319 ? 2.693 14.731 2.066 1.00 83.00 319 PRO A C 1
ATOM 2292 O O . PRO A 1 319 ? 2.867 15.386 3.087 1.00 83.00 319 PRO A O 1
ATOM 2295 N N . SER A 1 320 ? 2.789 15.278 0.851 1.00 80.19 320 SER A N 1
ATOM 2296 C CA . SER A 1 320 ? 3.036 16.704 0.618 1.00 80.19 320 SER A CA 1
ATOM 2297 C C . SER A 1 320 ? 1.780 17.573 0.721 1.00 80.19 320 SER A C 1
ATOM 2299 O O . SER A 1 320 ? 1.868 18.776 0.479 1.00 80.19 320 SER A O 1
ATOM 2301 N N . ASN A 1 321 ? 0.610 16.994 1.010 1.00 81.62 321 ASN A N 1
ATOM 2302 C CA . ASN A 1 321 ? -0.611 17.773 1.162 1.00 81.62 321 ASN A CA 1
ATOM 2303 C C . ASN A 1 321 ? -0.544 18.634 2.429 1.00 81.62 321 ASN A C 1
ATOM 2305 O O . ASN A 1 321 ? -0.116 18.171 3.483 1.00 81.62 321 ASN A O 1
ATOM 2309 N N . GLY A 1 322 ? -0.985 19.889 2.328 1.00 79.31 322 GLY A N 1
ATOM 2310 C CA . GLY A 1 322 ? -0.991 20.813 3.468 1.00 79.31 322 GLY A CA 1
ATOM 2311 C C . GLY A 1 322 ? -2.116 20.549 4.474 1.00 79.31 322 GLY A C 1
ATOM 2312 O O . GLY A 1 322 ? -2.056 21.041 5.596 1.00 79.31 322 GLY A O 1
ATOM 2313 N N . GLU A 1 323 ? -3.133 19.775 4.083 1.00 88.00 323 GLU A N 1
ATOM 2314 C CA . GLU A 1 323 ? -4.308 19.473 4.903 1.00 88.00 323 GLU A CA 1
ATOM 2315 C C . GLU A 1 323 ? -4.623 17.971 4.870 1.00 88.00 323 GLU A C 1
ATOM 2317 O O . GLU A 1 323 ? -4.776 17.385 3.804 1.00 88.00 323 GLU A O 1
ATOM 2322 N N . PHE A 1 324 ? -4.757 17.323 6.027 1.00 94.19 324 PHE A N 1
ATOM 2323 C CA . PHE A 1 324 ? -5.158 15.912 6.102 1.00 94.19 324 PHE A CA 1
ATOM 2324 C C . PHE A 1 324 ? -6.577 15.809 6.659 1.00 94.19 324 PHE A C 1
ATOM 2326 O O . PHE A 1 324 ? -7.552 15.848 5.912 1.00 94.19 324 PHE A O 1
ATOM 2333 N N . PHE A 1 325 ? -6.694 15.758 7.984 1.00 97.00 325 PHE A N 1
ATOM 2334 C CA . PHE A 1 325 ? -7.949 15.964 8.691 1.00 97.00 325 PHE A CA 1
ATOM 2335 C C . PHE A 1 325 ? -8.186 17.469 8.846 1.00 97.00 325 PHE A C 1
ATOM 2337 O O . PHE A 1 325 ? -7.318 18.174 9.357 1.00 97.00 325 PHE A O 1
ATOM 2344 N N . ASN A 1 326 ? -9.334 17.970 8.392 1.00 95.31 326 ASN A N 1
ATOM 2345 C CA . ASN A 1 326 ? -9.695 19.384 8.449 1.00 95.31 326 ASN A CA 1
ATOM 2346 C C . ASN A 1 326 ? -11.068 19.570 9.136 1.00 95.31 326 ASN A C 1
ATOM 2348 O O . ASN A 1 326 ? -12.084 19.151 8.574 1.00 95.31 326 ASN A O 1
ATOM 2352 N N . PRO A 1 327 ? -11.132 20.186 10.332 1.00 96.44 327 PRO A N 1
ATOM 2353 C CA . PRO A 1 327 ? -9.996 20.692 11.107 1.00 96.44 327 PRO A CA 1
ATOM 2354 C C . PRO A 1 327 ? -9.127 19.558 11.676 1.00 96.44 327 PRO A C 1
ATOM 2356 O O . PRO A 1 327 ? -9.632 18.490 12.018 1.00 96.44 327 PRO A O 1
ATOM 2359 N N . GLN A 1 328 ? -7.821 19.806 11.821 1.00 95.38 328 GLN A N 1
ATOM 2360 C CA . GLN A 1 328 ? -6.880 18.809 12.357 1.00 95.38 328 GLN A CA 1
ATOM 2361 C C . GLN A 1 328 ? -7.064 18.590 13.867 1.00 95.38 328 GLN A C 1
ATOM 2363 O O . GLN A 1 328 ? -6.877 17.483 14.373 1.00 95.38 328 GLN A O 1
ATOM 2368 N N . SER A 1 329 ? -7.451 19.649 14.585 1.00 95.88 329 SER A N 1
ATOM 2369 C CA . SER A 1 329 ? -7.755 19.617 16.013 1.00 95.88 329 SER A CA 1
ATOM 2370 C C . SER A 1 329 ? -9.196 20.050 16.246 1.00 95.88 329 SER A C 1
ATOM 2372 O O . SER A 1 329 ? -9.606 21.126 15.812 1.00 95.88 329 SER A O 1
ATOM 2374 N N . VAL A 1 330 ? -9.951 19.224 16.960 1.00 95.88 330 VAL A N 1
ATOM 2375 C CA . VAL A 1 330 ? -11.340 19.487 17.343 1.00 95.88 330 VAL A CA 1
ATOM 2376 C C . VAL A 1 330 ? -11.420 19.661 18.851 1.00 95.88 330 VAL A C 1
ATOM 2378 O O . VAL A 1 330 ? -10.907 18.830 19.591 1.00 95.88 330 VAL A O 1
ATOM 2381 N N . GLU A 1 331 ? -12.112 20.701 19.312 1.00 95.56 331 GLU A N 1
ATOM 2382 C CA . GLU A 1 331 ? -12.532 20.818 20.709 1.00 95.56 331 GLU A CA 1
ATOM 2383 C C . GLU A 1 331 ? -14.039 20.580 20.826 1.00 95.56 331 GLU A C 1
ATOM 2385 O O . GLU A 1 331 ? -14.827 21.141 20.059 1.00 95.56 331 GLU A O 1
ATOM 2390 N N . THR A 1 332 ? -14.442 19.751 21.785 1.00 91.12 332 THR A N 1
ATOM 2391 C CA . THR A 1 332 ? -15.846 19.409 22.029 1.00 91.12 332 THR A CA 1
ATOM 2392 C C . THR A 1 332 ? -16.097 19.116 23.512 1.00 91.12 332 THR A C 1
ATOM 2394 O O . THR A 1 332 ? -15.159 19.154 24.307 1.00 91.12 332 THR A O 1
ATOM 2397 N N . THR A 1 333 ? -17.344 18.859 23.907 1.00 89.88 333 THR A N 1
ATOM 2398 C CA . THR A 1 333 ? -17.710 18.515 25.294 1.00 89.88 333 THR A CA 1
ATOM 2399 C C . THR A 1 333 ? -18.120 17.057 25.419 1.00 89.88 333 THR A C 1
ATOM 2401 O O . THR A 1 333 ? -18.574 16.456 24.440 1.00 89.88 333 THR A O 1
ATOM 2404 N N . VAL A 1 334 ? -18.018 16.496 26.624 1.00 89.50 334 VAL A N 1
ATOM 2405 C CA . VAL A 1 334 ? -18.520 15.141 26.921 1.00 89.50 334 VAL A CA 1
ATOM 2406 C C . VAL A 1 334 ? -19.968 14.967 26.436 1.00 89.50 334 VAL A C 1
ATOM 2408 O O . VAL A 1 334 ? -20.804 15.858 26.594 1.00 89.50 334 VAL A O 1
ATOM 2411 N N . GLY A 1 335 ? -20.253 13.826 25.808 1.00 80.88 335 GLY A N 1
ATOM 2412 C CA . GLY A 1 335 ? -21.535 13.489 25.186 1.00 80.88 335 GLY A CA 1
ATOM 2413 C C . GLY A 1 335 ? -21.702 13.995 23.750 1.00 80.88 335 GLY A C 1
ATOM 2414 O O . GLY A 1 335 ? -22.705 13.682 23.109 1.00 80.88 335 GLY A O 1
ATOM 2415 N N . SER A 1 336 ? -20.742 14.757 23.217 1.00 81.81 336 SER A N 1
ATOM 2416 C CA . SER A 1 336 ? -20.808 15.264 21.844 1.00 81.81 336 SER A CA 1
ATOM 2417 C C . SER A 1 336 ? -20.390 14.218 20.814 1.00 81.81 336 SER A C 1
ATOM 2419 O O . SER A 1 336 ? -19.514 13.383 21.051 1.00 81.81 336 SER A O 1
ATOM 2421 N N . MET A 1 337 ? -20.990 14.319 19.629 1.00 87.62 337 MET A N 1
ATOM 2422 C CA . MET A 1 337 ? -20.631 13.527 18.458 1.00 87.62 337 MET A CA 1
ATOM 2423 C C . MET A 1 337 ? -19.687 14.315 17.546 1.00 87.62 337 MET A C 1
ATOM 2425 O O . MET A 1 337 ? -19.967 15.464 17.195 1.00 87.62 337 MET A O 1
ATOM 2429 N N . VAL A 1 338 ? -18.609 13.670 17.105 1.00 94.00 338 VAL A N 1
ATOM 2430 C CA . VAL A 1 338 ? -17.781 14.135 15.987 1.00 94.00 338 VAL A CA 1
ATOM 2431 C C . VAL A 1 338 ? -18.006 13.192 14.813 1.00 94.00 338 VAL A C 1
ATOM 2433 O O . VAL A 1 338 ? -18.056 11.977 14.986 1.00 94.00 338 VAL A O 1
ATOM 2436 N N . THR A 1 339 ? -18.187 13.750 13.618 1.00 91.88 339 THR A N 1
ATOM 2437 C CA . THR A 1 339 ? -18.340 12.968 12.386 1.00 91.88 339 THR A CA 1
ATOM 2438 C C . THR A 1 339 ? -17.167 13.230 11.465 1.00 91.88 339 THR A C 1
ATOM 2440 O O . THR A 1 339 ? -16.892 14.376 11.126 1.00 91.88 339 THR A O 1
ATOM 2443 N N . TRP A 1 340 ? -16.499 12.183 11.010 1.00 98.06 340 TRP A N 1
ATOM 2444 C CA . TRP A 1 340 ? -15.516 12.280 9.943 1.00 98.06 340 TRP A CA 1
ATOM 2445 C C . TRP A 1 340 ? -16.183 11.975 8.611 1.00 98.06 340 TRP A C 1
ATOM 2447 O O . TRP A 1 340 ? -17.061 11.119 8.545 1.00 98.06 340 TRP A O 1
ATOM 2457 N N . LYS A 1 341 ? -15.768 12.659 7.548 1.00 93.56 341 LYS A N 1
ATOM 2458 C CA . LYS A 1 341 ? -16.199 12.370 6.180 1.00 93.56 341 LYS A CA 1
ATOM 2459 C C . LYS A 1 341 ? -14.992 12.224 5.277 1.00 93.56 341 LYS A C 1
ATOM 2461 O O . LYS A 1 341 ? -14.166 13.135 5.223 1.00 93.56 341 LYS A O 1
ATOM 2466 N N . ASN A 1 342 ? -14.925 11.133 4.525 1.00 95.12 342 ASN A N 1
ATOM 2467 C CA . ASN A 1 342 ? -13.907 10.991 3.502 1.00 95.12 342 ASN A CA 1
ATOM 2468 C C . ASN A 1 342 ? -14.302 11.774 2.240 1.00 95.12 342 ASN A C 1
ATOM 2470 O O . ASN A 1 342 ? -15.146 11.326 1.471 1.00 95.12 342 ASN A O 1
ATOM 2474 N N . ASN A 1 343 ? -13.729 12.962 2.032 1.00 90.19 343 ASN A N 1
ATOM 2475 C CA . ASN A 1 343 ? -13.895 13.705 0.778 1.00 90.19 343 ASN A CA 1
ATOM 2476 C C . ASN A 1 343 ? -12.736 13.453 -0.201 1.00 90.19 343 ASN A C 1
ATOM 2478 O O . ASN A 1 343 ? -12.783 13.956 -1.322 1.00 90.19 343 ASN A O 1
ATOM 2482 N N . ASP A 1 344 ? -11.712 12.697 0.202 1.00 85.12 344 ASP A N 1
ATOM 2483 C CA . ASP A 1 344 ? -10.649 12.259 -0.691 1.00 85.12 344 ASP A CA 1
ATOM 2484 C C . ASP A 1 344 ? -11.136 11.145 -1.627 1.00 85.12 344 ASP A C 1
ATOM 2486 O O . ASP A 1 344 ? -12.132 10.468 -1.368 1.00 85.12 344 ASP A O 1
ATOM 2490 N N . ASN A 1 345 ? -10.418 10.950 -2.730 1.00 82.00 345 ASN A N 1
ATOM 2491 C CA . ASN A 1 345 ? -10.686 9.860 -3.670 1.00 82.00 345 ASN A CA 1
ATOM 2492 C C . ASN A 1 345 ? -10.028 8.544 -3.222 1.00 82.00 345 ASN A C 1
ATOM 2494 O O . ASN A 1 345 ? -10.332 7.486 -3.765 1.00 82.00 345 ASN A O 1
ATOM 2498 N N . SER A 1 346 ? -9.108 8.619 -2.261 1.00 81.31 346 SER A N 1
ATOM 2499 C CA . SER A 1 346 ? -8.397 7.475 -1.697 1.00 81.31 346 SER A CA 1
ATOM 2500 C C . SER A 1 346 ? -9.131 6.926 -0.468 1.00 81.31 346 SER A C 1
ATOM 2502 O O . SER A 1 346 ? -9.762 7.697 0.261 1.00 81.31 346 SER A O 1
ATOM 2504 N N . PRO A 1 347 ? -9.034 5.615 -0.190 1.00 79.38 347 PRO A N 1
ATOM 2505 C CA . PRO A 1 347 ? -9.529 5.050 1.058 1.00 79.38 347 PRO A CA 1
ATOM 2506 C C . PRO A 1 347 ? -8.737 5.599 2.250 1.00 79.38 347 PRO A C 1
ATOM 2508 O O . PRO A 1 347 ? -7.524 5.801 2.160 1.00 79.38 347 PRO A O 1
ATOM 2511 N N . HIS A 1 348 ? -9.417 5.803 3.378 1.00 92.50 348 HIS A N 1
ATOM 2512 C CA . HIS A 1 348 ? -8.816 6.292 4.623 1.00 92.50 348 HIS A CA 1
ATOM 2513 C C . HIS A 1 348 ? -9.395 5.590 5.847 1.00 92.50 348 HIS A C 1
ATOM 2515 O O . HIS A 1 348 ? -10.420 4.926 5.756 1.00 92.50 348 HIS A O 1
ATOM 2521 N N . THR A 1 349 ? -8.762 5.758 7.005 1.00 94.94 349 THR A N 1
ATOM 2522 C CA . THR A 1 349 ? -9.353 5.395 8.299 1.00 94.94 349 THR A CA 1
ATOM 2523 C C . THR A 1 349 ? -9.271 6.567 9.271 1.00 94.94 349 THR A C 1
ATOM 2525 O O . THR A 1 349 ? -8.507 7.517 9.083 1.00 94.94 349 THR A O 1
ATOM 2528 N N . VAL A 1 350 ? -10.060 6.473 10.334 1.00 96.56 350 VAL A N 1
ATOM 2529 C CA . VAL A 1 350 ? -10.018 7.314 11.523 1.00 96.56 350 VAL A CA 1
ATOM 2530 C C . VAL A 1 350 ? -9.849 6.370 12.703 1.00 96.56 350 VAL A C 1
ATOM 2532 O O . VAL A 1 350 ? -10.807 5.751 13.167 1.00 96.56 350 VAL A O 1
ATOM 2535 N N . THR A 1 351 ? -8.606 6.219 13.147 1.00 94.75 351 THR A N 1
ATOM 2536 C CA . THR A 1 351 ? -8.225 5.219 14.148 1.00 94.75 351 THR A CA 1
ATOM 2537 C C . THR A 1 351 ? -7.568 5.906 15.327 1.00 94.75 351 THR A C 1
ATOM 2539 O O . THR A 1 351 ? -6.589 6.633 15.162 1.00 94.75 351 THR A O 1
ATOM 2542 N N . SER A 1 352 ? -8.111 5.699 16.521 1.00 95.12 352 SER A N 1
ATOM 2543 C CA . SER A 1 352 ? -7.590 6.299 17.741 1.00 95.12 352 SER A CA 1
ATOM 2544 C C . SER A 1 352 ? -6.227 5.716 18.105 1.00 95.12 352 SER A C 1
ATOM 2546 O O . SER A 1 352 ? -5.998 4.504 18.048 1.00 95.12 352 SER A O 1
ATOM 2548 N N . GLY A 1 353 ? -5.299 6.593 18.471 1.00 92.75 353 GLY A N 1
ATOM 2549 C CA . GLY A 1 353 ? -3.932 6.222 18.792 1.00 92.75 353 GLY A CA 1
ATOM 2550 C C . GLY A 1 353 ? -2.918 7.282 18.391 1.00 92.75 353 GLY A C 1
ATOM 2551 O O . GLY A 1 353 ? -3.258 8.386 17.968 1.00 92.75 353 GLY A O 1
ATOM 2552 N N . VAL A 1 354 ? -1.647 6.932 18.542 1.00 91.44 354 VAL A N 1
ATOM 2553 C CA . VAL A 1 354 ? -0.515 7.830 18.294 1.00 91.44 354 VAL A CA 1
ATOM 2554 C C . VAL A 1 354 ? 0.381 7.276 17.199 1.00 91.44 354 VAL A C 1
ATOM 2556 O O . VAL A 1 354 ? 0.448 6.068 16.980 1.00 91.44 354 VAL A O 1
ATOM 2559 N N . VAL A 1 355 ? 1.103 8.168 16.529 1.00 86.81 355 VAL A N 1
ATOM 2560 C CA . VAL A 1 355 ? 2.161 7.802 15.589 1.00 86.81 355 VAL A CA 1
ATOM 2561 C C . VAL A 1 355 ? 3.463 8.361 16.136 1.00 86.81 355 VAL A C 1
ATOM 2563 O O . VAL A 1 355 ? 3.669 9.572 16.161 1.00 86.81 355 VAL A O 1
ATOM 2566 N N . GLU A 1 356 ? 4.344 7.480 16.601 1.00 81.62 356 GLU A N 1
ATOM 2567 C CA . GLU A 1 356 ? 5.645 7.852 17.158 1.00 81.62 356 GLU A CA 1
ATOM 2568 C C . GLU A 1 356 ? 6.753 7.338 16.244 1.00 81.62 356 GLU A C 1
ATOM 2570 O O . GLU A 1 356 ? 6.815 6.147 15.947 1.00 81.62 356 GLU A O 1
ATOM 2575 N N . LYS A 1 357 ? 7.641 8.227 15.777 1.00 72.25 357 LYS A N 1
ATOM 2576 C CA . LYS A 1 357 ? 8.768 7.871 14.889 1.00 72.25 357 LYS A CA 1
ATOM 2577 C C . LYS A 1 357 ? 8.331 6.999 13.691 1.00 72.25 357 LYS A C 1
ATOM 2579 O O . LYS A 1 357 ? 8.964 5.991 13.391 1.00 72.25 357 LYS A O 1
ATOM 2584 N N . ASN A 1 358 ? 7.233 7.381 13.029 1.00 60.19 358 ASN A N 1
ATOM 2585 C CA . ASN A 1 358 ? 6.595 6.651 11.918 1.00 60.19 358 ASN A CA 1
ATOM 2586 C C . ASN A 1 358 ? 6.047 5.255 12.266 1.00 60.19 358 ASN A C 1
ATOM 2588 O O . ASN A 1 358 ? 5.766 4.471 11.364 1.00 60.19 358 ASN A O 1
ATOM 2592 N N . THR A 1 359 ? 5.869 4.945 13.550 1.00 75.94 359 THR A N 1
ATOM 2593 C CA . THR A 1 359 ? 5.248 3.698 14.007 1.00 75.94 359 THR A CA 1
ATOM 2594 C C . THR A 1 359 ? 3.850 4.009 14.548 1.00 75.94 359 THR A C 1
ATOM 2596 O O . THR A 1 359 ? 3.739 4.628 15.611 1.00 75.94 359 THR A O 1
ATOM 2599 N N . PRO A 1 360 ? 2.777 3.635 13.829 1.00 80.94 360 PRO A N 1
ATOM 2600 C CA . PRO A 1 360 ? 1.418 3.794 14.319 1.00 80.94 360 PRO A CA 1
ATOM 2601 C C . PRO A 1 360 ? 1.124 2.818 15.457 1.00 80.94 360 PRO A C 1
ATOM 2603 O O . PRO A 1 360 ? 1.489 1.644 15.395 1.00 80.94 360 PRO A O 1
ATOM 2606 N N . LYS A 1 361 ? 0.429 3.297 16.486 1.00 83.38 361 LYS A N 1
ATOM 2607 C CA . LYS A 1 361 ? -0.005 2.505 17.634 1.00 83.38 361 LYS A CA 1
ATOM 2608 C C . LYS A 1 361 ? -1.444 2.862 17.984 1.00 83.38 361 LYS A C 1
ATOM 2610 O O . LYS A 1 361 ? -1.699 3.916 18.569 1.00 83.38 361 LYS A O 1
ATOM 2615 N N . ALA A 1 362 ? -2.364 1.962 17.654 1.00 84.62 362 ALA A N 1
ATOM 2616 C CA . ALA A 1 362 ? -3.761 2.087 18.040 1.00 84.62 362 ALA A CA 1
ATOM 2617 C C . ALA A 1 362 ? -3.924 1.934 19.562 1.00 84.62 362 ALA A C 1
ATOM 2619 O O . ALA A 1 362 ? -3.241 1.120 20.189 1.00 84.62 362 ALA A O 1
ATOM 2620 N N . ASP A 1 363 ? -4.838 2.702 20.155 1.00 81.62 363 ASP A N 1
ATOM 2621 C CA . ASP A 1 363 ? -5.204 2.588 21.577 1.00 81.62 363 ASP A CA 1
ATOM 2622 C C . ASP A 1 363 ? -6.555 1.878 21.801 1.00 81.62 363 ASP A C 1
ATOM 2624 O O . ASP A 1 363 ? -6.938 1.623 22.942 1.00 81.62 363 ASP A O 1
ATOM 2628 N N . GLY A 1 364 ? -7.252 1.523 20.713 1.00 82.12 364 GLY A N 1
ATOM 2629 C CA . GLY A 1 364 ? -8.470 0.710 20.723 1.00 82.12 364 GLY A CA 1
ATOM 2630 C C . GLY A 1 364 ? -9.751 1.444 21.128 1.00 82.12 364 GLY A C 1
ATOM 2631 O O . GLY A 1 364 ? -10.770 0.789 21.322 1.00 82.12 364 GLY A O 1
ATOM 2632 N N . LYS A 1 365 ? -9.733 2.776 21.263 1.00 86.12 365 LYS A N 1
ATOM 2633 C CA . LYS A 1 365 ? -10.920 3.556 21.660 1.00 86.12 365 LYS A CA 1
ATOM 2634 C C . LYS A 1 365 ? -11.946 3.710 20.536 1.00 86.12 365 LYS A C 1
ATOM 2636 O O . LYS A 1 365 ? -13.141 3.624 20.796 1.00 86.12 365 LYS A O 1
ATOM 2641 N N . PHE A 1 366 ? -11.498 3.949 19.305 1.00 88.25 366 PHE A N 1
ATOM 2642 C CA . PHE A 1 366 ? -12.350 3.961 18.119 1.00 88.25 366 PHE A CA 1
ATOM 2643 C C . PHE A 1 366 ? -11.572 3.641 16.845 1.00 88.25 366 PHE A C 1
ATOM 2645 O O . PHE A 1 366 ? -10.391 3.956 16.702 1.00 88.25 366 PHE A O 1
ATOM 2652 N N . ASN A 1 367 ? -12.269 3.039 15.887 1.00 90.31 367 ASN A N 1
ATOM 2653 C CA . ASN A 1 367 ? -11.762 2.782 14.550 1.00 90.31 367 ASN A CA 1
ATOM 2654 C C . ASN A 1 367 ? -12.934 2.833 13.569 1.00 90.31 367 ASN A C 1
ATOM 2656 O O . ASN A 1 367 ? -13.923 2.125 13.753 1.00 90.31 367 ASN A O 1
ATOM 2660 N N . SER A 1 368 ? -12.830 3.659 12.532 1.00 87.00 368 SER A N 1
ATOM 2661 C CA . SER A 1 368 ? -13.845 3.722 11.478 1.00 87.00 368 SER A CA 1
ATOM 2662 C C . SER A 1 368 ? -13.893 2.477 10.593 1.00 87.00 368 SER A C 1
ATOM 2664 O O . SER A 1 368 ? -14.864 2.290 9.866 1.00 87.00 368 SER A O 1
ATOM 2666 N N . GLY A 1 369 ? -12.828 1.669 10.585 1.00 79.50 369 GLY A N 1
ATOM 2667 C CA . GLY A 1 369 ? -12.534 0.797 9.452 1.00 79.50 369 GLY A CA 1
ATOM 2668 C C . GLY A 1 369 ? -12.178 1.614 8.205 1.00 79.50 369 GLY A C 1
ATOM 2669 O O . GLY A 1 369 ? -11.948 2.826 8.281 1.00 79.50 369 GLY A O 1
ATOM 2670 N N . ILE A 1 370 ? -12.119 0.954 7.048 1.00 76.38 370 ILE A N 1
ATOM 2671 C CA . ILE A 1 370 ? -11.873 1.628 5.767 1.00 76.38 370 ILE A CA 1
ATOM 2672 C C . ILE A 1 370 ? -13.093 2.477 5.400 1.00 76.38 370 ILE A C 1
ATOM 2674 O O . ILE A 1 370 ? -14.191 1.957 5.235 1.00 76.38 370 ILE A O 1
ATOM 2678 N N . MET A 1 371 ? -12.869 3.774 5.232 1.00 88.12 371 MET A N 1
ATOM 2679 C CA . MET A 1 371 ? -13.815 4.740 4.693 1.00 88.12 371 MET A CA 1
ATOM 2680 C C . MET A 1 371 ? -13.476 4.974 3.222 1.00 88.12 371 MET A C 1
ATOM 2682 O O . MET A 1 371 ? -12.422 5.538 2.911 1.00 88.12 371 MET A O 1
ATOM 2686 N N . GLN A 1 372 ? -14.357 4.559 2.315 1.00 84.69 372 GLN A N 1
ATOM 2687 C CA . GLN A 1 372 ? -14.268 4.887 0.894 1.00 84.69 372 GLN A CA 1
ATOM 2688 C C . GLN A 1 372 ? -14.658 6.346 0.646 1.00 84.69 372 GLN A C 1
ATOM 2690 O O . GLN A 1 372 ? -15.119 7.050 1.546 1.00 84.69 372 GLN A O 1
ATOM 2695 N N . GLN A 1 373 ? -14.463 6.822 -0.584 1.00 85.56 373 GLN A N 1
ATOM 2696 C CA . GLN A 1 373 ? -14.884 8.166 -0.966 1.00 85.56 373 GLN A CA 1
ATOM 2697 C C . GLN A 1 373 ? -16.373 8.385 -0.652 1.00 85.56 373 GLN A C 1
ATOM 2699 O O . GLN A 1 373 ? -17.241 7.645 -1.105 1.00 85.56 373 GLN A O 1
ATOM 2704 N N . GLY A 1 374 ? -16.663 9.458 0.079 1.00 77.06 374 GLY A N 1
ATOM 2705 C CA . GLY A 1 374 ? -18.009 9.860 0.475 1.00 77.06 374 GLY A CA 1
ATOM 2706 C C . GLY A 1 374 ? -18.480 9.285 1.811 1.00 77.06 374 GLY A C 1
ATOM 2707 O O . GLY A 1 374 ? -19.413 9.857 2.384 1.00 77.06 374 GLY A O 1
ATOM 2708 N N . ASP A 1 375 ? -17.829 8.241 2.331 1.00 83.12 375 ASP A N 1
ATOM 2709 C CA . ASP A 1 375 ? -18.222 7.591 3.582 1.00 83.12 375 ASP A CA 1
ATOM 2710 C C . ASP A 1 375 ? -18.092 8.529 4.782 1.00 83.12 375 ASP A C 1
ATOM 2712 O O . ASP A 1 375 ? -17.240 9.427 4.830 1.00 83.12 375 ASP A O 1
ATOM 2716 N N . THR A 1 376 ? -18.936 8.290 5.784 1.00 84.00 376 THR A N 1
ATOM 2717 C CA . THR A 1 376 ? -18.935 9.025 7.046 1.00 84.00 376 THR A CA 1
ATOM 2718 C C . THR A 1 376 ? -18.774 8.091 8.237 1.00 84.00 376 THR A C 1
ATOM 2720 O O . THR A 1 376 ? -19.292 6.978 8.258 1.00 84.00 376 THR A O 1
ATOM 2723 N N . PHE A 1 377 ? -18.060 8.563 9.254 1.00 92.62 377 PHE A N 1
ATOM 2724 C CA . PHE A 1 377 ? -17.856 7.854 10.509 1.00 92.62 377 PHE A CA 1
ATOM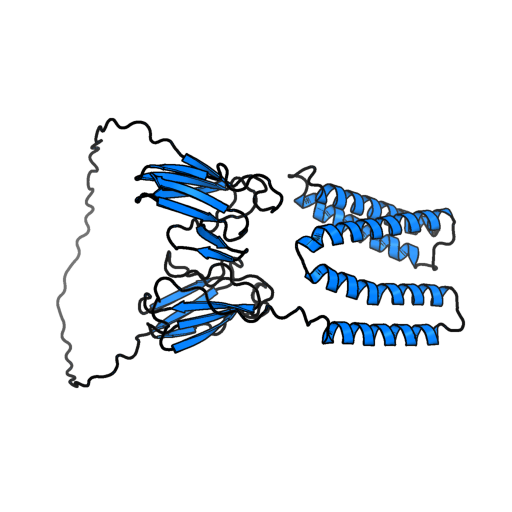 2725 C C . PHE A 1 377 ? -18.254 8.760 11.677 1.00 92.62 377 PHE A C 1
ATOM 2727 O O . PHE A 1 377 ? -17.544 9.728 11.949 1.00 92.62 377 PHE A O 1
ATOM 2734 N N . PRO A 1 378 ? -19.387 8.510 12.349 1.00 86.19 378 PRO A N 1
ATOM 2735 C CA . PRO A 1 378 ? -19.753 9.208 13.575 1.00 86.19 378 PRO A CA 1
ATOM 2736 C C . PRO A 1 378 ? -19.187 8.496 14.815 1.00 86.19 378 PRO A C 1
ATOM 2738 O O . PRO A 1 378 ? -19.309 7.279 14.946 1.00 86.19 378 PRO A O 1
ATOM 2741 N N . PHE A 1 379 ? -18.644 9.256 15.769 1.00 87.62 379 PHE A N 1
ATOM 2742 C CA . PHE A 1 379 ? -18.244 8.748 17.087 1.00 87.62 379 PHE A CA 1
ATOM 2743 C C . PHE A 1 379 ? -18.680 9.703 18.204 1.00 87.62 379 PHE A C 1
ATOM 2745 O O . PHE A 1 379 ? -18.550 10.923 18.072 1.00 87.62 379 PHE A O 1
ATOM 2752 N N . VAL A 1 380 ? -19.207 9.148 19.299 1.00 87.38 380 VAL A N 1
ATOM 2753 C CA . VAL A 1 380 ? -19.637 9.897 20.491 1.00 87.38 380 VAL A CA 1
ATOM 2754 C C . VAL A 1 380 ? -18.593 9.724 21.584 1.00 87.38 380 VAL A C 1
ATOM 2756 O O . VAL A 1 380 ? -18.243 8.599 21.925 1.00 87.38 380 VAL A O 1
ATOM 2759 N N . PHE A 1 381 ? -18.125 10.834 22.150 1.00 88.50 381 PHE A N 1
ATOM 2760 C CA . PHE A 1 381 ? -17.154 10.819 23.241 1.00 88.50 381 PHE A CA 1
ATOM 2761 C C . PHE A 1 381 ? -17.860 10.895 24.593 1.00 88.50 381 PHE A C 1
ATOM 2763 O O . PHE A 1 381 ? -18.507 11.893 24.896 1.00 88.50 381 PHE A O 1
ATOM 2770 N N . ASP A 1 382 ? -17.723 9.866 25.422 1.00 90.12 382 ASP A N 1
ATOM 2771 C CA . ASP A 1 382 ? -18.387 9.733 26.726 1.00 90.12 382 ASP A CA 1
ATOM 2772 C C . ASP A 1 382 ? -17.503 10.116 27.926 1.00 90.12 382 ASP A C 1
ATOM 2774 O O . ASP A 1 382 ? -17.999 10.244 29.046 1.00 90.12 382 ASP A O 1
ATOM 2778 N N . ALA A 1 383 ? -16.214 10.371 27.695 1.00 88.75 383 ALA A N 1
ATOM 2779 C CA . ALA A 1 383 ? -15.265 10.793 28.718 1.00 88.75 383 ALA A CA 1
ATOM 2780 C C . ALA A 1 383 ? -14.431 12.002 28.271 1.00 88.75 383 ALA A C 1
ATOM 2782 O O . ALA A 1 383 ? -14.021 12.114 27.111 1.00 88.75 383 ALA A O 1
ATOM 2783 N N . ALA A 1 384 ? -14.140 12.899 29.214 1.00 93.00 384 ALA A N 1
ATOM 2784 C CA . ALA A 1 384 ? -13.214 14.006 28.995 1.00 93.00 384 ALA A CA 1
ATOM 2785 C C . ALA A 1 384 ? -11.786 13.481 28.775 1.00 93.00 384 ALA A C 1
ATOM 2787 O O . ALA A 1 384 ? -11.381 12.477 29.366 1.00 93.00 384 ALA A O 1
ATOM 2788 N N . GLY A 1 385 ? -11.011 14.169 27.939 1.00 94.00 385 GLY A N 1
ATOM 2789 C CA . GLY A 1 385 ? -9.630 13.799 27.645 1.00 94.00 385 GLY A CA 1
ATOM 2790 C C . GLY A 1 385 ? -9.175 14.157 26.236 1.00 94.00 385 GLY A C 1
ATOM 2791 O O . GLY A 1 385 ? -9.897 14.775 25.453 1.00 94.00 385 GLY A O 1
ATOM 2792 N N . GLU A 1 386 ? -7.946 13.754 25.918 1.00 96.94 386 GLU A N 1
ATOM 2793 C CA . GLU A 1 386 ? -7.387 13.869 24.574 1.00 96.94 386 GLU A CA 1
ATOM 2794 C C . GLU A 1 386 ? -7.440 12.530 23.838 1.00 96.94 386 GLU A C 1
ATOM 2796 O O . GLU A 1 386 ? -7.080 11.474 24.367 1.00 96.94 386 GLU A O 1
ATOM 2801 N N . TYR A 1 387 ? -7.865 12.606 22.584 1.00 96.06 387 TYR A N 1
ATOM 2802 C CA . TYR A 1 387 ? -8.020 11.482 21.680 1.00 96.06 387 TYR A CA 1
ATOM 2803 C C . TYR A 1 387 ? -7.229 11.784 20.404 1.00 96.06 387 TYR A C 1
ATOM 2805 O O . TYR A 1 387 ? -7.793 12.323 19.444 1.00 96.06 387 TYR A O 1
ATOM 2813 N N . PRO A 1 388 ? -5.908 11.524 20.393 1.00 97.19 388 PRO A N 1
ATOM 2814 C CA . PRO A 1 388 ? -5.150 11.527 19.154 1.00 97.19 388 PRO A CA 1
ATOM 2815 C C . PRO A 1 388 ? -5.656 10.395 18.255 1.00 97.19 388 PRO A C 1
ATOM 2817 O O . PRO A 1 388 ? -6.100 9.347 18.733 1.00 97.19 388 PRO A O 1
ATOM 2820 N N . TYR A 1 389 ? -5.625 10.624 16.952 1.00 97.69 389 TYR A N 1
ATOM 2821 C CA . TYR A 1 389 ? -6.015 9.637 15.958 1.00 97.69 389 TYR A CA 1
ATOM 2822 C C . TYR A 1 389 ? -5.199 9.807 14.681 1.00 97.69 389 TYR A C 1
ATOM 2824 O O . TYR A 1 389 ? -4.585 10.850 14.439 1.00 97.69 389 TYR A O 1
ATOM 2832 N N . TYR A 1 390 ? -5.192 8.769 13.857 1.00 96.94 390 TYR A N 1
ATOM 2833 C CA . TYR A 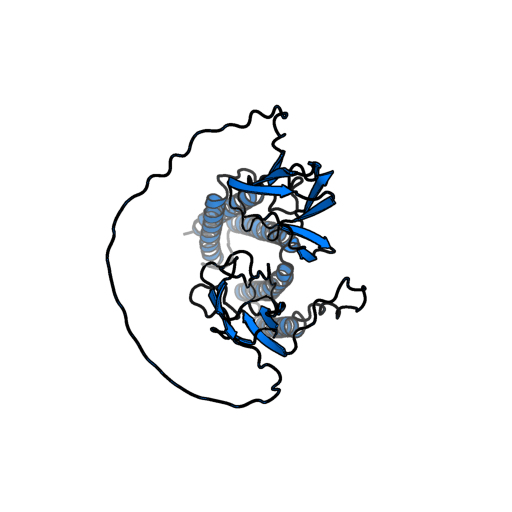1 390 ? -4.441 8.729 12.614 1.00 96.94 390 TYR A CA 1
ATOM 2834 C C . TYR A 1 390 ? -5.155 7.892 11.547 1.00 96.94 390 TYR A C 1
ATOM 2836 O O . TYR A 1 390 ? -6.112 7.172 11.843 1.00 96.94 390 TYR A O 1
ATOM 2844 N N . CYS A 1 391 ? -4.691 7.996 10.300 1.00 95.06 391 CYS A N 1
ATOM 2845 C CA . CYS A 1 391 ? -5.090 7.087 9.225 1.00 95.06 391 CYS A CA 1
ATOM 2846 C C . CYS A 1 391 ? -4.134 5.889 9.179 1.00 95.06 391 CYS A C 1
ATOM 2848 O O . CYS A 1 391 ? -2.924 6.059 9.043 1.00 95.06 391 CYS A O 1
ATOM 2850 N N . MET A 1 392 ? -4.661 4.668 9.254 1.00 86.88 392 MET A N 1
ATOM 2851 C CA . MET A 1 392 ? -3.863 3.434 9.248 1.00 86.88 392 MET A CA 1
ATOM 2852 C C . MET A 1 392 ? -3.157 3.192 7.911 1.00 86.88 392 MET A C 1
ATOM 2854 O O . MET A 1 392 ? -2.067 2.628 7.892 1.00 86.88 392 MET A O 1
ATOM 2858 N N . ILE A 1 393 ? -3.771 3.624 6.806 1.00 87.31 393 ILE A N 1
ATOM 2859 C CA . ILE A 1 393 ? -3.230 3.486 5.444 1.00 87.31 393 ILE A CA 1
ATOM 2860 C C . ILE A 1 393 ? -2.140 4.537 5.197 1.00 87.31 393 ILE A C 1
ATOM 2862 O O . ILE A 1 393 ? -1.145 4.274 4.526 1.00 87.31 393 ILE A O 1
ATOM 2866 N N . HIS A 1 394 ? -2.309 5.720 5.791 1.00 89.56 394 HIS A N 1
ATOM 2867 C CA . HIS A 1 394 ? -1.446 6.883 5.612 1.00 89.56 394 HIS A CA 1
ATOM 2868 C C . HIS A 1 394 ? -0.995 7.424 6.985 1.00 89.56 394 HIS A C 1
ATOM 2870 O O . HIS A 1 394 ? -1.517 8.443 7.442 1.00 89.56 394 HIS A O 1
ATOM 2876 N N . PRO A 1 395 ? -0.027 6.777 7.667 1.00 88.25 395 PRO A N 1
ATOM 2877 C CA . PRO A 1 395 ? 0.331 7.088 9.059 1.00 88.25 395 PRO A CA 1
ATOM 2878 C C . PRO A 1 395 ? 0.765 8.528 9.358 1.00 88.25 395 PRO A C 1
ATOM 2880 O O . PRO A 1 395 ? 0.758 8.945 10.510 1.00 88.25 395 PRO A O 1
ATOM 2883 N N . TYR A 1 396 ? 1.161 9.303 8.349 1.00 89.38 396 TYR A N 1
ATOM 2884 C CA . TYR A 1 396 ? 1.481 10.726 8.510 1.00 89.38 396 TYR A CA 1
ATOM 2885 C C . TYR A 1 396 ? 0.234 11.601 8.716 1.00 89.38 396 TYR A C 1
ATOM 2887 O O . TYR A 1 396 ? 0.343 12.713 9.232 1.00 89.38 396 TYR A O 1
ATOM 2895 N N . MET A 1 397 ? -0.954 11.115 8.349 1.00 95.56 397 MET A N 1
ATOM 2896 C CA . MET A 1 397 ? -2.212 11.798 8.621 1.00 95.56 397 MET A CA 1
ATOM 2897 C C . MET A 1 397 ? -2.553 11.633 10.097 1.00 95.56 397 MET A C 1
ATOM 2899 O O . MET A 1 397 ? -2.950 10.552 10.528 1.00 95.56 397 MET A O 1
ATOM 2903 N N . THR A 1 398 ? -2.425 12.711 10.865 1.00 95.94 398 THR A N 1
ATOM 2904 C CA . THR A 1 398 ? -2.704 12.724 12.305 1.00 95.94 398 THR A CA 1
ATOM 2905 C C . THR A 1 398 ? -3.656 13.857 12.661 1.00 95.94 398 THR A C 1
ATOM 2907 O O . THR A 1 398 ? -3.592 14.947 12.087 1.00 95.94 398 THR A O 1
ATOM 2910 N N . GLY A 1 399 ? -4.547 13.600 13.611 1.00 97.06 399 GLY A N 1
ATOM 2911 C CA . GLY A 1 399 ? -5.479 14.576 14.155 1.00 97.06 399 GLY A CA 1
ATOM 2912 C C . GLY A 1 399 ? -5.691 14.371 15.650 1.00 97.06 399 GLY A C 1
ATOM 2913 O O . GLY A 1 399 ? -5.196 13.410 16.243 1.00 97.06 399 GLY A O 1
ATOM 2914 N N . LYS A 1 400 ? -6.413 15.298 16.282 1.00 97.75 400 LYS A N 1
ATOM 2915 C CA . LYS A 1 400 ? -6.738 15.219 17.710 1.00 97.75 400 LYS A CA 1
ATOM 2916 C C . LYS A 1 400 ? -8.150 15.714 17.996 1.00 97.75 400 LYS A C 1
ATOM 2918 O O . LYS A 1 400 ? -8.575 16.733 17.458 1.00 97.75 400 LYS A O 1
ATOM 2923 N N . VAL A 1 401 ? -8.860 15.015 18.876 1.00 97.75 401 VAL A N 1
ATOM 2924 C CA . VAL A 1 401 ? -10.068 15.534 19.530 1.00 97.75 401 VAL A CA 1
ATOM 2925 C C . VAL A 1 401 ? -9.759 15.775 21.004 1.00 97.75 401 VAL A C 1
ATOM 2927 O O . VAL A 1 401 ? -9.261 14.885 21.689 1.00 97.75 401 VAL A O 1
ATOM 2930 N N . THR A 1 402 ? -10.053 16.972 21.497 1.00 97.06 402 THR A N 1
ATOM 2931 C CA . THR A 1 402 ? -9.999 17.322 22.917 1.00 97.06 402 THR A CA 1
ATOM 2932 C C . THR A 1 402 ? -11.426 17.462 23.432 1.00 97.06 402 THR A C 1
ATOM 2934 O O . THR A 1 402 ? -12.180 18.322 22.974 1.00 97.06 402 THR A O 1
ATOM 2937 N N . VAL A 1 403 ? -11.791 16.611 24.384 1.00 95.50 403 VAL A N 1
ATOM 2938 C CA . VAL A 1 403 ? -13.113 16.570 25.014 1.00 95.50 403 VAL A CA 1
ATOM 2939 C C . VAL A 1 403 ? -12.994 17.202 26.397 1.00 95.50 403 VAL A C 1
ATOM 2941 O O . VAL A 1 403 ? -12.212 16.722 27.221 1.00 95.50 403 VAL A O 1
ATOM 2944 N N . LYS A 1 404 ? -13.725 18.295 26.623 1.00 91.69 404 LYS A N 1
ATOM 2945 C CA . LYS A 1 404 ? -13.727 19.071 27.871 1.00 91.69 404 LYS A CA 1
ATOM 2946 C C . LYS A 1 404 ? -14.954 18.785 28.729 1.00 91.69 404 LYS A C 1
ATOM 2948 O O . LYS A 1 404 ? -16.027 18.467 28.158 1.00 91.69 404 LYS A O 1
#

Sequence (404 aa):
MTDWDLLTPGIGLTSIGIVGVGISLAGIAKTFIDGMHAVSLLTMLIGMIFLASGLFKDGFPSTGRAKSATFITLGFLVTFGFAAAVTVSGQVPSIYAYIGIMLIISIPATVLAVASYRQVPYLKALAVIFVSAAVVGGTTFYAFGLVTPKPAPPQEEAKAPAVQAAPANVINATILAGASAQNNPDYDPDPLTVKKGDGVQWTNKDNAVHSVTSRQKDLFDSSAISPGSTWLLNTAKLDVGDYEYYCIFHSWMTGMLKVTEGSAASSGGSNATVSQGSSNQSSAGNQSASVNQTSGAPNANGGAAKLTTVSIAVGASVPSNGEFFNPQSVETTVGSMVTWKNNDNSPHTVTSGVVEKNTPKADGKFNSGIMQQGDTFPFVFDAAGEYPYYCMIHPYMTGKVTVK

Secondary structure (DSSP, 8-state):
--HHHHHHHHHHHHHHHHHHHHHHHTTS-TTTHHHHHHHHHHHHHHHHHHHHHHHHSSSS--SHHHHHHHHHHHHHHHHHHHHHHHHHTTT-TTHHHHHHHHHHHHHHHHHHHHHHHTT-TTHHHHHHHHHHHHHHHHHHHHHHTT--------------SS-PPPPSSEEEEEEPTTTTSTTS--EESSSEEEETT-EEEEEE-SSS-B--EESSTTS-B---B-TT-EEEEEGGGSPSEEEEEE-SS-TT-EEEEEEEPP---------------------------------------------EEEEE-TTTTSTT-S-SEESSEEEE-TT-EEEEEE-SSS-B--EEEEEETTEEEEEEEEE---B-TT-EEEEE--S-EEEEEE-SSSTT-EEEEEE-